Protein 6Y0K (pdb70)

Secondary structure (P-SEA, 3-state):
ccccccccccccccccccccccbbbbccccccccccccccccbbbbbbccccccccccbbbbcccbbbbbbcccccccccccccccccbbbbbbbbbcccccccccccccccccccccccccccccccccaaaaaaaaccccccccccbbbbcccccbbbbbbbbcccccccccccccccccccccccccccccccccccccccccccccbbbbccccccccccccccccccccccccccccccccccccccccccccccccccccccccccccccccccbbbbbbcccccccccccbbbbbcccccbbbbbbbcccccccbbbbbbbbbbcccccbbbbbbbbcccbbbbbccccccccccccccccbbbbbbccc

Structure (mmCIF, N/CA/C/O backbone):
data_6Y0K
#
_entry.id   6Y0K
#
_cell.length_a   130.600
_cell.length_b   130.600
_cell.length_c   114.590
_cell.angle_alpha   90.000
_cell.angle_beta   90.000
_cell.angle_gamma   120.000
#
_symmetry.space_group_name_H-M   'P 61 2 2'
#
loop_
_entity.id
_entity.type
_entity.pdbx_description
1 polymer 'Putaitve sulfite oxidase'
2 non-polymer (MOLYBDOPTERIN-S,S)-OXO-MOLYBDENUM
3 non-polymer GLYCEROL
4 non-polymer 'PHOSPHATE ION'
5 water water
#
loop_
_atom_site.group_PDB
_atom_site.id
_atom_site.type_symbol
_atom_site.label_atom_id
_atom_site.label_alt_id
_atom_site.label_comp_id
_atom_site.label_asym_id
_atom_site.label_entity_id
_atom_site.label_seq_id
_atom_site.pdbx_PDB_ins_code
_atom_site.Cartn_x
_atom_site.Cartn_y
_atom_site.Cartn_z
_atom_site.occupancy
_atom_site.B_iso_or_equiv
_atom_site.auth_seq_id
_atom_site.auth_comp_id
_atom_site.auth_asym_id
_atom_site.auth_atom_id
_atom_site.pdbx_PDB_model_num
ATOM 1 N N . ALA A 1 4 ? -55.206 18.536 30.308 1.000 65.783 4 ALA AAA N 1
ATOM 2 C CA . ALA A 1 4 ? -55.106 17.388 31.273 1.000 63.921 4 ALA AAA CA 1
ATOM 3 C C . ALA A 1 4 ? -55.765 16.136 30.694 1.000 59.475 4 ALA AAA C 1
ATOM 4 O O . ALA A 1 4 ? -55.199 15.050 30.808 1.000 58.081 4 ALA AAA O 1
ATOM 6 N N . PRO A 1 5 ? -56.965 16.212 30.065 1.000 53.645 5 PRO AAA N 1
ATOM 7 C CA . PRO A 1 5 ? -57.521 15.059 29.356 1.000 51.485 5 PRO AAA CA 1
ATOM 8 C C . PRO A 1 5 ? -56.617 14.615 28.192 1.000 44.980 5 PRO AAA C 1
ATOM 9 O O . PRO A 1 5 ? -56.083 15.457 27.509 1.000 42.527 5 PRO AAA O 1
ATOM 13 N N . THR A 1 6 ? -56.451 13.302 28.021 1.000 42.842 6 THR AAA N 1
ATOM 14 C CA . THR A 1 6 ? -55.736 12.683 26.873 1.000 40.371 6 THR AAA CA 1
ATOM 15 C C . THR A 1 6 ? -56.718 12.552 25.698 1.000 37.076 6 THR AAA C 1
ATOM 16 O O . THR A 1 6 ? -57.936 12.679 25.924 1.000 35.243 6 THR AAA O 1
ATOM 20 N N . ALA A 1 7 ? -56.213 12.324 24.480 1.000 34.851 7 ALA AAA N 1
ATOM 21 C CA . ALA A 1 7 ? -57.028 12.263 23.243 1.000 32.355 7 ALA AAA CA 1
ATOM 22 C C . ALA A 1 7 ? -58.156 11.230 23.376 1.000 31.574 7 ALA AAA C 1
ATOM 23 O O . ALA A 1 7 ? -59.278 11.519 22.937 1.000 31.083 7 ALA AAA O 1
ATOM 25 N N . ASP A 1 8 ? -57.864 10.057 23.955 1.000 31.560 8 ASP AAA N 1
ATOM 26 C CA . ASP A 1 8 ? -58.826 8.936 24.140 1.000 34.636 8 ASP AAA CA 1
ATOM 27 C C . ASP A 1 8 ? -59.971 9.345 25.080 1.000 35.915 8 ASP AAA C 1
ATOM 28 O O . ASP A 1 8 ? -61.070 8.807 24.918 1.000 35.949 8 ASP AAA O 1
ATOM 33 N N . GLN A 1 9 ? -59.745 10.270 26.012 1.000 38.204 9 GLN AAA N 1
ATOM 34 C CA . GLN A 1 9 ? -60.804 10.765 26.937 1.000 38.309 9 GLN AAA CA 1
ATOM 35 C C . GLN A 1 9 ? -61.681 11.811 26.232 1.000 37.596 9 GLN AAA C 1
ATOM 36 O O . GLN A 1 9 ? -62.873 11.861 26.559 1.000 36.897 9 GLN AAA O 1
ATOM 42 N N . LEU A 1 10 ? -61.141 12.586 25.279 1.000 33.384 10 LEU AAA N 1
ATOM 43 C CA . LEU A 1 10 ? -61.908 13.606 24.504 1.000 34.080 10 LEU AAA CA 1
ATOM 44 C C . LEU A 1 10 ? -62.730 12.922 23.410 1.000 30.442 10 LEU AAA C 1
ATOM 45 O O . LEU A 1 10 ? -63.829 13.388 23.106 1.000 31.186 10 LEU AAA O 1
ATOM 50 N N . VAL A 1 11 ? -62.172 11.889 22.788 1.000 27.823 11 VAL AAA N 1
ATOM 51 C CA . VAL A 1 11 ? -62.804 11.198 21.634 1.000 27.322 11 VAL AAA CA 1
ATOM 52 C C . VAL A 1 11 ? -62.613 9.697 21.826 1.000 28.946 11 VAL AAA C 1
ATOM 53 O O . VAL A 1 11 ? -61.471 9.224 21.676 1.000 26.880 11 VAL AAA O 1
ATOM 57 N N . LYS A 1 12 ? -63.704 8.976 22.104 1.000 31.238 12 LYS AAA N 1
ATOM 58 C CA . LYS A 1 12 ? -63.654 7.515 22.366 1.000 34.042 12 LYS AAA CA 1
ATOM 59 C C . LYS A 1 12 ? -63.031 6.828 21.153 1.000 30.921 12 LYS AAA C 1
ATOM 60 O O . LYS A 1 12 ? -63.512 7.071 20.029 1.000 29.356 12 LYS AAA O 1
ATOM 66 N N . GLY A 1 13 ? -61.991 6.020 21.379 1.000 29.298 13 GLY AAA N 1
ATOM 67 C CA . GLY A 1 13 ? -61.388 5.167 20.339 1.000 29.504 13 GLY AAA CA 1
ATOM 68 C C . GLY A 1 13 ? -60.170 5.794 19.695 1.000 28.284 13 GLY AAA C 1
ATOM 69 O O . GLY A 1 13 ? -59.560 5.129 18.836 1.000 29.693 13 GLY AAA O 1
ATOM 70 N N . LYS A 1 14 ? -59.798 7.021 20.077 1.000 26.664 14 LYS AAA N 1
ATOM 71 C CA . LYS A 1 14 ? -58.534 7.627 19.593 1.000 27.915 14 LYS AAA CA 1
ATOM 72 C C . LYS A 1 14 ? -57.362 7.089 20.416 1.000 28.981 14 LYS AAA C 1
ATOM 73 O O . LYS A 1 14 ? -57.514 6.864 21.636 1.000 29.540 14 LYS AAA O 1
ATOM 79 N N . ASN A 1 15 ? -56.232 6.916 19.742 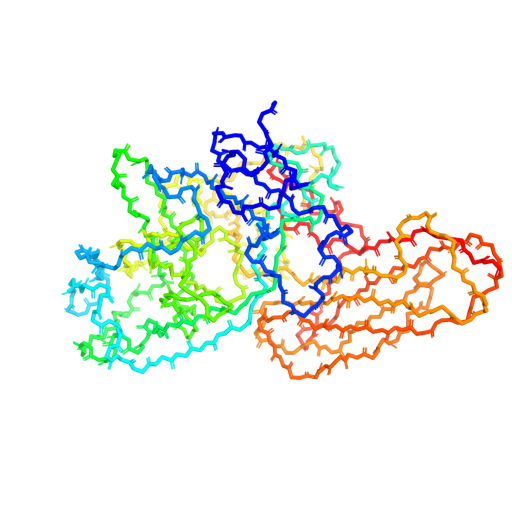1.000 28.776 15 ASN AAA N 1
ATOM 80 C CA . ASN A 1 15 ? -54.931 6.567 20.348 1.000 28.911 15 ASN AAA CA 1
ATOM 81 C C . ASN A 1 15 ? -54.606 7.596 21.432 1.000 31.417 15 ASN AAA C 1
ATOM 82 O O . ASN A 1 15 ? -54.623 8.804 21.190 1.000 30.435 15 ASN AAA O 1
ATOM 87 N N . PRO A 1 16 ? -54.310 7.155 22.683 1.000 30.794 16 PRO AAA N 1
ATOM 88 C CA . PRO A 1 16 ? -53.934 8.074 23.758 1.000 32.611 16 PRO AAA CA 1
ATOM 89 C C . PRO A 1 16 ? -52.751 9.018 23.522 1.000 31.864 16 PRO AAA C 1
ATOM 90 O O . PRO A 1 16 ? -52.610 9.953 24.277 1.000 36.024 16 PRO AAA O 1
ATOM 94 N N . LYS A 1 17 ? -51.931 8.772 22.502 1.000 32.695 17 LYS AAA N 1
ATOM 95 C CA . LYS A 1 17 ? -50.702 9.569 22.262 1.000 33.065 17 LYS AAA CA 1
ATOM 96 C C . LYS A 1 17 ? -51.002 10.773 21.359 1.000 29.947 17 LYS AAA C 1
ATOM 97 O O . LYS A 1 17 ? -50.113 11.615 21.208 1.000 26.910 17 LYS AAA O 1
ATOM 103 N N . LEU A 1 18 ? -52.198 10.889 20.784 1.000 29.436 18 LEU AAA N 1
ATOM 104 C CA . LEU A 1 18 ? -52.524 12.069 19.925 1.000 28.350 18 LEU AAA CA 1
ATOM 105 C C . LEU A 1 18 ? -52.364 13.352 20.741 1.000 28.112 18 LEU AAA C 1
ATOM 106 O O . LEU A 1 18 ? -52.734 13.365 21.941 1.000 29.138 18 LEU AAA O 1
ATOM 111 N N . LEU A 1 19 ? -51.827 14.390 20.112 1.000 26.834 19 LEU AAA N 1
ATOM 112 C CA . LEU A 1 19 ? -51.560 15.691 20.769 1.000 26.555 19 LEU AAA CA 1
ATOM 113 C C . LEU A 1 19 ? -52.868 16.465 20.854 1.000 28.896 19 LEU AAA C 1
ATOM 114 O O . LEU A 1 19 ? -53.547 16.617 19.816 1.000 27.072 19 LEU AAA O 1
ATOM 119 N N . VAL A 1 20 ? -53.227 16.914 22.055 1.000 26.517 20 VAL AAA N 1
ATOM 120 C CA . VAL A 1 20 ? -54.456 17.724 22.257 1.000 27.943 20 VAL AAA CA 1
ATOM 121 C C . VAL A 1 20 ? -54.084 19.189 22.016 1.000 28.693 20 VAL AAA C 1
ATOM 122 O O . VAL A 1 20 ? -53.407 19.793 22.870 1.000 27.448 20 VAL AAA O 1
ATOM 126 N N . LEU A 1 21 ? -54.464 19.746 20.865 1.000 25.569 21 LEU AAA N 1
ATOM 127 C CA . LEU A 1 21 ? -54.192 21.172 20.557 1.000 25.599 21 LEU AAA CA 1
ATOM 128 C C . LEU A 1 21 ? -55.320 22.038 21.134 1.000 25.601 21 LEU AAA C 1
ATOM 129 O O . LEU A 1 21 ? -55.068 23.207 21.429 1.000 27.602 21 LEU AAA O 1
ATOM 134 N N . SER A 1 22 ? -56.529 21.495 21.247 1.000 26.732 22 SER AAA N 1
ATOM 135 C CA . SER A 1 22 ? -57.739 22.213 21.730 1.000 27.266 22 SER AAA CA 1
ATOM 136 C C . SER A 1 22 ? -58.758 21.188 22.243 1.000 27.648 22 SER AAA C 1
ATOM 137 O O . SER A 1 22 ? -58.922 20.123 21.624 1.000 26.060 22 SER AAA O 1
ATOM 140 N N . GLN A 1 23 ? -59.408 21.469 23.375 1.000 30.314 23 GLN AAA N 1
ATOM 141 C CA . GLN A 1 23 ? -60.479 20.595 23.908 1.000 29.056 23 GLN AAA CA 1
ATOM 142 C C . GLN A 1 23 ? -61.826 21.022 23.330 1.000 29.039 23 GLN AAA C 1
ATOM 143 O O . GLN A 1 23 ? -62.642 20.139 22.982 1.000 30.893 23 GLN AAA O 1
ATOM 149 N N . ARG A 1 24 ? -62.066 22.330 23.282 1.000 28.913 24 ARG AAA N 1
ATOM 150 C CA . ARG A 1 24 ? -63.345 22.946 22.850 1.000 31.182 24 ARG AAA CA 1
ATOM 151 C C . ARG A 1 24 ? -63.003 24.136 21.966 1.000 32.112 24 ARG AAA C 1
ATOM 152 O O . ARG A 1 24 ? -62.577 25.181 22.461 1.000 33.057 24 ARG AAA O 1
ATOM 160 N N . PRO A 1 25 ? -63.096 24.020 20.624 1.000 28.970 25 PRO AAA N 1
ATOM 161 C CA . PRO A 1 25 ? -63.513 22.785 19.961 1.000 26.645 25 PRO AAA CA 1
ATOM 162 C C . PRO A 1 25 ? -62.397 21.729 19.948 1.000 25.973 25 PRO AAA C 1
ATOM 163 O O . PRO A 1 25 ? -61.259 22.034 20.299 1.000 25.349 25 PRO AAA O 1
ATOM 167 N N . ILE A 1 26 ? -62.715 20.521 19.480 1.000 25.798 26 ILE AAA N 1
ATOM 168 C CA . ILE A 1 26 ? -61.772 19.364 19.505 1.000 25.955 26 ILE AAA CA 1
ATOM 169 C C . ILE A 1 26 ? -60.757 19.511 18.370 1.000 24.343 26 ILE AAA C 1
ATOM 170 O O . ILE A 1 26 ? -61.187 19.591 17.191 1.000 24.272 26 ILE AAA O 1
ATOM 175 N N . VAL A 1 27 ? -59.477 19.509 18.710 1.000 24.511 27 VAL AAA N 1
ATOM 176 C CA . VAL A 1 27 ? -58.356 19.558 17.731 1.000 23.235 27 VAL AAA CA 1
ATOM 177 C C . VAL A 1 27 ? -57.272 18.602 18.235 1.000 23.718 27 VAL AAA C 1
ATOM 178 O O . VAL A 1 27 ? -56.723 18.854 19.314 1.000 24.002 27 VAL AAA O 1
ATOM 182 N N . LEU A 1 28 ? -57.035 17.505 17.505 1.000 23.559 28 LEU AAA N 1
ATOM 183 C CA . LEU A 1 28 ? -56.035 16.461 17.853 1.000 22.643 28 LEU AAA CA 1
ATOM 184 C C . LEU A 1 28 ? -55.027 16.346 16.705 1.000 24.660 28 LEU AAA C 1
ATOM 185 O O . LEU A 1 28 ? -55.439 16.326 15.536 1.000 23.848 28 LEU AAA O 1
ATOM 190 N N . GLU A 1 29 ? -53.751 16.230 17.032 1.000 22.840 29 GLU AAA N 1
ATOM 191 C CA . GLU A 1 29 ? -52.665 16.133 16.037 1.000 24.389 29 GLU AAA CA 1
ATOM 192 C C . GLU A 1 29 ? -52.019 14.764 16.156 1.000 23.488 29 GLU AAA C 1
ATOM 193 O O . GLU A 1 29 ? -51.760 14.333 17.290 1.000 24.250 29 GLU AAA O 1
ATOM 199 N N . THR A 1 30 ? -51.713 14.147 15.023 1.000 23.715 30 THR AAA N 1
ATOM 200 C CA . THR A 1 30 ? -50.975 12.863 14.994 1.000 23.677 30 THR AAA CA 1
ATOM 201 C C . THR A 1 30 ? -49.504 13.145 15.256 1.000 24.124 30 THR AAA C 1
ATOM 202 O O . THR A 1 30 ? -48.879 13.913 14.527 1.000 23.888 30 THR AAA O 1
ATOM 206 N N . PRO A 1 31 ? -48.862 12.517 16.271 1.000 25.358 31 PRO AAA N 1
ATOM 207 C CA . PRO A 1 31 ? -47.411 12.606 16.391 1.000 23.744 31 PRO AAA CA 1
ATOM 208 C C . PRO A 1 31 ? -46.756 12.134 15.094 1.000 22.864 31 PRO AAA C 1
ATOM 209 O O . PRO A 1 31 ? -47.236 11.187 14.512 1.000 24.167 31 PRO AAA O 1
ATOM 213 N N . TYR A 1 32 ? -45.685 12.789 14.671 1.000 24.262 32 TYR AAA N 1
ATOM 214 C CA . TYR A 1 32 ? -45.028 12.452 13.381 1.000 25.643 32 TYR AAA CA 1
ATOM 215 C C . TYR A 1 32 ? -44.623 10.969 13.351 1.000 27.530 32 TYR AAA C 1
ATOM 216 O O . TYR A 1 32 ? -44.851 10.317 12.342 1.000 26.118 32 TYR AAA O 1
ATOM 225 N N . ASP A 1 33 ? -44.025 10.431 14.420 1.000 28.951 33 ASP AAA N 1
ATOM 226 C CA A ASP A 1 33 ? -43.500 9.037 14.426 0.530 30.447 33 ASP AAA CA 1
ATOM 227 C CA B ASP A 1 33 ? -43.485 9.043 14.389 0.470 30.119 33 ASP AAA CA 1
ATOM 228 C C . ASP A 1 33 ? -44.666 8.064 14.222 1.000 29.839 33 ASP AAA C 1
ATOM 229 O O . ASP A 1 33 ? -44.495 7.041 13.530 1.000 32.671 33 ASP AAA O 1
ATOM 238 N N . LEU A 1 34 ? -45.840 8.401 14.746 1.000 29.723 34 LEU AAA N 1
ATOM 239 C CA . LEU A 1 34 ? -47.072 7.611 14.538 1.000 29.715 34 LEU AAA CA 1
ATOM 240 C C . LEU A 1 34 ? -47.567 7.790 13.094 1.000 28.832 34 LEU AAA C 1
ATOM 241 O O . LEU A 1 34 ? -47.987 6.798 12.472 1.000 26.681 34 LEU AAA O 1
ATOM 246 N N . LEU A 1 35 ? -47.536 9.009 12.551 1.000 28.012 35 LEU AAA N 1
ATOM 247 C CA . LEU A 1 35 ? -48.026 9.245 11.159 1.000 26.130 35 LEU AAA CA 1
ATOM 248 C C . LEU A 1 35 ? -47.201 8.385 10.198 1.000 26.646 35 LEU AAA C 1
ATOM 249 O O . LEU A 1 35 ? -47.801 7.721 9.326 1.000 27.307 35 LEU AAA O 1
ATOM 254 N N . VAL A 1 36 ? -45.870 8.392 10.348 1.000 26.829 36 VAL AAA N 1
ATOM 255 C CA . VAL A 1 36 ? -44.965 7.732 9.363 1.000 25.552 36 VAL AAA CA 1
ATOM 256 C C . VAL A 1 36 ? -45.115 6.211 9.489 1.000 25.593 36 VAL AAA C 1
ATOM 257 O O . VAL A 1 36 ? -44.783 5.525 8.535 1.000 25.847 36 VAL AAA O 1
ATOM 261 N N . SER A 1 37 ? -45.640 5.707 10.608 1.000 26.466 37 SER AAA N 1
ATOM 262 C CA . SER A 1 37 ? -45.826 4.256 10.845 1.000 27.362 37 SER AAA CA 1
ATOM 263 C C . SER A 1 37 ? -46.938 3.692 9.950 1.000 28.552 37 SER AAA C 1
ATOM 264 O O . SER A 1 37 ? -47.041 2.462 9.839 1.000 25.308 37 SER AAA O 1
ATOM 267 N N . GLN A 1 38 ? -47.752 4.544 9.317 1.000 25.913 38 GLN AAA N 1
ATOM 268 C CA . GLN A 1 38 ? -48.873 4.093 8.465 1.000 26.797 38 GLN AAA CA 1
ATOM 269 C C . GLN A 1 38 ? -48.733 4.785 7.118 1.000 26.397 38 GLN AAA C 1
ATOM 270 O O . GLN A 1 38 ? -49.508 5.678 6.787 1.000 25.273 38 GLN AAA O 1
ATOM 276 N N . PRO A 1 39 ? -47.711 4.404 6.318 1.000 27.710 39 PRO AAA N 1
ATOM 277 C CA . PRO A 1 39 ? -47.399 5.121 5.082 1.000 27.338 39 PRO AAA CA 1
ATOM 278 C C . PRO A 1 39 ? -48.347 4.853 3.904 1.000 25.991 39 PRO AAA C 1
ATOM 279 O O . PRO A 1 39 ? -48.185 5.520 2.891 1.000 26.072 39 PRO AAA O 1
ATOM 283 N N . GLU A 1 40 ? -49.280 3.905 4.021 1.000 27.374 40 GLU AAA N 1
ATOM 284 C CA . GLU A 1 40 ? -50.251 3.592 2.938 1.000 28.308 40 GLU AAA CA 1
ATOM 285 C C . GLU A 1 40 ? -51.598 4.251 3.255 1.000 27.825 40 GLU AAA C 1
ATOM 286 O O . GLU A 1 40 ? -52.130 4.919 2.371 1.000 26.091 40 GLU AAA O 1
ATOM 292 N N . ARG A 1 41 ? -52.114 4.081 4.470 1.000 25.782 41 ARG AAA N 1
ATOM 293 C CA . ARG A 1 41 ? -53.450 4.597 4.837 1.000 27.055 41 ARG AAA CA 1
ATOM 294 C C . ARG A 1 41 ? -53.482 4.914 6.330 1.000 25.583 41 ARG AAA C 1
ATOM 295 O O . ARG A 1 41 ? -53.061 4.071 7.126 1.000 24.915 41 ARG AAA O 1
ATOM 303 N N . THR A 1 42 ? -53.901 6.128 6.680 1.000 24.243 42 THR AAA N 1
ATOM 304 C CA . THR A 1 42 ? -53.995 6.583 8.088 1.000 21.973 42 THR AAA CA 1
ATOM 305 C C . THR A 1 42 ? -55.253 6.005 8.732 1.000 21.674 42 THR AAA C 1
ATOM 306 O O . THR A 1 42 ? -56.375 6.326 8.359 1.000 22.173 42 THR AAA O 1
ATOM 310 N N . PRO A 1 43 ? -55.129 5.135 9.755 1.000 24.626 43 PRO AAA N 1
ATOM 311 C CA . PRO A 1 43 ? -56.313 4.604 10.427 1.000 23.433 43 PRO AAA CA 1
ATOM 312 C C . PRO A 1 43 ? -57.008 5.618 11.349 1.000 22.948 43 PRO AAA C 1
ATOM 313 O O . PRO A 1 43 ? -56.375 6.548 11.836 1.000 22.700 43 PRO AAA O 1
ATOM 317 N N . LYS A 1 44 ? -58.301 5.391 11.574 1.000 22.833 44 LYS AAA N 1
ATOM 318 C CA . LYS A 1 44 ? -59.176 6.256 12.398 1.000 23.259 44 LYS AAA CA 1
ATOM 319 C C . LYS A 1 44 ? -58.623 6.381 13.818 1.000 23.589 44 LYS AAA C 1
ATOM 320 O O . LYS A 1 44 ? -58.938 7.366 14.461 1.000 23.566 44 LYS AAA O 1
ATOM 326 N N . GLU A 1 45 ? -57.836 5.419 14.307 1.000 23.836 45 GLU AAA N 1
ATOM 327 C CA . GLU A 1 45 ? -57.326 5.490 15.700 1.000 25.680 45 GLU AAA CA 1
ATOM 328 C C . GLU A 1 45 ? -56.331 6.647 15.829 1.000 24.803 45 GLU AAA C 1
ATOM 329 O O . GLU A 1 45 ? -56.182 7.174 16.949 1.000 24.661 45 GLU AAA O 1
ATOM 335 N N . ILE A 1 46 ? -55.655 7.042 14.738 1.000 23.669 46 ILE AAA N 1
ATOM 336 C CA . ILE A 1 46 ? -54.584 8.072 14.809 1.000 23.405 46 ILE AAA CA 1
ATOM 337 C C . ILE A 1 46 ? -54.922 9.299 13.940 1.000 21.694 46 ILE AAA C 1
ATOM 338 O O . ILE A 1 46 ? -54.206 10.269 14.091 1.000 22.999 46 ILE AAA O 1
ATOM 343 N N . LEU A 1 47 ? -55.955 9.256 13.097 1.000 22.080 47 LEU AAA N 1
ATOM 344 C CA . LEU A 1 47 ? -56.249 10.372 12.144 1.000 22.316 47 LEU AAA CA 1
ATOM 345 C C . LEU A 1 47 ? -56.500 11.664 12.940 1.000 21.720 47 LEU AAA C 1
ATOM 346 O O . LEU A 1 47 ? -57.250 11.639 13.944 1.000 22.102 47 LEU AAA O 1
ATOM 351 N N . TYR A 1 48 ? -55.883 12.770 12.515 1.000 22.651 48 TYR AAA N 1
ATOM 352 C CA . TYR A 1 48 ? -56.024 14.104 13.165 1.000 21.192 48 TYR AAA CA 1
ATOM 353 C C . TYR A 1 48 ? -57.500 14.523 13.152 1.000 20.943 48 TYR AAA C 1
ATOM 354 O O . TYR A 1 48 ? -58.309 14.091 12.281 1.000 19.598 48 TYR AAA O 1
ATOM 363 N N . ILE A 1 49 ? -57.866 15.364 14.116 1.000 20.177 49 ILE AAA N 1
ATOM 364 C CA . ILE A 1 49 ? -59.201 16.001 14.200 1.000 21.318 49 ILE AAA CA 1
ATOM 365 C C . ILE A 1 49 ? -59.005 17.508 14.195 1.000 19.923 49 ILE AAA C 1
ATOM 366 O O . ILE A 1 49 ? -58.166 18.010 14.978 1.000 19.932 49 ILE AAA O 1
ATOM 371 N N . ARG A 1 50 ? -59.805 18.207 13.401 1.000 21.951 50 ARG AAA N 1
ATOM 372 C CA . ARG A 1 50 ? -59.992 19.674 13.564 1.000 21.908 50 ARG AAA CA 1
ATOM 373 C C . ARG A 1 50 ? -61.478 19.970 13.396 1.000 22.729 50 ARG AAA C 1
ATOM 374 O O . ARG A 1 50 ? -61.982 19.924 12.272 1.000 22.192 50 ARG AAA O 1
ATOM 382 N N . ASN A 1 51 ? -62.152 20.207 14.508 1.000 23.771 51 ASN AAA N 1
ATOM 383 C CA . ASN A 1 51 ? -63.481 20.864 14.512 1.000 24.480 51 ASN AAA CA 1
ATOM 384 C C . ASN A 1 51 ? -63.320 22.367 14.733 1.000 25.110 51 ASN AAA C 1
ATOM 385 O O . ASN A 1 51 ? -62.618 22.737 15.676 1.000 24.556 51 ASN AAA O 1
ATOM 390 N N . ASN A 1 52 ? -63.961 23.193 13.899 1.000 27.350 52 ASN AAA N 1
ATOM 391 C CA . ASN A 1 52 ? -64.282 24.604 14.247 1.000 27.940 52 ASN AAA CA 1
ATOM 392 C C . ASN A 1 52 ? -65.516 24.587 15.148 1.000 26.261 52 ASN AAA C 1
ATOM 393 O O . ASN A 1 52 ? -65.591 25.398 16.091 1.000 26.484 52 ASN AAA O 1
ATOM 398 N N . VAL A 1 53 ? -66.465 23.701 14.845 1.000 25.543 53 VAL AAA N 1
ATOM 399 C CA . VAL A 1 53 ? -67.750 23.597 15.596 1.000 26.059 53 VAL AAA CA 1
ATOM 400 C C . VAL A 1 53 ? -67.968 22.122 15.917 1.000 25.002 53 VAL AAA C 1
ATOM 401 O O . VAL A 1 53 ? -68.150 21.339 14.978 1.000 25.917 53 VAL AAA O 1
ATOM 405 N N . ASP A 1 54 ? -67.916 21.779 17.199 1.000 26.338 54 ASP AAA N 1
ATOM 406 C CA . ASP A 1 54 ? -68.241 20.422 17.711 1.000 26.413 54 ASP AAA CA 1
ATOM 407 C C . ASP A 1 54 ? -69.742 20.181 17.524 1.000 32.086 54 ASP AAA C 1
ATOM 408 O O . ASP A 1 54 ? -70.530 21.078 17.863 1.000 33.806 54 ASP AAA O 1
ATOM 413 N N . LEU A 1 55 ? -70.145 19.044 16.964 1.000 32.231 55 LEU AAA N 1
ATOM 414 C CA . LEU A 1 55 ? -71.575 18.643 16.990 1.000 33.879 55 LEU AAA CA 1
ATOM 415 C C . LEU A 1 55 ? -71.789 17.792 18.235 1.000 34.859 55 LEU AAA C 1
ATOM 416 O O . LEU A 1 55 ? -71.093 16.799 18.443 1.000 33.260 55 LEU AAA O 1
ATOM 421 N N . PRO A 1 56 ? -72.693 18.206 19.150 1.000 37.055 56 PRO AAA N 1
ATOM 422 C CA . PRO A 1 56 ? -72.894 17.476 20.405 1.000 37.644 56 PRO AAA CA 1
ATOM 423 C C . PRO A 1 56 ? -73.197 15.980 20.216 1.000 34.427 56 PRO AAA C 1
ATOM 424 O O . PRO A 1 56 ? -74.081 15.653 19.440 1.000 35.293 56 PRO AAA O 1
ATOM 428 N N . GLY A 1 57 ? -72.408 15.135 20.890 1.000 34.111 57 GLY AAA N 1
ATOM 429 C CA . GLY A 1 57 ? -72.523 13.667 20.898 1.000 33.147 57 GLY AAA CA 1
ATOM 430 C C . GLY A 1 57 ? -71.738 12.998 19.773 1.000 33.268 57 GLY AAA C 1
ATOM 431 O O . GLY A 1 57 ? -71.749 11.768 19.730 1.000 33.271 57 GLY AAA O 1
ATOM 432 N N . TYR A 1 58 ? -71.076 13.750 18.885 1.000 31.185 58 TYR AAA N 1
ATOM 433 C CA . TYR A 1 58 ? -70.382 13.170 17.698 1.000 30.776 58 TYR AAA CA 1
ATOM 434 C C . TYR A 1 58 ? -68.885 12.956 17.982 1.000 32.761 58 TYR AAA C 1
ATOM 435 O O . TYR A 1 58 ? -68.110 12.747 17.036 1.000 34.485 58 TYR AAA O 1
ATOM 444 N N . ASN A 1 59 ? -68.483 12.911 19.251 1.000 30.492 59 ASN AAA N 1
ATOM 445 C CA . ASN A 1 59 ? -67.056 12.869 19.662 1.000 30.858 59 ASN AAA CA 1
ATOM 446 C C . ASN A 1 59 ? -66.615 11.415 19.872 1.000 29.880 59 ASN AAA C 1
ATOM 447 O O . ASN A 1 59 ? -66.085 11.104 20.937 1.000 31.918 59 ASN AAA O 1
ATOM 452 N N . THR A 1 60 ? -66.811 10.546 18.881 1.000 28.776 60 THR AAA N 1
ATOM 453 C CA . THR A 1 60 ? -66.393 9.118 18.920 1.000 29.431 60 THR AAA CA 1
ATOM 454 C C . THR A 1 60 ? -65.893 8.700 17.534 1.000 31.170 60 THR AAA C 1
ATOM 455 O O . THR A 1 60 ? -66.357 9.307 16.521 1.000 27.413 60 THR AAA O 1
ATOM 459 N N . VAL A 1 61 ? -65.051 7.663 17.479 1.000 29.086 61 VAL AAA N 1
ATOM 460 C CA . VAL A 1 61 ? -64.612 7.031 16.205 1.000 30.999 61 VAL AAA CA 1
ATOM 461 C C . VAL A 1 61 ? -65.693 6.054 15.728 1.000 29.843 61 VAL AAA C 1
ATOM 462 O O . VAL A 1 61 ? -65.581 5.589 14.587 1.000 28.680 61 VAL AAA O 1
ATOM 466 N N . GLU A 1 62 ? -66.700 5.754 16.556 1.000 30.585 62 GLU AAA N 1
ATOM 467 C CA . GLU A 1 62 ? -67.830 4.885 16.145 1.000 34.603 62 GLU AAA CA 1
ATOM 468 C C . GLU A 1 62 ? -68.631 5.592 15.045 1.000 31.627 62 GLU AAA C 1
ATOM 469 O O . GLU A 1 62 ? -68.701 6.830 15.053 1.000 29.307 62 GLU AAA O 1
ATOM 475 N N . GLY A 1 63 ? -69.272 4.799 14.193 1.000 31.348 63 GLY AAA N 1
ATOM 476 C CA . GLY A 1 63 ? -70.241 5.254 13.184 1.000 32.452 63 GLY AAA CA 1
ATOM 477 C C . GLY A 1 63 ? -71.454 5.897 13.837 1.000 31.125 63 GLY AAA C 1
ATOM 478 O O . GLY A 1 63 ? -71.660 5.703 15.070 1.000 28.985 63 GLY AAA O 1
ATOM 479 N N . ALA A 1 64 ? -72.238 6.628 13.046 1.000 28.012 64 ALA AAA N 1
ATOM 480 C CA . ALA A 1 64 ? -73.509 7.260 13.464 1.000 30.224 64 ALA AAA CA 1
ATOM 481 C C . ALA A 1 64 ? -74.616 6.723 12.575 1.000 32.424 64 ALA AAA C 1
ATOM 482 O O . ALA A 1 64 ? -74.333 6.315 11.429 1.000 33.389 64 ALA AAA O 1
ATOM 484 N N . SER A 1 65 ? -75.845 6.753 13.067 1.000 33.601 65 SER AAA N 1
ATOM 485 C CA . SER A 1 65 ? -77.026 6.254 12.331 1.000 34.789 65 SER AAA CA 1
ATOM 486 C C . SER A 1 65 ? -77.337 7.233 11.199 1.000 31.127 65 SER AAA C 1
ATOM 487 O O . SER A 1 65 ? -77.228 8.441 11.447 1.000 32.701 65 SER AAA O 1
ATOM 490 N N . LEU A 1 66 ? -77.723 6.724 10.034 1.000 32.894 66 LEU AAA N 1
ATOM 491 C CA . LEU A 1 66 ? -78.269 7.520 8.900 1.000 33.715 66 LEU AAA CA 1
ATOM 492 C C . LEU A 1 66 ? -79.740 7.850 9.148 1.000 34.229 66 LEU AAA C 1
ATOM 493 O O . LEU A 1 66 ? -80.275 8.675 8.397 1.000 35.501 66 LEU AAA O 1
ATOM 498 N N . ASP A 1 67 ? -80.388 7.169 10.102 1.000 38.905 67 ASP AAA N 1
ATOM 499 C CA . ASP A 1 67 ? -81.863 7.209 10.302 1.000 38.619 67 ASP AAA CA 1
ATOM 500 C C . ASP A 1 67 ? -82.292 8.665 10.468 1.000 34.414 67 ASP AAA C 1
ATOM 501 O 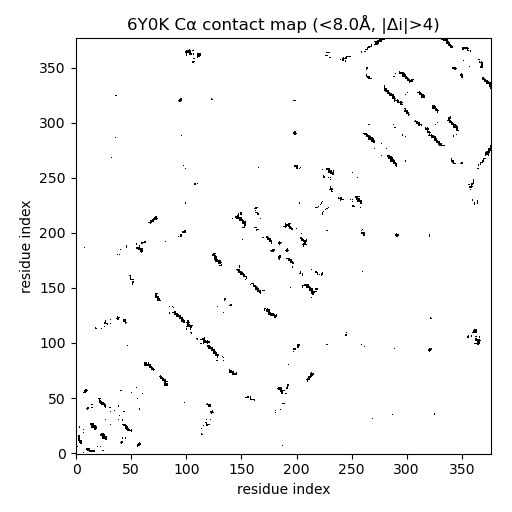O . ASP A 1 67 ? -81.735 9.341 11.327 1.000 33.323 67 ASP AAA O 1
ATOM 506 N N . GLY A 1 68 ? -83.229 9.133 9.642 1.000 35.071 68 GLY AAA N 1
ATOM 507 C CA . GLY A 1 68 ? -83.821 10.475 9.785 1.000 35.329 68 GLY AAA CA 1
ATOM 508 C C . GLY A 1 68 ? -82.892 11.605 9.346 1.000 34.436 68 GLY AAA C 1
ATOM 509 O O . GLY A 1 68 ? -83.321 12.752 9.457 1.000 34.925 68 GLY AAA O 1
ATOM 510 N N . TRP A 1 69 ? -81.679 11.324 8.847 1.000 29.946 69 TRP AAA N 1
ATOM 511 C CA . TRP A 1 69 ? -80.723 12.393 8.435 1.000 27.177 69 TRP AAA CA 1
ATOM 512 C C . TRP A 1 69 ? -81.109 12.948 7.057 1.000 27.871 69 TRP AAA C 1
ATOM 513 O O . TRP A 1 69 ? -80.805 12.283 6.035 1.000 29.167 69 TRP AAA O 1
ATOM 524 N N . LYS A 1 70 ? -81.768 14.111 7.024 1.000 26.553 70 LYS AAA N 1
ATOM 525 C CA . LYS A 1 70 ? -82.291 14.718 5.776 1.000 29.312 70 LYS AAA CA 1
ATOM 526 C C . LYS A 1 70 ? -81.266 15.730 5.267 1.000 26.695 70 LYS AAA C 1
ATOM 527 O O . LYS A 1 70 ? -80.706 16.482 6.082 1.000 26.348 70 LYS AAA O 1
ATOM 533 N N . VAL A 1 71 ? -81.040 15.726 3.962 1.000 27.354 71 VAL AAA N 1
ATOM 534 C CA . VAL A 1 71 ? -80.131 16.691 3.298 1.000 26.793 71 VAL AAA CA 1
ATOM 535 C C . VAL A 1 71 ? -80.948 17.474 2.283 1.000 26.024 71 VAL AAA C 1
ATOM 536 O O . VAL A 1 71 ? -81.657 16.848 1.470 1.000 26.601 71 VAL AAA O 1
ATOM 540 N N . GLU A 1 72 ? -80.831 18.802 2.334 1.000 25.710 72 GLU AAA N 1
ATOM 541 C CA . GLU A 1 72 ? -81.493 19.717 1.379 1.000 25.851 72 GLU AAA CA 1
ATOM 542 C C . GLU A 1 72 ? -80.519 20.012 0.245 1.000 24.628 72 GLU AAA C 1
ATOM 543 O O . GLU A 1 72 ? -79.337 20.275 0.539 1.000 24.247 72 GLU AAA O 1
ATOM 549 N N . VAL A 1 73 ? -80.985 19.949 -0.995 1.000 23.499 73 VAL AAA N 1
ATOM 550 C CA . VAL A 1 73 ? -80.197 20.333 -2.193 1.000 24.637 73 VAL AAA CA 1
ATOM 551 C C . VAL A 1 73 ? -80.976 21.431 -2.912 1.000 24.694 73 VAL AAA C 1
ATOM 552 O O . VAL A 1 73 ? -82.136 21.172 -3.303 1.000 27.220 73 VAL AAA O 1
ATOM 556 N N . GLY A 1 74 ? -80.374 22.609 -3.072 1.000 24.940 74 GLY AAA N 1
ATOM 557 C CA . GLY A 1 74 ? -81.108 23.789 -3.558 1.000 25.836 74 GLY AAA CA 1
ATOM 558 C C . GLY A 1 74 ? -80.226 24.840 -4.187 1.000 24.386 74 GLY AAA C 1
ATOM 559 O O . GLY A 1 74 ? -79.091 24.532 -4.578 1.000 22.734 74 GLY AAA O 1
ATOM 560 N N . GLY A 1 75 ? -80.769 26.053 -4.289 1.000 23.055 75 GLY AAA N 1
ATOM 561 C CA . GLY A 1 75 ? -80.130 27.182 -4.966 1.000 23.964 75 GLY AAA CA 1
ATOM 562 C C . GLY A 1 75 ? -80.356 27.079 -6.461 1.000 25.856 75 GLY AAA C 1
ATOM 563 O O . GLY A 1 75 ? -81.521 26.844 -6.900 1.000 24.537 75 GLY AAA O 1
ATOM 564 N N . LEU A 1 76 ? -79.291 27.221 -7.236 1.000 24.539 76 LEU AAA N 1
ATOM 565 C CA . LEU A 1 76 ? -79.384 27.347 -8.711 1.000 25.837 76 LEU AAA CA 1
ATOM 566 C C . LEU A 1 76 ? -79.440 25.959 -9.338 1.000 26.481 76 LEU AAA C 1
ATOM 567 O O . LEU A 1 76 ? -78.500 25.594 -10.070 1.000 26.011 76 LEU AAA O 1
ATOM 572 N N . VAL A 1 77 ? -80.512 25.216 -9.027 1.000 27.679 77 VAL AAA N 1
ATOM 573 C CA . VAL A 1 77 ? -80.904 23.943 -9.696 1.000 29.603 77 VAL AAA CA 1
ATOM 574 C C . VAL A 1 77 ? -82.356 24.112 -10.136 1.000 29.595 77 VAL AAA C 1
ATOM 575 O O . VAL A 1 77 ? -83.069 24.894 -9.479 1.000 27.588 77 VAL AAA O 1
ATOM 579 N N . ASP A 1 78 ? -82.787 23.355 -11.146 1.000 30.065 78 ASP AAA N 1
ATOM 580 C CA . ASP A 1 78 ? -84.158 23.495 -11.706 1.000 31.409 78 ASP AAA CA 1
ATOM 581 C C . ASP A 1 78 ? -85.167 22.984 -10.676 1.000 32.952 78 ASP AAA C 1
ATOM 582 O O . ASP A 1 78 ? -86.236 23.621 -10.523 1.000 29.920 78 ASP AAA O 1
ATOM 587 N N . LYS A 1 79 ? -84.849 21.892 -9.986 1.000 30.329 79 LYS AAA N 1
ATOM 588 C CA . LYS A 1 79 ? -85.800 21.219 -9.075 1.000 32.833 79 LYS AAA CA 1
ATOM 589 C C . LYS A 1 79 ? -85.130 20.933 -7.737 1.000 30.363 79 LYS AAA C 1
ATOM 590 O O . LYS A 1 79 ? -84.698 19.804 -7.504 1.000 30.973 79 LYS AAA O 1
ATOM 596 N N . PRO A 1 80 ? -85.081 21.920 -6.809 1.000 29.813 80 PRO AAA N 1
ATOM 597 C CA . PRO A 1 80 ? -84.579 21.685 -5.454 1.000 29.020 80 PRO AAA CA 1
ATOM 598 C C . PRO A 1 80 ? -85.310 20.508 -4.797 1.000 32.276 80 PRO AAA C 1
ATOM 599 O O . PRO A 1 80 ? -86.459 20.256 -5.110 1.000 30.833 80 PRO AAA O 1
ATOM 603 N N . PHE A 1 81 ? -84.633 19.792 -3.908 1.000 29.238 81 PHE AAA N 1
ATOM 604 C CA . PHE A 1 81 ? -85.181 18.559 -3.299 1.000 28.906 81 PHE AAA CA 1
ATOM 605 C C . PHE A 1 81 ? -84.493 18.297 -1.960 1.000 30.203 81 PHE AAA C 1
ATOM 606 O O . PHE A 1 81 ? -83.452 18.928 -1.638 1.000 27.548 81 PHE AAA O 1
ATOM 614 N N . THR A 1 82 ? -85.126 17.453 -1.151 1.000 30.399 82 THR AAA N 1
ATOM 615 C CA . THR A 1 82 ? -84.579 16.945 0.129 1.000 31.562 82 THR AAA CA 1
ATOM 616 C C . THR A 1 82 ? -84.505 15.430 -0.015 1.000 35.358 82 THR AAA C 1
ATOM 617 O O . THR A 1 82 ? -85.408 14.868 -0.640 1.000 39.725 82 THR AAA O 1
ATOM 621 N N . PHE A 1 83 ? -83.441 14.809 0.486 1.000 32.329 83 PHE AAA N 1
ATOM 622 C CA . PHE A 1 83 ? -83.273 13.338 0.467 1.000 34.085 83 PHE AAA CA 1
ATOM 623 C C . PHE A 1 83 ? -82.883 12.899 1.879 1.000 31.874 83 PHE AAA C 1
ATOM 624 O O . PHE A 1 83 ? -82.285 13.688 2.630 1.000 30.047 83 PHE AAA O 1
ATOM 632 N N . GLU A 1 84 ? -83.305 11.691 2.240 1.000 30.944 84 GLU AAA N 1
ATOM 633 C CA . GLU A 1 84 ? -82.824 10.956 3.428 1.000 32.113 84 GLU AAA CA 1
ATOM 634 C C . GLU A 1 84 ? -81.487 10.319 3.055 1.000 32.530 84 GLU AAA C 1
ATOM 635 O O . GLU A 1 84 ? -81.426 9.691 1.988 1.000 30.997 84 GLU AAA O 1
ATOM 641 N N . ALA A 1 85 ? -80.468 10.464 3.903 1.000 30.206 85 ALA AAA N 1
ATOM 642 C CA . ALA A 1 85 ? -79.128 9.868 3.694 1.000 29.237 85 ALA AAA CA 1
ATOM 643 C C . ALA A 1 85 ? -79.276 8.383 3.328 1.000 29.480 85 ALA AAA C 1
ATOM 644 O O . ALA A 1 85 ? -78.553 7.928 2.444 1.000 27.397 85 ALA AAA O 1
ATOM 646 N N . LYS A 1 86 ? -80.208 7.654 3.946 1.000 28.872 86 LYS AAA N 1
ATOM 647 C CA . LYS A 1 86 ? -80.378 6.196 3.704 1.000 31.314 86 LYS AAA CA 1
ATOM 648 C C . LYS A 1 86 ? -80.664 5.903 2.231 1.000 29.425 86 LYS AAA C 1
ATOM 649 O O . LYS A 1 86 ? -80.291 4.807 1.780 1.000 30.049 86 LYS AAA O 1
ATOM 655 N N . GLU A 1 87 ? -81.280 6.823 1.491 1.000 27.423 87 GLU AAA N 1
ATOM 656 C CA . GLU A 1 87 ? -81.516 6.641 0.038 1.000 27.689 87 GLU AAA CA 1
ATOM 657 C C . GLU A 1 87 ? -80.202 6.315 -0.685 1.000 26.901 87 GLU AAA C 1
ATOM 658 O O . GLU A 1 87 ? -80.261 5.652 -1.744 1.000 27.243 87 GLU AAA O 1
ATOM 664 N N . LEU A 1 88 ? -79.062 6.827 -0.205 1.000 25.917 88 LEU AAA N 1
ATOM 665 C CA . LEU A 1 88 ? -77.783 6.691 -0.950 1.000 25.231 88 LEU AAA CA 1
ATOM 666 C C . LEU A 1 88 ? -77.376 5.216 -0.983 1.000 25.502 88 LEU AAA C 1
ATOM 667 O O . LEU A 1 88 ? -76.646 4.857 -1.891 1.000 25.638 88 LEU AAA O 1
ATOM 672 N N . LEU A 1 89 ? -77.820 4.404 -0.017 1.000 27.623 89 LEU AAA N 1
ATOM 673 C CA . LEU A 1 89 ? -77.460 2.959 0.033 1.000 30.155 89 LEU AAA CA 1
ATOM 674 C C . LEU A 1 89 ? -77.866 2.262 -1.269 1.000 32.598 89 LEU AAA C 1
ATOM 675 O O . LEU A 1 89 ? -77.223 1.267 -1.613 1.000 33.019 89 LEU AAA O 1
ATOM 680 N N . GLU A 1 90 ? -78.887 2.755 -1.973 1.000 32.896 90 GLU AAA N 1
ATOM 681 C CA . GLU A 1 90 ? -79.456 2.098 -3.179 1.000 36.829 90 GLU AAA CA 1
ATOM 682 C C . GLU A 1 90 ? -78.780 2.612 -4.454 1.000 33.937 90 GLU AAA C 1
ATOM 683 O O . GLU A 1 90 ? -79.080 2.067 -5.537 1.000 33.159 90 GLU AAA O 1
ATOM 689 N N . LEU A 1 91 ? -77.927 3.632 -4.357 1.000 30.626 91 LEU AAA N 1
ATOM 690 C CA . LEU A 1 91 ? -77.349 4.306 -5.545 1.000 29.024 91 LEU AAA CA 1
ATOM 691 C C . LEU A 1 91 ? -75.949 3.755 -5.797 1.000 27.758 91 LEU AAA C 1
ATOM 692 O O . LEU A 1 91 ? -75.308 3.243 -4.885 1.000 26.738 91 LEU AAA O 1
ATOM 697 N N . PRO A 1 92 ? -75.433 3.902 -7.033 1.000 30.996 92 PRO AAA N 1
ATOM 698 C CA . PRO A 1 92 ? -74.074 3.466 -7.360 1.000 31.910 92 PRO AAA CA 1
ATOM 699 C C . PRO A 1 92 ? -73.081 4.149 -6.412 1.000 28.305 92 PRO AAA C 1
ATOM 700 O O . PRO A 1 92 ? -73.224 5.343 -6.174 1.000 27.204 92 PRO AAA O 1
ATOM 704 N N . GLN A 1 93 ? -72.134 3.400 -5.854 1.000 28.333 93 GLN AAA N 1
ATOM 705 C CA . GLN A 1 93 ? -71.131 3.988 -4.932 1.000 28.726 93 GLN AAA CA 1
ATOM 706 C C . GLN A 1 93 ? -69.746 3.982 -5.582 1.000 28.497 93 GLN AAA C 1
ATOM 707 O O . GLN A 1 93 ? -69.472 3.148 -6.469 1.000 28.094 93 GLN AAA O 1
ATOM 713 N N . HIS A 1 94 ? -68.911 4.933 -5.181 1.000 25.345 94 HIS AAA N 1
ATOM 714 C CA . HIS A 1 94 ? -67.510 5.063 -5.629 1.000 25.626 94 HIS AAA CA 1
ATOM 715 C C . HIS A 1 94 ? -66.661 5.325 -4.397 1.000 22.905 94 HIS AAA C 1
ATOM 716 O O . HIS A 1 94 ? -67.208 5.803 -3.368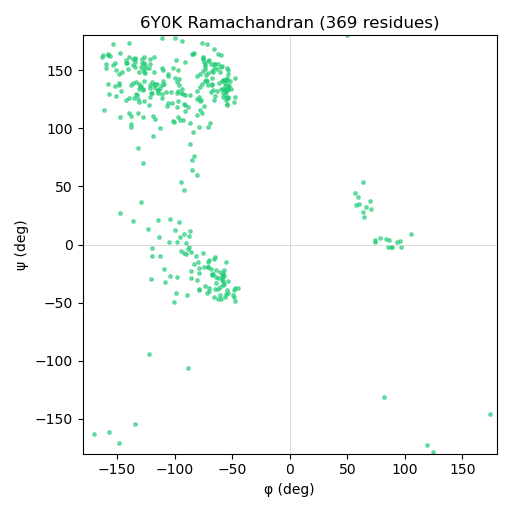 1.000 23.617 94 HIS AAA O 1
ATOM 723 N N . GLU A 1 95 ? -65.381 5.014 -4.484 1.000 23.514 95 GLU AAA N 1
ATOM 724 C CA . GLU A 1 95 ? -64.458 5.368 -3.389 1.000 25.175 95 GLU AAA CA 1
ATOM 725 C C . GLU A 1 95 ? -63.243 6.086 -3.959 1.000 24.012 95 GLU AAA C 1
ATOM 726 O O . GLU A 1 95 ? -62.919 5.965 -5.162 1.000 24.225 95 GLU AAA O 1
ATOM 732 N N . VAL A 1 96 ? -62.675 6.915 -3.108 1.000 22.659 96 VAL AAA N 1
ATOM 733 C CA A VAL A 1 96 ? -61.510 7.752 -3.488 0.500 22.546 96 VAL AAA CA 1
ATOM 734 C CA B VAL A 1 96 ? -61.558 7.837 -3.445 0.500 24.118 96 VAL AAA CA 1
ATOM 735 C C . VAL A 1 96 ? -60.553 7.769 -2.302 1.000 23.040 96 VAL AAA C 1
ATOM 736 O O . VAL A 1 96 ? -60.990 7.973 -1.157 1.000 21.395 96 VAL AAA O 1
ATOM 743 N N . THR A 1 97 ? -59.298 7.511 -2.606 1.000 22.010 97 THR AAA N 1
ATOM 744 C CA . THR A 1 97 ? -58.212 7.643 -1.624 1.000 22.672 97 THR AAA CA 1
ATOM 745 C C . THR A 1 97 ? -57.675 9.061 -1.800 1.000 22.777 97 THR AAA C 1
ATOM 746 O O . THR A 1 97 ? -57.470 9.481 -2.965 1.000 22.923 97 THR AAA O 1
ATOM 750 N N . MET A 1 98 ? -57.560 9.798 -0.708 1.000 21.259 98 MET AAA N 1
ATOM 751 C CA . MET A 1 98 ? -57.243 11.232 -0.806 1.000 20.446 98 MET AAA CA 1
ATOM 752 C C . MET A 1 98 ? -56.492 11.671 0.436 1.000 20.939 98 MET AAA C 1
ATOM 753 O O . MET A 1 98 ? -56.697 11.113 1.546 1.000 20.703 98 MET AAA O 1
ATOM 758 N N . VAL A 1 99 ? -55.648 12.667 0.230 1.000 20.392 99 VAL AAA N 1
ATOM 759 C CA . VAL A 1 99 ? -54.971 13.375 1.338 1.000 20.340 99 VAL AAA CA 1
ATOM 760 C C . VAL A 1 99 ? -56.004 14.287 1.996 1.000 21.572 99 VAL AAA C 1
ATOM 761 O O . VAL A 1 99 ? -56.598 15.157 1.303 1.000 21.730 99 VAL AAA O 1
ATOM 765 N N . LEU A 1 100 ? -56.274 14.054 3.275 1.000 20.987 100 LEU AAA N 1
ATOM 766 C CA . LEU A 1 100 ? -57.102 14.966 4.092 1.000 20.745 100 LEU AAA CA 1
ATOM 767 C C . LEU A 1 100 ? -56.105 15.793 4.910 1.000 20.026 100 LEU AAA C 1
ATOM 768 O O . LEU A 1 100 ? -55.427 15.244 5.783 1.000 19.856 100 LEU AAA O 1
ATOM 773 N N . GLN A 1 101 ? -55.914 17.050 4.548 1.000 19.535 101 GLN AAA N 1
ATOM 774 C CA . GLN A 1 101 ? -54.903 17.902 5.193 1.000 19.623 101 GLN AAA CA 1
ATOM 775 C C . GLN A 1 101 ? -55.565 19.191 5.666 1.000 19.623 101 GLN AAA C 1
ATOM 776 O O . GLN A 1 101 ? -56.245 19.836 4.873 1.000 19.742 101 GLN AAA O 1
ATOM 782 N N . CYS A 1 102 ? -55.291 19.584 6.900 1.000 19.955 102 CYS AAA N 1
ATOM 783 C CA . CYS A 1 102 ? -55.791 20.881 7.430 1.000 21.267 102 CYS AAA CA 1
ATOM 784 C C . CYS A 1 102 ? -55.088 22.019 6.674 1.000 20.118 102 CYS AAA C 1
ATOM 785 O O . CYS A 1 102 ? -53.872 21.892 6.416 1.000 19.747 102 CYS AAA O 1
ATOM 788 N N . SER A 1 103 ? -55.816 23.074 6.288 1.000 20.997 103 SER AAA N 1
ATOM 789 C CA . SER A 1 103 ? -55.240 24.331 5.731 1.000 21.620 103 SER AAA CA 1
ATOM 790 C C . SER A 1 103 ? -54.044 24.765 6.585 1.000 19.462 103 SER AAA C 1
ATOM 791 O O . SER A 1 103 ? -53.067 25.290 6.061 1.000 20.871 103 SER AAA O 1
ATOM 794 N N . GLY A 1 104 ? -54.134 24.581 7.901 1.000 20.379 104 GLY AAA N 1
ATOM 795 C CA . GLY A 1 104 ? -53.120 25.068 8.843 1.000 19.945 104 GLY AAA CA 1
ATOM 796 C C . GLY A 1 104 ? -51.989 24.091 9.071 1.000 19.792 104 GLY AAA C 1
ATOM 797 O O . GLY A 1 104 ? -51.084 24.445 9.823 1.000 20.927 104 GLY AAA O 1
ATOM 798 N N . ASN A 1 105 ? -51.998 22.899 8.469 1.000 20.420 105 ASN AAA N 1
ATOM 799 C CA . ASN A 1 105 ? -50.867 21.967 8.704 1.000 19.154 105 ASN AAA CA 1
ATOM 800 C C . ASN A 1 105 ? -49.559 22.700 8.382 1.000 19.734 105 ASN AAA C 1
ATOM 801 O O . ASN A 1 105 ? -49.502 23.381 7.374 1.000 20.069 105 ASN AAA O 1
ATOM 806 N N . GLY A 1 106 ? -48.518 22.533 9.210 1.000 20.073 106 GLY AAA N 1
ATOM 807 C CA . GLY A 1 106 ? -47.238 23.240 9.026 1.000 19.994 106 GLY AAA CA 1
ATOM 808 C C . GLY A 1 106 ? -47.225 24.621 9.663 1.000 19.895 106 GLY AAA C 1
ATOM 809 O O . GLY A 1 106 ? -46.184 25.281 9.578 1.000 21.520 106 GLY AAA O 1
ATOM 810 N N . ARG A 1 107 ? -48.337 25.056 10.257 1.000 21.263 107 ARG AAA N 1
ATOM 811 C CA . ARG A 1 107 ? -48.520 26.436 10.796 1.000 21.142 107 ARG AAA CA 1
ATOM 812 C C . ARG A 1 107 ? -47.301 26.838 11.640 1.000 21.539 107 ARG AAA C 1
ATOM 813 O O . ARG A 1 107 ? -46.813 27.955 11.488 1.000 21.044 107 ARG AAA O 1
ATOM 821 N N . SER A 1 108 ? -46.873 25.978 12.559 1.000 21.814 108 SER AAA N 1
ATOM 822 C CA . SER A 1 108 ? -45.807 26.293 13.545 1.000 21.866 108 SER AAA CA 1
ATOM 823 C C . SER A 1 108 ? -44.455 26.530 12.854 1.000 24.306 108 SER AAA C 1
ATOM 824 O O . SER A 1 108 ? -43.550 27.024 13.519 1.000 23.185 108 SER AAA O 1
ATOM 827 N N . LEU A 1 109 ? -44.308 26.235 11.557 1.000 22.801 109 LEU AAA N 1
ATOM 828 C CA . LEU A 1 109 ? -43.037 26.455 10.829 1.000 23.063 109 LEU AAA CA 1
ATOM 829 C C . LEU A 1 109 ? -42.906 27.903 10.337 1.000 23.198 109 LEU AAA C 1
ATOM 830 O O . LEU A 1 109 ? -41.781 28.298 9.992 1.000 23.510 109 LEU AAA O 1
ATOM 835 N N . PHE A 1 110 ? -43.992 28.669 10.296 1.000 22.760 110 PHE AAA N 1
ATOM 836 C CA . PHE A 1 110 ? -43.964 30.109 9.958 1.000 22.324 110 PHE AAA CA 1
ATOM 837 C C . PHE A 1 110 ? -43.325 30.876 11.125 1.000 25.456 110 PHE AAA C 1
ATOM 838 O O . PHE A 1 110 ? -43.510 30.476 12.300 1.000 26.294 110 PHE AAA O 1
ATOM 846 N N . GLN A 1 111 ? -42.626 31.957 10.795 1.000 24.542 111 GLN AAA N 1
ATOM 847 C CA . GLN A 1 111 ? -41.924 32.827 11.767 1.000 26.547 111 GLN AAA CA 1
ATOM 848 C C . GLN A 1 111 ? -42.132 34.269 11.329 1.000 25.305 111 GLN AAA C 1
ATOM 849 O O . GLN A 1 111 ? -41.826 34.612 10.189 1.000 22.669 111 GLN AAA O 1
ATOM 855 N N . PRO A 1 112 ? -42.643 35.175 12.200 1.000 24.927 112 PRO AAA N 1
ATOM 856 C CA . PRO A 1 112 ? -43.021 34.842 13.573 1.000 26.703 112 PRO AAA CA 1
ATOM 857 C C . PRO A 1 112 ? -44.286 33.983 13.703 1.000 26.767 112 PRO AAA C 1
ATOM 858 O O . PRO A 1 112 ? -45.022 33.773 12.740 1.000 22.586 112 PRO AAA O 1
ATOM 862 N N . ARG A 1 113 ? -44.558 33.537 14.924 1.000 25.004 113 ARG AAA N 1
ATOM 863 C CA . ARG A 1 113 ? -45.716 32.666 15.220 1.000 24.842 113 ARG AAA CA 1
ATOM 864 C C . ARG A 1 113 ? -46.990 33.327 14.703 1.000 24.248 113 ARG AAA C 1
ATOM 865 O O . ARG A 1 113 ? -47.198 34.541 14.957 1.000 25.400 113 ARG AAA O 1
ATOM 873 N N . THR A 1 114 ? -47.819 32.543 14.018 1.000 22.654 114 THR AAA N 1
ATOM 874 C CA . THR A 1 114 ? -49.127 32.974 13.487 1.000 22.605 114 THR AAA CA 1
ATOM 875 C C . THR A 1 114 ? -50.210 32.627 14.498 1.000 22.683 114 THR AAA C 1
ATOM 876 O O . THR A 1 114 ? -49.899 31.955 15.519 1.000 24.445 114 THR AAA O 1
ATOM 880 N N . SER A 1 115 ? -51.439 33.036 14.213 1.000 23.476 115 SER AAA N 1
ATOM 881 C CA A SER A 1 115 ? -52.634 32.702 15.030 0.290 24.732 115 SER AAA CA 1
ATOM 882 C CA B SER A 1 115 ? -52.610 32.686 15.056 0.350 24.016 115 SER AAA CA 1
ATOM 883 C CA C SER A 1 115 ? -52.636 32.708 15.023 0.360 24.617 115 SER AAA CA 1
ATOM 884 C C . SER A 1 115 ? -53.172 31.337 14.600 1.000 25.364 115 SER AAA C 1
ATOM 885 O O . SER A 1 115 ? -53.218 31.102 13.389 1.000 29.363 115 SER AAA O 1
ATOM 892 N N . GLY A 1 116 ? -53.567 30.505 15.558 1.000 23.884 116 GLY AAA N 1
ATOM 893 C CA . GLY A 1 116 ? -54.304 29.263 15.280 1.000 23.990 116 GLY AAA CA 1
ATOM 894 C C . GLY A 1 116 ? -53.640 28.027 15.856 1.000 23.323 116 GLY AAA C 1
ATOM 895 O O . GLY A 1 116 ? -52.554 28.119 16.476 1.000 23.728 116 GLY AAA O 1
ATOM 896 N N . ASN A 1 117 ? -54.266 26.883 15.598 1.000 25.147 117 ASN AAA N 1
ATOM 897 C CA . ASN A 1 117 ? -53.835 25.556 16.105 1.000 25.660 117 ASN AAA CA 1
ATOM 898 C C . ASN A 1 117 ? -52.372 25.339 15.706 1.000 24.140 117 ASN AAA C 1
ATOM 899 O O . ASN A 1 117 ? -52.044 25.378 14.531 1.000 21.753 117 ASN AAA O 1
ATOM 904 N N . PRO A 1 118 ? -51.430 25.148 16.650 1.000 23.415 118 PRO AAA N 1
ATOM 905 C CA . PRO A 1 118 ? -50.002 25.147 16.317 1.000 23.293 118 PRO AAA CA 1
ATOM 906 C C . PRO A 1 118 ? -49.502 23.812 15.736 1.000 24.840 118 PRO AAA C 1
ATOM 907 O O . PRO A 1 118 ? -48.564 23.214 16.256 1.000 24.811 118 PRO AAA O 1
ATOM 911 N N . TRP A 1 119 ? -50.089 23.402 14.615 1.000 22.797 119 TRP AAA N 1
ATOM 912 C CA . TRP A 1 119 ? -49.694 22.173 13.888 1.000 23.383 119 TRP AAA CA 1
ATOM 913 C C . TRP A 1 119 ? -48.185 22.172 13.628 1.000 22.475 119 TRP AAA C 1
ATOM 914 O O . TRP A 1 119 ? -47.629 23.232 13.312 1.000 23.048 119 TRP AAA O 1
ATOM 925 N N . LYS A 1 120 ? -47.563 20.999 13.763 1.000 24.946 120 LYS AAA N 1
ATOM 926 C CA . LYS A 1 120 ? -46.261 20.687 13.131 1.000 25.326 120 LYS AAA CA 1
ATOM 927 C C . LYS A 1 120 ? -46.624 20.141 11.750 1.000 24.199 120 LYS AAA C 1
ATOM 928 O O . LYS A 1 120 ? -47.080 20.956 10.931 1.000 24.826 120 LYS AAA O 1
ATOM 934 N N . ARG A 1 121 ? -46.509 18.833 11.522 1.000 24.273 121 ARG AAA N 1
ATOM 935 C CA . ARG A 1 121 ? -46.939 18.221 10.234 1.000 24.034 121 ARG AAA CA 1
ATOM 936 C C . ARG A 1 121 ? -47.970 17.107 10.442 1.000 23.261 121 ARG AAA C 1
ATOM 937 O O . ARG A 1 121 ? -48.274 16.393 9.460 1.000 22.725 121 ARG AAA O 1
ATOM 945 N N . GLY A 1 122 ? -48.556 16.983 11.639 1.000 22.663 122 GLY AAA N 1
ATOM 946 C CA . GLY A 1 122 ? -49.489 15.895 11.987 1.000 22.555 122 GLY AAA CA 1
ATOM 947 C C . GLY A 1 122 ? -50.959 16.215 11.746 1.000 21.658 122 GLY AAA C 1
ATOM 948 O O . GLY A 1 122 ? -51.807 15.370 12.122 1.000 22.871 122 GLY AAA O 1
ATOM 949 N N . GLY A 1 123 ? -51.264 17.337 11.084 1.000 21.672 123 GLY AAA N 1
ATOM 950 C CA . GLY A 1 123 ? -52.629 17.689 10.645 1.000 21.591 123 GLY AAA CA 1
ATOM 951 C C . GLY A 1 123 ? -52.879 17.191 9.235 1.000 21.765 123 GLY AAA C 1
ATOM 952 O O . GLY A 1 123 ? -53.351 17.962 8.372 1.000 21.157 123 GLY AAA O 1
ATOM 953 N N . VAL A 1 124 ? -52.516 15.940 8.973 1.000 21.262 124 VAL AAA N 1
ATOM 954 C CA . VAL A 1 124 ? -52.690 15.326 7.630 1.000 19.883 124 VAL AAA CA 1
ATOM 955 C C . VAL A 1 124 ? -52.948 13.834 7.819 1.000 21.749 124 VAL AAA C 1
ATOM 956 O O . VAL A 1 124 ? -52.415 13.234 8.786 1.000 22.183 124 VAL AAA O 1
ATOM 960 N N . GLY A 1 125 ? -53.751 13.268 6.928 1.000 20.112 125 GLY AAA N 1
ATOM 961 C CA . GLY A 1 125 ? -53.874 11.816 6.787 1.000 20.939 125 GLY AAA CA 1
ATOM 962 C C . GLY A 1 125 ? -54.155 11.451 5.350 1.000 21.033 125 GLY AAA C 1
ATOM 963 O O . GLY A 1 125 ? -54.529 12.332 4.535 1.000 20.739 125 GLY AAA O 1
ATOM 964 N N . ASN A 1 126 ? -53.981 10.177 5.046 1.000 21.115 126 ASN AAA N 1
ATOM 965 C CA . ASN A 1 126 ? -54.286 9.578 3.724 1.000 20.539 126 ASN AAA CA 1
ATOM 966 C C . ASN A 1 126 ? -55.362 8.519 3.937 1.000 21.998 126 ASN AAA C 1
ATOM 967 O O . ASN A 1 126 ? -55.093 7.539 4.626 1.000 21.080 126 ASN AAA O 1
ATOM 972 N N . VAL A 1 127 ? -56.576 8.770 3.460 1.000 20.278 127 VAL AAA N 1
ATOM 973 C CA . VAL A 1 127 ? -57.749 7.935 3.819 1.000 21.472 127 VAL AAA CA 1
ATOM 974 C C . VAL A 1 127 ? -58.550 7.624 2.558 1.000 21.426 127 VAL AAA C 1
ATOM 975 O O . VAL A 1 127 ? -58.446 8.350 1.556 1.000 21.585 127 VAL AAA O 1
ATOM 979 N N . THR A 1 128 ? -59.357 6.574 2.629 1.000 22.079 128 THR AAA N 1
ATOM 980 C CA . THR A 1 128 ? -60.305 6.198 1.559 1.000 22.404 128 THR AAA CA 1
ATOM 981 C C . THR A 1 128 ? -61.723 6.531 2.006 1.000 22.906 128 THR AAA C 1
ATOM 982 O O . THR A 1 128 ? -62.184 5.955 2.989 1.000 23.726 128 THR AAA O 1
ATOM 986 N N . PHE A 1 129 ? -62.406 7.410 1.275 1.000 22.491 129 PHE AAA N 1
ATOM 987 C CA . PHE A 1 129 ? -63.838 7.683 1.489 1.000 21.710 129 PHE AAA CA 1
ATOM 988 C C . PHE A 1 129 ? -64.639 6.898 0.452 1.000 21.643 129 PHE AAA C 1
ATOM 989 O O . PHE A 1 129 ? -64.193 6.788 -0.704 1.000 23.553 129 PHE AAA O 1
ATOM 997 N N . ARG A 1 130 ? -65.797 6.401 0.865 1.000 21.159 130 ARG AAA N 1
ATOM 998 C CA . ARG A 1 130 ? -66.726 5.688 -0.037 1.000 22.338 130 ARG AAA CA 1
ATOM 999 C C . ARG A 1 130 ? -68.126 6.267 0.149 1.000 21.461 130 ARG AAA C 1
ATOM 1000 O O . ARG A 1 130 ? -68.549 6.488 1.288 1.000 21.781 130 ARG AAA O 1
ATOM 1008 N N . GLY A 1 131 ? -68.825 6.459 -0.950 1.000 23.143 131 GLY AAA N 1
ATOM 1009 C CA . GLY A 1 131 ? -70.225 6.888 -0.927 1.000 24.449 131 GLY AAA CA 1
ATOM 1010 C C . GLY A 1 131 ? -70.725 7.171 -2.317 1.000 23.692 131 GLY AAA C 1
ATOM 1011 O O . GLY A 1 131 ? -70.302 6.494 -3.267 1.000 24.488 131 GLY AAA O 1
ATOM 1012 N N . VAL A 1 132 ? -71.604 8.155 -2.440 1.000 22.615 132 VAL AAA N 1
ATOM 1013 C CA . VAL A 1 132 ? -72.285 8.461 -3.726 1.000 21.663 132 VAL AAA CA 1
ATOM 1014 C C . VAL A 1 132 ? -71.756 9.791 -4.240 1.000 21.690 132 VAL AAA C 1
ATOM 1015 O O . VAL A 1 132 ? -71.762 10.753 -3.473 1.000 22.941 132 VAL AAA O 1
ATOM 1019 N N . ARG A 1 133 ? -71.271 9.827 -5.472 1.000 22.740 133 ARG AAA N 1
ATOM 1020 C CA . ARG A 1 133 ? -70.865 11.106 -6.113 1.000 22.633 133 ARG AAA CA 1
ATOM 1021 C C . ARG A 1 133 ? -72.077 12.061 -6.141 1.000 22.500 133 ARG AAA C 1
ATOM 1022 O O . ARG A 1 133 ? -73.180 11.642 -6.570 1.000 22.452 133 ARG AAA O 1
ATOM 1030 N N . LEU A 1 134 ? -71.869 13.317 -5.751 1.000 21.552 134 LEU AAA N 1
ATOM 1031 C CA . LEU A 1 134 ? -72.926 14.351 -5.805 1.000 21.813 134 LEU AAA CA 1
ATOM 1032 C C . LEU A 1 134 ? -73.506 14.417 -7.226 1.000 21.850 134 LEU AAA C 1
ATOM 1033 O O . LEU A 1 134 ? -74.743 14.475 -7.326 1.000 22.637 134 LEU AAA O 1
ATOM 1038 N N . LYS A 1 135 ? -72.686 14.354 -8.292 1.000 21.269 135 LYS AAA N 1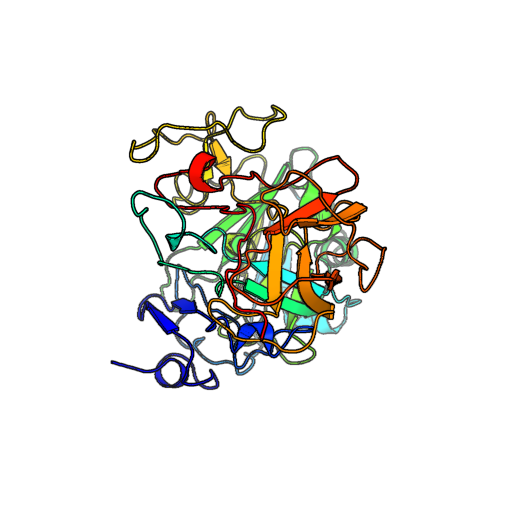
ATOM 1039 C CA . LYS A 1 135 ? -73.216 14.441 -9.682 1.000 24.060 135 LYS AAA CA 1
ATOM 1040 C C . LYS A 1 135 ? -74.137 13.237 -9.978 1.000 24.199 135 LYS AAA C 1
ATOM 1041 O O . LYS A 1 135 ? -75.132 13.429 -10.716 1.000 26.357 135 LYS AAA O 1
ATOM 1047 N N . ASP A 1 136 ? -73.849 12.067 -9.411 1.000 26.314 136 ASP AAA N 1
ATOM 1048 C CA . ASP A 1 136 ? -74.664 10.831 -9.582 1.000 25.990 136 ASP AAA CA 1
ATOM 1049 C C . ASP A 1 136 ? -75.997 11.007 -8.850 1.000 26.209 136 ASP AAA C 1
ATOM 1050 O O . ASP A 1 136 ? -77.026 10.529 -9.375 1.000 26.817 136 ASP AAA O 1
ATOM 1055 N N . LEU A 1 137 ? -76.009 11.661 -7.688 1.000 23.936 137 LEU AAA N 1
ATOM 1056 C CA . LEU A 1 137 ? -77.284 11.929 -6.967 1.000 24.954 137 LEU AAA CA 1
ATOM 1057 C C . LEU A 1 137 ? -78.134 12.893 -7.808 1.000 25.032 137 LEU AAA C 1
ATOM 1058 O O . LEU A 1 137 ? -79.349 12.656 -7.933 1.000 25.365 137 LEU AAA O 1
ATOM 1063 N N . LEU A 1 138 ? -77.531 13.953 -8.349 1.000 25.389 138 LEU AAA N 1
ATOM 1064 C CA . LEU A 1 138 ? -78.295 14.923 -9.178 1.000 26.133 138 LEU AAA CA 1
ATOM 1065 C C . LEU A 1 138 ? -78.877 14.191 -10.391 1.000 28.196 138 LEU AAA C 1
ATOM 1066 O O . LEU A 1 138 ? -80.067 14.420 -10.718 1.000 27.798 138 LEU AAA O 1
ATOM 1071 N N . GLU A 1 139 ? -78.079 13.327 -11.023 1.000 29.099 139 GLU AAA N 1
ATOM 1072 C CA . GLU A 1 139 ? -78.522 12.553 -12.213 1.000 32.750 139 GLU AAA CA 1
ATOM 1073 C C . GLU A 1 139 ? -79.687 11.641 -11.814 1.000 30.800 139 GLU AAA C 1
ATOM 1074 O O . GLU A 1 139 ? -80.693 11.644 -12.522 1.000 33.130 139 GLU AAA O 1
ATOM 1080 N N . ALA A 1 140 ? -79.589 10.909 -10.708 1.000 29.341 140 ALA AAA N 1
ATOM 1081 C CA . ALA A 1 140 ? -80.651 9.980 -10.259 1.000 29.684 140 ALA AAA CA 1
ATOM 1082 C C . ALA A 1 140 ? -81.948 10.761 -10.011 1.000 31.879 140 ALA AAA C 1
ATOM 1083 O O . ALA A 1 140 ? -83.017 10.213 -10.285 1.000 31.618 140 ALA AAA O 1
ATOM 1085 N N . LYS A 1 141 ? -81.855 11.987 -9.492 1.000 32.809 141 LYS AAA N 1
ATOM 1086 C CA . LYS A 1 141 ? -83.030 12.803 -9.082 1.000 32.506 141 LYS AAA CA 1
ATOM 1087 C C . LYS A 1 141 ? -83.586 13.580 -10.284 1.000 35.107 141 LYS AAA C 1
ATOM 1088 O O . LYS A 1 141 ? -84.639 14.203 -10.125 1.000 37.525 141 LYS AAA O 1
ATOM 1094 N N . GLY A 1 142 ? -82.913 13.543 -11.437 1.000 33.978 142 GLY AAA N 1
ATOM 1095 C CA . GLY A 1 142 ? -83.330 14.250 -12.659 1.000 36.072 142 GLY AAA CA 1
ATOM 1096 C C . GLY A 1 142 ? -83.192 15.751 -12.515 1.000 38.523 142 GLY AAA C 1
ATOM 1097 O O . GLY A 1 142 ? -84.045 16.492 -13.054 1.000 39.082 142 GLY AAA O 1
ATOM 1098 N N . VAL A 1 143 ? -82.136 16.211 -11.839 1.000 33.803 143 VAL AAA N 1
ATOM 1099 C CA . VAL A 1 143 ? -81.955 17.650 -11.514 1.000 33.654 143 VAL AAA CA 1
ATOM 1100 C C . VAL A 1 143 ? -80.811 18.173 -12.380 1.000 33.566 143 VAL AAA C 1
ATOM 1101 O O . VAL A 1 143 ? -79.833 17.443 -12.519 1.000 36.384 143 VAL AAA O 1
ATOM 1105 N N . LYS A 1 144 ? -80.963 19.374 -12.943 1.000 32.441 144 LYS AAA N 1
ATOM 1106 C CA . LYS A 1 144 ? -79.963 20.084 -13.779 1.000 35.422 144 LYS AAA CA 1
ATOM 1107 C C . LYS A 1 144 ? -79.543 21.379 -13.082 1.000 33.804 144 LYS AAA C 1
ATOM 1108 O O . LYS A 1 144 ? -80.415 22.092 -12.563 1.000 30.083 144 LYS AAA O 1
ATOM 1114 N N . LEU A 1 145 ? -78.245 21.678 -13.118 1.000 32.600 145 LEU AAA N 1
ATOM 1115 C CA . LEU A 1 145 ? -77.664 22.917 -12.559 1.000 33.197 145 LEU AAA CA 1
ATOM 1116 C C . LEU A 1 145 ? -78.007 24.089 -13.470 1.000 34.495 145 LEU AAA C 1
ATOM 1117 O O . LEU A 1 145 ? -77.951 23.916 -14.713 1.000 30.909 145 LEU AAA O 1
ATOM 1122 N N . GLY A 1 146 ? -78.311 25.233 -12.858 1.000 32.088 146 GLY AAA N 1
ATOM 1123 C CA . GLY A 1 146 ? -78.500 26.523 -13.531 1.000 32.139 146 GLY AAA CA 1
ATOM 1124 C C . GLY A 1 146 ? -77.192 27.038 -14.093 1.000 35.594 146 GLY AAA C 1
ATOM 1125 O O . GLY A 1 146 ? -76.120 26.671 -13.578 1.000 29.182 146 GLY AAA O 1
ATOM 1126 N N . GLU A 1 147 ? -77.277 27.875 -15.123 1.000 33.679 147 GLU AAA N 1
ATOM 1127 C CA . GLU A 1 147 ? -76.109 28.451 -15.827 1.000 37.728 147 GLU AAA CA 1
ATOM 1128 C C . GLU A 1 147 ? -75.285 29.318 -14.868 1.000 34.599 147 GLU AAA C 1
ATOM 1129 O O . GLU A 1 147 ? -74.075 29.438 -15.082 1.000 37.155 147 GLU AAA O 1
ATOM 1135 N N . LYS A 1 148 ? -75.901 29.926 -13.853 1.000 31.851 148 LYS AAA N 1
ATOM 1136 C CA . LYS A 1 148 ? -75.206 30.873 -12.946 1.000 34.157 148 LYS AAA CA 1
ATOM 1137 C C . LYS A 1 148 ? -74.602 30.135 -11.745 1.000 29.579 148 LYS AAA C 1
ATOM 1138 O O . LYS A 1 148 ? -74.056 30.816 -10.867 1.000 30.289 148 LYS AAA O 1
ATOM 1144 N N . ALA A 1 149 ? -74.730 28.809 -11.662 1.000 26.960 149 ALA AAA N 1
ATOM 1145 C CA . ALA A 1 149 ? -74.158 28.033 -10.532 1.000 25.185 149 ALA AAA CA 1
ATOM 1146 C C . ALA A 1 149 ? -72.631 28.056 -10.655 1.000 25.178 149 ALA AAA C 1
ATOM 1147 O O . ALA A 1 149 ? -72.111 27.336 -11.523 1.000 27.625 149 ALA AAA O 1
ATOM 1149 N N . LEU A 1 150 ? -71.936 28.847 -9.833 1.000 22.033 150 LEU AAA N 1
ATOM 1150 C CA . LEU A 1 150 ? -70.457 28.981 -9.911 1.000 22.444 150 LEU AAA CA 1
ATOM 1151 C C . LEU A 1 150 ? -69.786 28.382 -8.679 1.000 22.008 150 LEU AAA C 1
ATOM 1152 O O . LEU A 1 150 ? -68.562 28.238 -8.713 1.000 19.773 150 LEU AAA O 1
ATOM 1157 N N . TYR A 1 151 ? -70.557 28.033 -7.648 1.000 20.746 151 TYR AAA N 1
ATOM 1158 C CA . TYR A 1 151 ? -70.039 27.479 -6.379 1.000 19.898 151 TYR AAA CA 1
ATOM 1159 C C . TYR A 1 151 ? -70.959 26.374 -5.871 1.000 20.177 151 TYR AAA C 1
ATOM 1160 O O . TYR A 1 151 ? -72.184 26.415 -6.087 1.000 21.227 151 TYR AAA O 1
ATOM 1169 N N . ILE A 1 152 ? -70.368 25.436 -5.143 1.000 19.145 152 ILE AAA N 1
ATOM 1170 C CA . ILE A 1 152 ? -71.085 24.492 -4.256 1.000 19.646 152 ILE AAA CA 1
ATOM 1171 C C . ILE A 1 152 ? -70.877 25.035 -2.848 1.000 19.540 152 ILE AAA C 1
ATOM 1172 O O . ILE A 1 152 ? -69.726 25.159 -2.423 1.000 19.314 152 ILE AAA O 1
ATOM 1177 N N . THR A 1 153 ? -71.974 25.324 -2.166 1.000 20.093 153 THR AAA N 1
ATOM 1178 C CA . THR A 1 153 ? -71.946 25.918 -0.811 1.000 19.732 153 THR AAA CA 1
ATOM 1179 C C . THR A 1 153 ? -72.585 24.907 0.139 1.000 19.706 153 THR AAA C 1
ATOM 1180 O O . THR A 1 153 ? -73.816 24.633 0.046 1.000 20.197 153 THR AAA O 1
ATOM 1184 N N . ALA A 1 154 ? -71.736 24.303 0.961 1.000 19.838 154 ALA AAA N 1
ATOM 1185 C CA . ALA A 1 154 ? -72.108 23.190 1.844 1.000 19.773 154 ALA AAA CA 1
ATOM 1186 C C . ALA A 1 154 ? -72.246 23.732 3.259 1.000 18.591 154 ALA AAA C 1
ATOM 1187 O O . ALA A 1 154 ? -71.334 24.413 3.741 1.000 21.544 154 ALA AAA O 1
ATOM 1189 N N . HIS A 1 155 ? -73.356 23.377 3.887 1.000 19.684 155 HIS AAA N 1
ATOM 1190 C CA . HIS A 1 155 ? -73.708 23.771 5.271 1.000 19.048 155 HIS AAA CA 1
ATOM 1191 C C . HIS A 1 155 ? -73.735 22.544 6.169 1.000 20.121 155 HIS AAA C 1
ATOM 1192 O O . HIS A 1 155 ? -74.469 21.597 5.840 1.000 18.984 155 HIS AAA O 1
ATOM 1199 N N . ALA A 1 156 ? -73.060 22.617 7.309 1.000 19.435 156 ALA AAA N 1
ATOM 1200 C CA . ALA A 1 156 ? -73.147 21.579 8.349 1.000 20.125 156 ALA AAA CA 1
ATOM 1201 C C . ALA A 1 156 ? -74.489 21.642 9.085 1.000 21.526 156 ALA AAA C 1
ATOM 1202 O O . ALA A 1 156 ? -75.167 22.698 9.140 1.000 23.152 156 ALA AAA O 1
ATOM 1204 N N . SER A 1 157 ? -74.885 20.491 9.607 1.000 21.866 157 SER AAA N 1
ATOM 1205 C CA . SER A 1 157 ? -75.980 20.373 10.588 1.000 23.500 157 SER AAA CA 1
ATOM 1206 C C . SER A 1 157 ? -75.792 21.410 11.693 1.000 22.936 157 SER AAA C 1
ATOM 1207 O O . SER A 1 157 ? -74.659 21.635 12.138 1.000 22.769 157 SER AAA O 1
ATOM 1210 N N . ARG A 1 158 ? -76.896 21.963 12.181 1.000 25.635 158 ARG AAA N 1
ATOM 1211 C CA . ARG A 1 158 ? -76.852 22.860 13.360 1.000 27.459 158 ARG AAA CA 1
ATOM 1212 C C . ARG A 1 158 ? -77.598 22.205 14.526 1.000 30.179 158 ARG AAA C 1
ATOM 1213 O O . ARG A 1 158 ? -77.963 22.928 15.471 1.000 32.098 158 ARG AAA O 1
ATOM 1221 N N . GLN A 1 159 ? -77.768 20.879 14.483 1.000 31.555 159 GLN AAA N 1
ATOM 1222 C CA . GLN A 1 159 ? -78.486 20.131 15.549 1.000 36.053 159 GLN AAA CA 1
ATOM 1223 C C . GLN A 1 159 ? -77.754 20.336 16.886 1.000 36.599 159 GLN AAA C 1
ATOM 1224 O O . GLN A 1 159 ? -76.520 20.502 16.893 1.000 34.619 159 GLN AAA O 1
ATOM 1230 N N . GLY A 1 160 ? -78.498 20.324 17.994 1.000 38.901 160 GLY AAA N 1
ATOM 1231 C CA . GLY A 1 160 ? -77.948 20.584 19.342 1.000 38.008 160 GLY AAA CA 1
ATOM 1232 C C . GLY A 1 160 ? -77.554 22.043 19.525 1.000 35.256 160 GLY AAA C 1
ATOM 1233 O O . GLY A 1 160 ? -76.581 22.314 20.282 1.000 39.052 160 GLY AAA O 1
ATOM 1234 N N . ASN A 1 161 ? -78.257 22.946 18.837 1.000 35.400 161 ASN AAA N 1
ATOM 1235 C CA . ASN A 1 161 ? -78.075 24.414 18.940 1.000 36.899 161 ASN AAA CA 1
ATOM 1236 C C . ASN A 1 161 ? -76.641 24.809 18.538 1.000 36.299 161 ASN AAA C 1
ATOM 1237 O O . ASN A 1 161 ? -76.092 25.760 19.132 1.000 36.640 161 ASN AAA O 1
ATOM 1242 N N . ALA A 1 162 ? -76.038 24.110 17.573 1.000 33.602 162 ALA AAA N 1
ATOM 1243 C CA . ALA A 1 162 ? -74.649 24.374 17.132 1.000 30.233 162 ALA AAA CA 1
ATOM 1244 C C . ALA A 1 162 ? -74.608 25.606 16.225 1.000 27.118 162 ALA AAA C 1
ATOM 1245 O O . ALA A 1 162 ? -75.531 25.869 15.448 1.000 27.991 162 ALA AAA O 1
ATOM 1247 N N . PRO A 1 163 ? -73.510 26.382 16.293 1.000 25.731 163 PRO AAA N 1
ATOM 1248 C CA . PRO A 1 163 ? -73.232 27.430 15.312 1.000 25.634 163 PRO AAA CA 1
ATOM 1249 C C . PRO A 1 163 ? -73.111 26.836 13.907 1.000 22.855 163 PRO AAA C 1
ATOM 1250 O O . PRO A 1 163 ? -72.922 25.642 13.762 1.000 23.704 163 PRO AAA O 1
ATOM 1254 N N . GLU A 1 164 ? -73.205 27.693 12.904 1.000 21.403 164 GLU AAA N 1
ATOM 1255 C CA . GLU A 1 164 ? -73.158 27.271 11.488 1.000 21.044 164 GLU AAA CA 1
ATOM 1256 C C . GLU A 1 164 ? -71.728 26.938 11.093 1.000 20.128 164 GLU AAA C 1
ATOM 1257 O O . GLU A 1 164 ? -70.768 27.417 11.727 1.000 20.532 164 GLU AAA O 1
ATOM 1263 N N . PHE A 1 165 ? -71.598 26.178 10.015 1.000 21.565 165 PHE AAA N 1
ATOM 1264 C CA . PHE A 1 165 ? -70.312 25.948 9.339 1.000 21.472 165 PHE AAA CA 1
ATOM 1265 C C . PHE A 1 165 ? -70.608 25.797 7.856 1.000 21.056 165 PHE AAA C 1
ATOM 1266 O O . PHE A 1 165 ? -71.233 24.814 7.438 1.000 20.515 165 PHE AAA O 1
ATOM 1274 N N . VAL A 1 166 ? -70.195 26.798 7.096 1.000 20.110 166 VAL AAA N 1
ATOM 1275 C CA . VAL A 1 166 ? -70.595 26.978 5.681 1.000 19.760 166 VAL AAA CA 1
ATOM 1276 C C . VAL A 1 166 ? -69.341 27.222 4.835 1.000 18.776 166 VAL AAA C 1
ATOM 1277 O O . VAL A 1 166 ? -68.618 28.192 5.100 1.000 20.662 166 VAL AAA O 1
ATOM 1281 N N . ARG A 1 167 ? -69.121 26.384 3.825 1.000 18.378 167 ARG AAA N 1
ATOM 1282 C CA . ARG A 1 167 ? -67.946 26.501 2.935 1.000 17.815 167 ARG AAA CA 1
ATOM 1283 C C . ARG A 1 167 ? -68.416 26.477 1.480 1.000 18.594 167 ARG AAA C 1
ATOM 1284 O O . ARG A 1 167 ? -69.299 25.646 1.129 1.000 20.024 167 ARG AAA O 1
ATOM 1292 N N . SER A 1 168 ? -67.841 27.368 0.690 1.000 18.575 168 SER AAA N 1
ATOM 1293 C CA . SER A 1 168 ? -68.031 27.440 -0.775 1.000 18.778 168 SER AAA CA 1
ATOM 1294 C C . SER A 1 168 ? -66.760 26.953 -1.469 1.000 16.951 168 SER AAA C 1
ATOM 1295 O O . SER A 1 168 ? -65.663 27.474 -1.166 1.000 18.457 168 SER AAA O 1
ATOM 1298 N N . VAL A 1 169 ? -66.935 26.063 -2.435 1.000 18.294 169 VAL AAA N 1
ATOM 1299 C CA . VAL A 1 169 ? -65.881 25.623 -3.381 1.000 19.037 169 VAL AAA CA 1
ATOM 1300 C C . VAL A 1 169 ? -66.340 25.921 -4.802 1.000 19.196 169 VAL AAA C 1
ATOM 1301 O O . VAL A 1 169 ? -67.531 26.042 -5.083 1.000 19.473 169 VAL AAA O 1
ATOM 1305 N N . PRO A 1 170 ? -65.396 25.987 -5.759 1.000 19.427 170 PRO AAA N 1
ATOM 1306 C CA . PRO A 1 170 ? -65.765 26.252 -7.149 1.000 19.283 170 PRO AAA CA 1
ATOM 1307 C C . PRO A 1 170 ? -66.646 25.131 -7.719 1.000 20.096 170 PRO AAA C 1
ATOM 1308 O O . PRO A 1 170 ? -66.540 23.991 -7.306 1.000 20.015 170 PRO AAA O 1
ATOM 1312 N N . ILE A 1 171 ? -67.509 25.475 -8.670 1.000 20.841 171 ILE AAA N 1
ATOM 1313 C CA . ILE A 1 171 ? -68.461 24.499 -9.270 1.000 21.889 171 ILE AAA CA 1
ATOM 1314 C C . ILE A 1 171 ? -67.663 23.412 -10.002 1.000 20.903 171 ILE AAA C 1
ATOM 1315 O O . ILE A 1 171 ? -68.178 22.297 -10.159 1.000 21.343 171 ILE AAA O 1
ATOM 1320 N N . HIS A 1 172 ? -66.421 23.690 -10.378 1.000 20.335 172 HIS AAA N 1
ATOM 1321 C CA . HIS A 1 172 ? -65.544 22.673 -11.012 1.000 21.992 172 HIS AAA CA 1
ATOM 1322 C C . HIS A 1 172 ? -65.368 21.461 -10.082 1.000 21.489 172 HIS AAA C 1
ATOM 1323 O O . HIS A 1 172 ? -65.245 20.336 -10.595 1.000 23.657 172 HIS AAA O 1
ATOM 1330 N N . ALA A 1 173 ? -65.483 21.627 -8.755 1.000 20.292 173 ALA AAA N 1
ATOM 1331 C CA . ALA A 1 173 ? -65.388 20.525 -7.773 1.000 20.391 173 ALA AAA CA 1
ATOM 1332 C C . ALA A 1 173 ? -66.549 19.527 -7.922 1.000 20.074 173 ALA AAA C 1
ATOM 1333 O O . ALA A 1 173 ? -66.474 18.461 -7.330 1.000 20.898 173 ALA AAA O 1
ATOM 1335 N N . LEU A 1 174 ? -67.607 19.839 -8.671 1.000 19.825 174 LEU AAA N 1
ATOM 1336 C CA . LEU A 1 174 ? -68.729 18.894 -8.862 1.000 21.142 174 LEU AAA CA 1
ATOM 1337 C C . LEU A 1 174 ? -68.219 17.593 -9.496 1.000 21.373 174 LEU AAA C 1
ATOM 1338 O O . LEU A 1 174 ? -68.825 16.556 -9.225 1.000 23.165 174 LEU AAA O 1
ATOM 1343 N N . GLY A 1 175 ? -67.157 17.641 -10.314 1.000 21.499 175 GLY AAA N 1
ATOM 1344 C CA . GLY A 1 175 ? -66.645 16.448 -11.019 1.000 23.004 175 GLY AAA CA 1
ATOM 1345 C C . GLY A 1 175 ? -66.328 15.297 -10.077 1.000 23.891 175 GLY AAA C 1
ATOM 1346 O O . GLY A 1 175 ? -66.564 14.144 -10.456 1.000 24.265 175 GLY AAA O 1
ATOM 1347 N N . HIS A 1 176 ? -65.771 15.573 -8.896 1.000 21.592 176 HIS AAA N 1
ATOM 1348 C CA . HIS A 1 176 ? -65.340 14.504 -7.964 1.000 22.636 176 HIS AAA CA 1
ATOM 1349 C C . HIS A 1 176 ? -66.047 14.557 -6.610 1.000 19.817 176 HIS AAA C 1
ATOM 1350 O O . HIS A 1 176 ? -65.784 13.646 -5.789 1.000 21.181 176 HIS AAA O 1
ATOM 1357 N N . ALA A 1 177 ? -66.907 15.542 -6.367 1.000 19.837 177 ALA AAA N 1
ATOM 1358 C CA . ALA A 1 177 ? -67.569 15.725 -5.052 1.000 19.269 177 ALA AAA CA 1
ATOM 1359 C C . ALA A 1 177 ? -68.270 14.420 -4.638 1.000 19.859 177 ALA AAA C 1
ATOM 1360 O O . ALA A 1 177 ? -68.983 13.809 -5.447 1.000 21.433 177 ALA AAA O 1
ATOM 1362 N N . LEU A 1 178 ? -68.089 14.030 -3.392 1.000 19.291 178 LEU AAA N 1
ATOM 1363 C CA . LEU A 1 178 ? -68.522 12.718 -2.888 1.000 20.422 178 LEU AAA CA 1
ATOM 1364 C C . LEU A 1 178 ? -69.263 12.896 -1.571 1.000 20.571 178 LEU AAA C 1
ATOM 1365 O O . LEU A 1 178 ? -68.696 13.502 -0.635 1.000 21.168 178 LEU AAA O 1
ATOM 1370 N N . LEU A 1 179 ? -70.458 12.311 -1.511 1.000 21.921 179 LEU AAA N 1
ATOM 1371 C CA . LEU A 1 179 ? -71.209 12.142 -0.253 1.000 21.469 179 LEU AAA CA 1
ATOM 1372 C C . LEU A 1 179 ? -70.679 10.868 0.400 1.000 21.738 179 LEU AAA C 1
ATOM 1373 O O . LEU A 1 179 ? -71.149 9.761 0.040 1.000 21.003 179 LEU AAA O 1
ATOM 1378 N N . ALA A 1 180 ? -69.747 11.044 1.322 1.000 20.170 180 ALA AAA N 1
ATOM 1379 C CA . ALA A 1 180 ? -69.010 9.963 2.005 1.000 20.955 180 ALA AAA CA 1
ATOM 1380 C C . ALA A 1 180 ? -69.870 9.383 3.133 1.000 23.309 180 ALA AAA C 1
ATOM 1381 O O . ALA A 1 180 ? -70.311 10.149 4.023 1.000 21.830 180 ALA AAA O 1
ATOM 1383 N N . LEU A 1 181 ? -70.074 8.065 3.087 1.000 22.949 181 LEU AAA N 1
ATOM 1384 C CA . LEU A 1 181 ? -70.770 7.273 4.141 1.000 23.305 181 LEU AAA CA 1
ATOM 1385 C C . LEU A 1 181 ? -69.774 6.391 4.907 1.000 22.788 181 LEU AAA C 1
ATOM 1386 O O . LEU A 1 181 ? -70.124 5.966 6.007 1.000 23.516 181 LEU AAA O 1
ATOM 1391 N N . SER A 1 182 ? -68.611 6.095 4.329 1.000 23.035 182 SER AAA N 1
ATOM 1392 C CA . SER A 1 182 ? -67.594 5.178 4.891 1.000 22.532 182 SER AAA CA 1
ATOM 1393 C C . SER A 1 182 ? -66.208 5.785 4.784 1.000 21.909 182 SER AAA C 1
ATOM 1394 O O . SER A 1 182 ? -65.959 6.563 3.835 1.000 22.178 182 SER AAA O 1
ATOM 1397 N N . MET A 1 183 ? -65.324 5.387 5.696 1.000 21.456 183 MET AAA N 1
ATOM 1398 C CA . MET A 1 183 ? -63.905 5.791 5.651 1.000 22.050 183 MET AAA CA 1
ATOM 1399 C C . MET A 1 183 ? -63.067 4.542 5.925 1.000 21.119 183 MET AAA C 1
ATOM 1400 O O . MET A 1 183 ? -63.344 3.859 6.935 1.000 22.732 183 MET AAA O 1
ATOM 1405 N N . ASN A 1 184 ? -62.126 4.233 5.037 1.000 20.749 184 ASN AAA N 1
ATOM 1406 C CA . ASN A 1 184 ? -61.196 3.080 5.210 1.000 21.979 184 ASN AAA CA 1
ATOM 14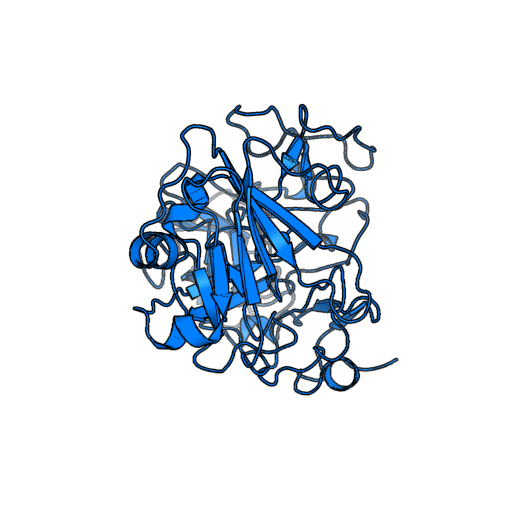07 C C . ASN A 1 184 ? -62.011 1.783 5.364 1.000 25.047 184 ASN AAA C 1
ATOM 1408 O O . ASN A 1 184 ? -61.574 0.875 6.123 1.000 24.824 184 ASN AAA O 1
ATOM 1413 N N . GLY A 1 185 ? -63.149 1.703 4.678 1.000 25.280 185 GLY AAA N 1
ATOM 1414 C CA . GLY A 1 185 ? -63.986 0.490 4.573 1.000 25.212 185 GLY AAA CA 1
ATOM 1415 C C . GLY A 1 185 ? -64.933 0.304 5.751 1.000 27.031 185 GLY AAA C 1
ATOM 1416 O O . GLY A 1 185 ? -65.605 -0.761 5.806 1.000 27.096 185 GLY AAA O 1
ATOM 1417 N N . GLU A 1 186 ? -64.983 1.268 6.672 1.000 24.135 186 GLU AAA N 1
ATOM 1418 C CA . GLU A 1 186 ? -65.810 1.211 7.901 1.000 25.652 186 GLU AAA CA 1
ATOM 1419 C C . GLU A 1 186 ? -66.824 2.346 7.872 1.000 25.783 186 GLU AAA C 1
ATOM 1420 O O . GLU A 1 186 ? -66.609 3.344 7.163 1.000 24.856 186 GLU AAA O 1
ATOM 1426 N N . PRO A 1 187 ? -67.908 2.280 8.677 1.000 25.089 187 PRO AAA N 1
ATOM 1427 C CA . PRO A 1 187 ? -68.811 3.422 8.821 1.000 25.524 187 PRO AAA CA 1
ATOM 1428 C C . PRO A 1 187 ? -67.999 4.684 9.160 1.000 23.708 187 PRO AAA C 1
ATOM 1429 O O . PRO A 1 187 ? -67.078 4.646 9.977 1.000 24.502 187 PRO AAA O 1
ATOM 1433 N N . LEU A 1 188 ? -68.301 5.779 8.467 1.000 23.778 188 LEU AAA N 1
ATOM 1434 C CA . LEU A 1 188 ? -67.575 7.052 8.651 1.000 22.494 188 LEU AAA CA 1
ATOM 1435 C C . LEU A 1 188 ? -67.631 7.396 10.134 1.000 21.721 188 LEU AAA C 1
ATOM 1436 O O . LEU A 1 188 ? -68.726 7.532 10.680 1.000 21.444 188 LEU AAA O 1
ATOM 1441 N N . PRO A 1 189 ? -66.485 7.537 10.833 1.000 21.719 189 PRO AAA N 1
ATOM 1442 C CA . PRO A 1 189 ? -66.534 7.912 12.246 1.000 22.698 189 PRO AAA CA 1
ATOM 1443 C C . PRO A 1 189 ? -67.368 9.181 12.481 1.000 24.976 189 PRO AAA C 1
ATOM 1444 O O . PRO A 1 189 ? -67.224 10.140 11.720 1.000 22.400 189 PRO AAA O 1
ATOM 1448 N N . ALA A 1 190 ? -68.220 9.174 13.514 1.000 23.552 190 ALA AAA N 1
ATOM 1449 C CA . ALA A 1 190 ? -69.014 10.357 13.929 1.000 24.778 190 ALA AAA CA 1
ATOM 1450 C C . ALA A 1 190 ? -68.097 11.587 14.030 1.000 24.071 190 ALA AAA C 1
ATOM 1451 O O . ALA A 1 190 ? -68.453 12.657 13.482 1.000 23.882 190 ALA AAA O 1
ATOM 1453 N N . VAL A 1 191 ? -66.926 11.456 14.641 1.000 23.430 191 VAL AAA N 1
ATOM 1454 C CA . VAL A 1 191 ? -66.002 12.604 14.865 1.000 23.855 191 VAL AAA CA 1
ATOM 1455 C C . VAL A 1 191 ? -65.382 13.064 13.530 1.000 22.226 191 VAL AAA C 1
ATOM 1456 O O . VAL A 1 191 ? -64.877 14.201 13.478 1.000 23.104 191 VAL AAA O 1
ATOM 1460 N N . HIS A 1 192 ? -65.397 12.220 12.498 1.000 21.029 192 HIS AAA N 1
ATOM 1461 C CA . HIS A 1 192 ? -64.889 12.534 11.138 1.000 20.760 192 HIS AAA CA 1
ATOM 1462 C C . HIS A 1 192 ? -66.061 12.892 10.222 1.000 21.104 192 HIS AAA C 1
ATOM 1463 O O . HIS A 1 192 ? -65.858 12.904 8.994 1.000 21.552 192 HIS AAA O 1
ATOM 1470 N N . GLY A 1 193 ? -67.252 13.130 10.787 1.000 21.638 193 GLY AAA N 1
ATOM 1471 C CA . GLY A 1 193 ? -68.415 13.689 10.072 1.000 22.866 193 GLY AAA CA 1
ATOM 1472 C C . GLY A 1 193 ? -69.503 12.678 9.768 1.000 21.315 193 GLY AAA C 1
ATOM 1473 O O . GLY A 1 193 ? -70.471 13.032 9.068 1.000 21.742 193 GLY AAA O 1
ATOM 1474 N N . GLY A 1 194 ? -69.404 11.464 10.311 1.000 21.809 194 GLY AAA N 1
ATOM 1475 C CA . GLY A 1 194 ? -70.490 10.482 10.248 1.000 21.107 194 GLY AAA CA 1
ATOM 1476 C C . GLY A 1 194 ? -71.780 11.080 10.805 1.000 22.034 194 GLY AAA C 1
ATOM 1477 O O . GLY A 1 194 ? -71.736 11.733 11.845 1.000 22.564 194 GLY AAA O 1
ATOM 1478 N N . PRO A 1 195 ? -72.961 10.795 10.209 1.000 23.819 195 PRO AAA N 1
ATOM 1479 C CA . PRO A 1 195 ? -73.117 9.734 9.205 1.000 22.765 195 PRO AAA CA 1
ATOM 1480 C C . PRO A 1 195 ? -72.880 10.105 7.739 1.000 23.265 195 PRO AAA C 1
ATOM 1481 O O . PRO A 1 195 ? -72.950 9.221 6.890 1.000 23.319 195 PRO AAA O 1
ATOM 1485 N N . ILE A 1 196 ? -72.624 11.385 7.445 1.000 23.321 196 ILE AAA N 1
ATOM 1486 C CA . ILE A 1 196 ? -72.483 11.828 6.034 1.000 21.235 196 ILE AAA CA 1
ATOM 1487 C C . ILE A 1 196 ? -71.663 13.121 5.974 1.000 22.281 196 ILE AAA C 1
ATOM 1488 O O . ILE A 1 196 ? -71.948 14.071 6.712 1.000 19.975 196 ILE AAA O 1
ATOM 1493 N N . ARG A 1 197 ? -70.651 13.105 5.116 1.000 21.007 197 ARG AAA N 1
ATOM 1494 C CA . ARG A 1 197 ? -69.691 14.198 4.924 1.000 20.671 197 ARG AAA CA 1
ATOM 1495 C C . ARG A 1 197 ? -69.571 14.469 3.430 1.000 21.147 197 ARG AAA C 1
ATOM 1496 O O . ARG A 1 197 ? -69.474 13.512 2.651 1.000 20.847 197 ARG AAA O 1
ATOM 1504 N N . LEU A 1 198 ? -69.608 15.737 3.034 1.000 20.056 198 LEU AAA N 1
ATOM 1505 C CA . LEU A 1 198 ? -69.398 16.059 1.611 1.000 20.544 198 LEU AAA CA 1
ATOM 1506 C C . LEU A 1 198 ? -67.907 16.299 1.426 1.000 19.707 198 LEU AAA C 1
ATOM 1507 O O . LEU A 1 198 ? -67.370 17.231 2.037 1.000 20.750 198 LEU AAA O 1
ATOM 1512 N N . VAL A 1 199 ? -67.251 15.445 0.645 1.000 19.228 199 VAL AAA N 1
ATOM 1513 C CA . VAL A 1 199 ? -65.786 15.529 0.441 1.000 21.354 199 VAL AAA CA 1
ATOM 1514 C C . VAL A 1 199 ? -65.506 15.979 -0.996 1.000 20.049 199 VAL AAA C 1
ATOM 1515 O O . VAL A 1 199 ? -66.227 15.596 -1.908 1.000 19.661 199 VAL AAA O 1
ATOM 1519 N N . PHE A 1 200 ? -64.496 16.831 -1.118 1.000 18.433 200 PHE AAA N 1
ATOM 1520 C CA . PHE A 1 200 ? -63.990 17.384 -2.394 1.000 18.289 200 PHE AAA CA 1
ATOM 1521 C C . PHE A 1 200 ? -62.548 16.941 -2.542 1.000 18.566 200 PHE AAA C 1
ATOM 1522 O O . PHE A 1 200 ? -61.650 17.552 -1.965 1.000 18.312 200 PHE AAA O 1
ATOM 1530 N N . PRO A 1 201 ? -62.291 15.812 -3.233 1.000 19.167 201 PRO AAA N 1
ATOM 1531 C CA . PRO A 1 201 ? -60.923 15.301 -3.353 1.000 19.523 201 PRO AAA CA 1
ATOM 1532 C C . PRO A 1 201 ? -59.979 16.373 -3.905 1.000 19.691 201 PRO AAA C 1
ATOM 1533 O O . PRO A 1 201 ? -60.337 17.049 -4.888 1.000 19.776 201 PRO AAA O 1
ATOM 1537 N N . GLY A 1 202 ? -58.820 16.524 -3.255 1.000 18.432 202 GLY AAA N 1
ATOM 1538 C CA . GLY A 1 202 ? -57.782 17.480 -3.653 1.000 19.207 202 GLY AAA CA 1
ATOM 1539 C C . GLY A 1 202 ? -57.996 18.877 -3.082 1.000 18.852 202 GLY AAA C 1
ATOM 1540 O O . GLY A 1 202 ? -57.175 19.756 -3.385 1.000 19.554 202 GLY AAA O 1
ATOM 1541 N N . TYR A 1 203 ? -59.014 19.070 -2.238 1.000 18.286 203 TYR AAA N 1
ATOM 1542 C CA . TYR A 1 203 ? -59.272 20.355 -1.535 1.000 18.211 203 TYR AAA CA 1
ATOM 1543 C C . TYR A 1 203 ? -58.884 20.225 -0.066 1.000 18.888 203 TYR AAA C 1
ATOM 1544 O O . TYR A 1 203 ? -59.116 19.156 0.551 1.000 19.812 203 TYR AAA O 1
ATOM 1553 N N . PHE A 1 204 ? -58.372 21.321 0.510 1.000 19.311 204 PHE AAA N 1
ATOM 1554 C CA . PHE A 1 204 ? -57.997 21.363 1.939 1.000 18.865 204 PHE AAA CA 1
ATOM 1555 C C . PHE A 1 204 ? -59.188 20.947 2.817 1.000 19.792 204 PHE AAA C 1
ATOM 1556 O O . PHE A 1 204 ? -60.349 21.132 2.453 1.000 20.126 204 PHE AAA O 1
ATOM 1564 N N . GLY A 1 205 ? -58.854 20.384 3.987 1.000 19.151 205 GLY AAA N 1
ATOM 1565 C CA . GLY A 1 205 ? -59.768 19.771 4.962 1.000 19.443 205 GLY AAA CA 1
ATOM 1566 C C . GLY A 1 205 ? -60.962 20.637 5.297 1.000 18.202 205 GLY AAA C 1
ATOM 1567 O O . GLY A 1 205 ? -62.054 20.103 5.339 1.000 19.076 205 GLY AAA O 1
ATOM 1568 N N . VAL A 1 206 ? -60.738 21.934 5.502 1.000 18.941 206 VAL AAA N 1
ATOM 1569 C CA . VAL A 1 206 ? -61.808 22.908 5.865 1.000 19.626 206 VAL AAA CA 1
ATOM 1570 C C . VAL A 1 206 ? -63.025 22.749 4.947 1.000 18.411 206 VAL AAA C 1
ATOM 1571 O O . VAL A 1 206 ? -64.175 22.892 5.437 1.000 19.018 206 VAL AAA O 1
ATOM 1575 N N . ASN A 1 207 ? -62.810 22.477 3.659 1.000 18.153 207 ASN AAA N 1
ATOM 1576 C CA . ASN A 1 207 ? -63.900 22.388 2.650 1.000 18.301 207 ASN AAA CA 1
ATOM 1577 C C . ASN A 1 207 ? -64.731 21.105 2.756 1.000 18.975 207 ASN AAA C 1
ATOM 1578 O O . ASN A 1 207 ? -65.811 21.063 2.143 1.000 19.813 207 ASN AAA O 1
ATOM 1583 N N . ASN A 1 208 ? -64.208 20.071 3.410 1.000 19.217 208 ASN AAA N 1
ATOM 1584 C CA . ASN A 1 208 ? -64.835 18.727 3.484 1.000 19.664 208 ASN AAA CA 1
ATOM 1585 C C . ASN A 1 208 ? -65.802 18.756 4.666 1.000 20.258 208 ASN AAA C 1
ATOM 1586 O O . ASN A 1 208 ? -65.378 18.421 5.778 1.000 19.879 208 ASN AAA O 1
ATOM 1591 N N . VAL A 1 209 ? -67.035 19.199 4.420 1.000 18.930 209 VAL AAA N 1
ATOM 1592 C CA . VAL A 1 209 ? -67.996 19.581 5.490 1.000 19.523 209 VAL AAA CA 1
ATOM 1593 C C . VAL A 1 209 ? -68.582 18.326 6.134 1.000 19.199 209 VAL AAA C 1
ATOM 1594 O O . VAL A 1 209 ? -69.329 17.606 5.483 1.000 20.455 209 VAL AAA O 1
ATOM 1598 N N . LYS A 1 210 ? -68.238 18.120 7.409 1.000 19.572 210 LYS AAA N 1
ATOM 1599 C CA . LYS A 1 210 ? -68.769 17.035 8.260 1.000 20.369 210 LYS AAA CA 1
ATOM 1600 C C . LYS A 1 210 ? -70.251 17.272 8.517 1.000 19.686 210 LYS AAA C 1
ATOM 1601 O O . LYS A 1 210 ? -70.687 18.454 8.551 1.000 20.149 210 LYS AAA O 1
ATOM 1607 N N . TRP A 1 211 ? -71.032 16.216 8.679 1.000 20.510 211 TRP AAA N 1
ATOM 1608 C CA . TRP A 1 211 ? -72.457 16.307 9.097 1.000 20.793 211 TRP AAA CA 1
ATOM 1609 C C . TRP A 1 211 ? -73.234 17.194 8.112 1.000 22.257 211 TRP AAA C 1
ATOM 1610 O O . TRP A 1 211 ? -74.020 18.087 8.537 1.000 21.471 211 TRP AAA O 1
ATOM 1621 N N . VAL A 1 212 ? -73.008 16.999 6.813 1.000 21.333 212 VAL AAA N 1
ATOM 1622 C CA . VAL A 1 212 ? -73.580 17.919 5.799 1.000 22.416 212 VAL AAA CA 1
ATOM 1623 C C . VAL A 1 212 ? -75.107 17.851 5.857 1.000 23.301 212 VAL AAA C 1
ATOM 1624 O O . VAL A 1 212 ? -75.692 16.725 5.867 1.000 22.016 212 VAL AAA O 1
ATOM 1628 N N . GLN A 1 213 ? -75.750 19.022 5.886 1.000 23.287 213 GLN AAA N 1
ATOM 1629 C CA . GLN A 1 213 ? -77.231 19.110 5.911 1.000 23.650 213 GLN AAA CA 1
ATOM 1630 C C . GLN A 1 213 ? -77.771 19.894 4.711 1.000 23.206 213 GLN AAA C 1
ATOM 1631 O O . GLN A 1 213 ? -78.909 19.625 4.320 1.000 24.769 213 GLN AAA O 1
ATOM 1637 N N . LYS A 1 214 ? -77.039 20.855 4.156 1.000 21.691 214 LYS AAA N 1
ATOM 1638 C CA . LYS A 1 214 ? -77.531 21.591 2.969 1.000 22.055 214 LYS AAA CA 1
ATOM 1639 C C . LYS A 1 214 ? -76.421 21.668 1.939 1.000 21.190 214 LYS AAA C 1
ATOM 1640 O O . LYS A 1 214 ? -75.270 21.904 2.315 1.000 22.252 214 LYS AAA O 1
ATOM 1646 N N . ILE A 1 215 ? -76.794 21.497 0.690 1.000 21.442 215 ILE AAA N 1
ATOM 1647 C CA . ILE A 1 215 ? -75.880 21.630 -0.468 1.000 20.677 215 ILE AAA CA 1
ATOM 1648 C C . ILE A 1 215 ? -76.560 22.605 -1.425 1.000 20.754 215 ILE AAA C 1
ATOM 1649 O O . ILE A 1 215 ? -77.620 22.250 -1.968 1.000 21.565 215 ILE AAA O 1
ATOM 1654 N N . GLU A 1 216 ? -76.009 23.799 -1.562 1.000 20.534 216 GLU AAA N 1
ATOM 1655 C CA . GLU A 1 216 ? -76.635 24.934 -2.278 1.000 21.769 216 GLU AAA CA 1
ATOM 1656 C C . GLU A 1 216 ? -75.702 25.349 -3.403 1.000 21.111 216 GLU AAA C 1
ATOM 1657 O O . GLU A 1 216 ? -74.503 25.583 -3.164 1.000 21.502 216 GLU AAA O 1
ATOM 1663 N N . PHE A 1 217 ? -76.237 25.406 -4.610 1.000 20.322 217 PHE AAA N 1
ATOM 1664 C CA . PHE A 1 217 ? -75.500 25.887 -5.798 1.000 21.499 217 PHE AAA CA 1
ATOM 1665 C C . PHE A 1 217 ? -75.711 27.399 -5.849 1.000 22.602 217 PHE AAA C 1
ATOM 1666 O O . PHE A 1 217 ? -76.876 27.857 -5.954 1.000 24.212 217 PHE AAA O 1
ATOM 1674 N N . THR A 1 218 ? -74.623 28.152 -5.744 1.000 20.726 218 THR AAA N 1
ATOM 1675 C CA . THR A 1 218 ? -74.669 29.617 -5.535 1.000 20.835 218 THR AAA CA 1
ATOM 1676 C C . THR A 1 218 ? -73.856 30.331 -6.611 1.000 23.388 218 THR AAA C 1
ATOM 1677 O O . THR A 1 218 ? -72.915 29.729 -7.195 1.000 21.725 218 THR AAA O 1
ATOM 1681 N N . GLU A 1 219 ? -74.229 31.578 -6.869 1.000 22.014 219 GLU AAA N 1
ATOM 1682 C CA . GLU A 1 219 ? -73.535 32.419 -7.860 1.000 24.428 219 GLU AAA CA 1
ATOM 1683 C C . GLU A 1 219 ? -72.246 32.971 -7.257 1.000 24.387 219 GLU AAA C 1
ATOM 1684 O O . GLU A 1 219 ? -71.359 33.345 -8.029 1.000 23.962 219 GLU AAA O 1
ATOM 1690 N N . ALA A 1 220 ? -72.164 33.075 -5.926 1.000 21.671 220 ALA AAA N 1
ATOM 1691 C CA . ALA A 1 220 ? -71.029 33.727 -5.247 1.000 21.784 220 ALA AAA CA 1
ATOM 1692 C C . ALA A 1 220 ? -70.556 32.873 -4.067 1.000 19.707 220 ALA AAA C 1
ATOM 1693 O O . ALA A 1 220 ? -71.333 32.034 -3.568 1.000 20.282 220 ALA AAA O 1
ATOM 1695 N N . GLU A 1 221 ? -69.334 33.116 -3.618 1.000 20.481 221 GLU AAA N 1
ATOM 1696 C CA . GLU A 1 221 ? -68.827 32.590 -2.325 1.000 20.182 221 GLU AAA CA 1
ATOM 1697 C C . GLU A 1 221 ? -69.804 33.028 -1.230 1.000 21.947 221 GLU AAA C 1
ATOM 1698 O O . GLU A 1 221 ? -70.274 34.191 -1.272 1.000 22.222 221 GLU AAA O 1
ATOM 1704 N N . ASN A 1 222 ? -70.047 32.174 -0.236 1.000 20.073 222 ASN AAA N 1
ATOM 1705 C CA . ASN A 1 222 ? -70.850 32.564 0.943 1.000 21.413 222 ASN AAA CA 1
ATOM 1706 C C . ASN A 1 222 ? -70.093 33.660 1.696 1.000 20.655 222 ASN AAA C 1
ATOM 1707 O O . ASN A 1 222 ? -68.868 33.752 1.566 1.000 20.791 222 ASN AAA O 1
ATOM 1712 N N . THR A 1 223 ? -70.829 34.481 2.456 1.000 21.831 223 THR AAA N 1
ATOM 1713 C CA . THR A 1 223 ? -70.278 35.652 3.178 1.000 21.280 223 THR AAA CA 1
ATOM 1714 C C . THR A 1 223 ? -70.136 35.348 4.676 1.000 21.531 223 THR AAA C 1
ATOM 1715 O O . THR A 1 223 ? -70.000 36.309 5.451 1.000 22.004 223 THR AAA O 1
ATOM 1719 N N . THR A 1 224 ? -70.063 34.081 5.098 1.000 21.358 224 THR AAA N 1
ATOM 1720 C CA . THR A 1 224 ? -69.827 33.779 6.536 1.000 20.597 224 THR AAA CA 1
ATOM 1721 C C . THR A 1 224 ? -68.363 34.041 6.889 1.000 22.244 224 THR AAA C 1
ATOM 1722 O O . THR A 1 224 ? -67.480 34.050 5.985 1.000 20.502 224 THR AAA O 1
ATOM 1726 N N . ALA A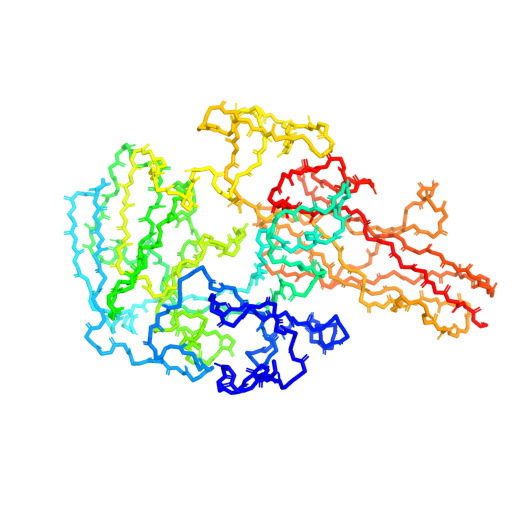 1 225 ? -68.102 34.186 8.191 1.000 20.672 225 ALA AAA N 1
ATOM 1727 C CA . ALA A 1 225 ? -66.766 34.403 8.769 1.000 21.790 225 ALA AAA CA 1
ATOM 1728 C C . ALA A 1 225 ? -65.819 33.262 8.363 1.000 23.345 225 ALA AAA C 1
ATOM 1729 O O . ALA A 1 225 ? -64.635 33.577 8.103 1.000 23.501 225 ALA AAA O 1
ATOM 1731 N N . GLU A 1 226 ? -66.342 32.035 8.237 1.000 21.809 226 GLU AAA N 1
ATOM 1732 C CA A GLU A 1 226 ? -65.528 30.824 7.929 0.500 22.527 226 GLU AAA CA 1
ATOM 1733 C CA B GLU A 1 226 ? -65.567 30.806 7.911 0.500 22.524 226 GLU AAA CA 1
ATOM 1734 C C . GLU A 1 226 ? -65.093 30.857 6.454 1.000 21.878 226 GLU AAA C 1
ATOM 1735 O O . GLU A 1 226 ? -64.261 30.028 6.089 1.000 21.328 226 GLU AAA O 1
ATOM 1746 N N . GLN A 1 227 ? -65.651 31.770 5.644 1.000 20.398 227 GLN AAA N 1
ATOM 1747 C CA . GLN A 1 227 ? -65.301 31.908 4.204 1.000 19.847 227 GLN AAA CA 1
ATOM 1748 C C . GLN A 1 227 ? -64.484 33.193 3.977 1.000 20.208 227 GLN AAA C 1
ATOM 1749 O O . GLN A 1 227 ? -63.601 33.218 3.096 1.000 20.364 227 GLN AAA O 1
ATOM 1755 N N . MET A 1 228 ? -64.730 34.254 4.744 1.000 19.618 228 MET AAA N 1
ATOM 1756 C CA . MET A 1 228 ? -64.066 35.561 4.521 1.000 22.266 228 MET AAA CA 1
ATOM 1757 C C . MET A 1 228 ? -64.240 36.308 5.838 1.000 22.931 228 MET AAA C 1
ATOM 1758 O O . MET A 1 228 ? -65.388 36.523 6.226 1.000 23.348 228 MET AAA O 1
ATOM 1763 N N . PRO A 1 229 ? -63.174 36.650 6.595 1.000 22.432 229 PRO AAA N 1
ATOM 1764 C CA . PRO A 1 229 ? -61.773 36.619 6.140 1.000 21.434 229 PRO AAA CA 1
ATOM 1765 C C . PRO A 1 229 ? -60.932 35.369 6.434 1.000 20.494 229 PRO AAA C 1
ATOM 1766 O O . PRO A 1 229 ? -59.813 35.268 5.927 1.000 20.110 229 PRO AAA O 1
ATOM 1770 N N . ARG A 1 230 ? -61.481 34.426 7.194 1.000 20.644 230 ARG AAA N 1
ATOM 1771 C CA . ARG A 1 230 ? -60.745 33.212 7.610 1.000 19.879 230 ARG AAA CA 1
ATOM 1772 C C . ARG A 1 230 ? -60.548 32.295 6.397 1.000 20.054 230 ARG AAA C 1
ATOM 1773 O O . ARG A 1 230 ? -61.315 32.410 5.393 1.000 19.081 230 ARG AAA O 1
ATOM 1781 N N . TYR A 1 231 ? -59.545 31.420 6.497 1.000 18.961 231 TYR AAA N 1
ATOM 1782 C CA . TYR A 1 231 ? -59.274 30.373 5.474 1.000 19.251 231 TYR AAA CA 1
ATOM 1783 C C . TYR A 1 231 ? -59.019 31.024 4.124 1.000 19.270 231 TYR AAA C 1
ATOM 1784 O O . TYR A 1 231 ? -59.500 30.499 3.081 1.000 20.199 231 TYR AAA O 1
ATOM 1793 N N . ARG A 1 232 ? -58.273 32.122 4.137 1.000 18.944 232 ARG AAA N 1
ATOM 1794 C CA . ARG A 1 232 ? -57.818 32.810 2.909 1.000 19.789 232 ARG AAA CA 1
ATOM 1795 C C . ARG A 1 232 ? -56.350 33.206 3.030 1.000 19.020 232 ARG AAA C 1
ATOM 1796 O O . ARG A 1 232 ? -55.835 33.380 4.162 1.000 19.836 232 ARG AAA O 1
ATOM 1804 N N . VAL A 1 233 ? -55.689 33.342 1.892 1.000 18.587 233 VAL AAA N 1
ATOM 1805 C CA . VAL A 1 233 ? -54.307 33.861 1.817 1.000 18.907 233 VAL AAA CA 1
ATOM 1806 C C . VAL A 1 233 ? -54.286 34.989 0.807 1.000 19.463 233 VAL AAA C 1
ATOM 1807 O O . VAL A 1 233 ? -55.081 35.002 -0.143 1.000 19.475 233 VAL AAA O 1
ATOM 1811 N N . PRO A 1 234 ? -53.375 35.967 0.974 1.000 19.097 234 PRO AAA N 1
ATOM 1812 C CA . PRO A 1 234 ? -53.268 37.070 0.014 1.000 19.318 234 PRO AAA CA 1
ATOM 1813 C C . PRO A 1 234 ? -53.019 36.553 -1.411 1.000 20.252 234 PRO AAA C 1
ATOM 1814 O O . PRO A 1 234 ? -52.268 35.611 -1.583 1.000 20.139 234 PRO AAA O 1
ATOM 1818 N N . ALA A 1 235 ? -53.638 37.204 -2.397 1.000 20.952 235 ALA AAA N 1
ATOM 1819 C CA . ALA A 1 235 ? -53.541 36.773 -3.802 1.000 20.989 235 ALA AAA CA 1
ATOM 1820 C C . ALA A 1 235 ? -53.844 37.932 -4.733 1.000 21.330 235 ALA AAA C 1
ATOM 1821 O O . ALA A 1 235 ? -54.439 38.940 -4.300 1.000 21.108 235 ALA AAA O 1
ATOM 1823 N N . ILE A 1 236 ? -53.465 37.759 -5.994 1.000 19.012 236 ILE AAA N 1
ATOM 1824 C CA . ILE A 1 236 ? -53.995 38.579 -7.109 1.000 19.938 236 ILE AAA CA 1
ATOM 1825 C C . ILE A 1 236 ? -55.045 37.719 -7.789 1.000 21.388 236 ILE AAA C 1
ATOM 1826 O O . ILE A 1 236 ? -54.690 36.703 -8.375 1.000 19.260 236 ILE AAA O 1
ATOM 1831 N N . PRO A 1 237 ? -56.350 38.011 -7.618 1.000 22.488 237 PRO AAA N 1
ATOM 1832 C CA . PRO A 1 237 ? -57.381 37.101 -8.104 1.000 21.648 237 PRO AAA CA 1
ATOM 1833 C C . PRO A 1 237 ? -57.224 36.809 -9.602 1.000 19.501 237 PRO AAA C 1
ATOM 1834 O O . PRO A 1 237 ? -57.035 37.729 -10.386 1.000 21.182 237 PRO AAA O 1
ATOM 1838 N N . ASN A 1 238 ? -57.279 35.522 -9.923 1.000 20.888 238 ASN AAA N 1
ATOM 1839 C CA . ASN A 1 238 ? -57.274 34.973 -11.298 1.000 21.449 238 ASN AAA CA 1
ATOM 1840 C C . ASN A 1 238 ? -55.944 35.281 -11.993 1.000 22.130 238 ASN AAA C 1
ATOM 1841 O O . ASN A 1 238 ? -55.922 35.303 -13.217 1.000 21.489 238 ASN AAA O 1
ATOM 1846 N N . ALA A 1 239 ? -54.863 35.507 -11.239 1.000 20.925 239 ALA AAA N 1
ATOM 1847 C CA . ALA A 1 239 ? -53.501 35.686 -11.773 1.000 19.362 239 ALA AAA CA 1
ATOM 1848 C C . ALA A 1 239 ? -52.679 34.454 -11.382 1.000 19.401 239 ALA AAA C 1
ATOM 1849 O O . ALA A 1 239 ? -52.921 33.875 -10.311 1.000 19.916 239 ALA AAA O 1
ATOM 1851 N N . ASN A 1 240 ? -51.707 34.104 -12.208 1.000 18.813 240 ASN AAA N 1
ATOM 1852 C CA . ASN A 1 240 ? -50.906 32.873 -12.040 1.000 17.712 240 ASN AAA CA 1
ATOM 1853 C C . ASN A 1 240 ? -49.735 33.102 -11.073 1.000 18.806 240 ASN AAA C 1
ATOM 1854 O O . ASN A 1 240 ? -48.573 33.156 -11.515 1.000 19.840 240 ASN AAA O 1
ATOM 1859 N N . ILE A 1 241 ? -50.049 33.209 -9.788 1.000 18.831 241 ILE AAA N 1
ATOM 1860 C CA . ILE A 1 241 ? -49.069 33.161 -8.670 1.000 18.743 241 ILE AAA CA 1
ATOM 1861 C C . ILE A 1 241 ? -49.791 32.499 -7.508 1.000 19.070 241 ILE AAA C 1
ATOM 1862 O O . ILE A 1 241 ? -50.960 32.781 -7.257 1.000 20.363 241 ILE AAA O 1
ATOM 1867 N N . PRO A 1 242 ? -49.168 31.504 -6.843 1.000 20.243 242 PRO AAA N 1
ATOM 1868 C CA . PRO A 1 242 ? -49.855 30.743 -5.798 1.000 20.517 242 PRO AAA CA 1
ATOM 1869 C C . PRO A 1 242 ? -50.388 31.600 -4.639 1.000 20.336 242 PRO AAA C 1
ATOM 1870 O O . PRO A 1 242 ? -51.392 31.253 -4.053 1.000 21.627 242 PRO AAA O 1
ATOM 1874 N N . PHE A 1 243 ? -49.698 32.690 -4.334 1.000 22.082 243 PHE AAA N 1
ATOM 1875 C CA . PHE A 1 243 ? -50.135 33.688 -3.329 1.000 22.641 243 PHE AAA CA 1
ATOM 1876 C C . PHE A 1 243 ? -49.330 34.954 -3.594 1.000 23.669 243 PHE AAA C 1
ATOM 1877 O O . PHE A 1 243 ? -48.284 34.888 -4.255 1.000 23.875 243 PHE AAA O 1
ATOM 1885 N N . LEU A 1 244 ? -49.786 36.072 -3.044 1.000 24.713 244 LEU AAA N 1
ATOM 1886 C CA . LEU A 1 244 ? -49.063 37.357 -3.139 1.000 24.260 244 LEU AAA CA 1
ATOM 1887 C C . LEU A 1 244 ? -48.218 37.508 -1.882 1.000 22.826 244 LEU AAA C 1
ATOM 1888 O O . LEU A 1 244 ? -48.780 37.698 -0.807 1.000 21.833 244 LEU AAA O 1
ATOM 1893 N N . PRO A 1 245 ? -46.879 37.358 -1.933 1.000 22.757 245 PRO AAA N 1
ATOM 1894 C CA . PRO A 1 245 ? -46.073 37.437 -0.720 1.000 23.104 245 PRO AAA CA 1
ATOM 1895 C C . PRO A 1 245 ? -46.246 38.768 0.017 1.000 23.400 245 PRO AAA C 1
ATOM 1896 O O . PRO A 1 245 ? -46.393 39.812 -0.622 1.000 22.906 245 PRO AAA O 1
ATOM 1900 N N . GLN A 1 246 ? -46.260 38.669 1.345 1.000 22.786 246 GLN AAA N 1
ATOM 1901 C CA . GLN A 1 246 ? -46.446 39.787 2.283 1.000 23.058 246 GLN AAA CA 1
ATOM 1902 C C . GLN A 1 246 ? -45.298 39.797 3.290 1.000 22.694 246 GLN AAA C 1
ATOM 1903 O O . GLN A 1 246 ? -44.640 38.755 3.505 1.000 21.592 246 GLN AAA O 1
ATOM 1909 N N . GLU A 1 247 ? -45.114 40.938 3.945 1.000 22.538 247 GLU AAA N 1
ATOM 1910 C CA . GLU A 1 247 ? -44.099 41.069 5.012 1.000 25.184 247 GLU AAA CA 1
ATOM 1911 C C . GLU A 1 247 ? -44.495 40.178 6.182 1.000 24.600 247 GLU AAA C 1
ATOM 1912 O O . GLU A 1 247 ? -45.597 40.285 6.730 1.000 23.351 247 GLU AAA O 1
ATOM 1918 N N . PRO A 1 248 ? -43.615 39.256 6.618 1.000 23.356 248 PRO AAA N 1
ATOM 1919 C CA . PRO A 1 248 ? -43.913 38.458 7.797 1.000 22.902 248 PRO AAA CA 1
ATOM 1920 C C . PRO A 1 248 ? -44.205 39.346 9.014 1.000 23.804 248 PRO AAA C 1
ATOM 1921 O O . PRO A 1 248 ? -43.550 40.364 9.192 1.000 24.245 248 PRO AAA O 1
ATOM 1925 N N . GLY A 1 249 ? -45.243 38.973 9.753 1.000 22.780 249 GLY AAA N 1
ATOM 1926 C CA . GLY A 1 249 ? -45.676 39.634 10.995 1.000 24.612 249 GLY AAA CA 1
ATOM 1927 C C . GLY A 1 249 ? -46.653 40.768 10.774 1.000 25.930 249 GLY AAA C 1
ATOM 1928 O O . GLY A 1 249 ? -47.085 41.339 11.782 1.000 30.119 249 GLY AAA O 1
ATOM 1929 N N . LYS A 1 250 ? -47.010 41.116 9.536 1.000 24.791 250 LYS AAA N 1
ATOM 1930 C CA . LYS A 1 250 ? -47.906 42.272 9.277 1.000 25.526 250 LYS AAA CA 1
ATOM 1931 C C . LYS A 1 250 ? -49.345 41.783 9.086 1.000 24.162 250 LYS AAA C 1
ATOM 1932 O O . LYS A 1 250 ? -49.565 40.756 8.406 1.000 23.415 250 LYS AAA O 1
ATOM 1938 N N . THR A 1 251 ? -50.305 42.517 9.636 1.000 22.718 251 THR AAA N 1
ATOM 1939 C CA . THR A 1 251 ? -51.747 42.207 9.490 1.000 22.693 251 THR AAA CA 1
ATOM 1940 C C . THR A 1 251 ? -52.183 42.640 8.087 1.000 21.593 251 THR AAA C 1
ATOM 1941 O O . THR A 1 251 ? -51.769 43.718 7.646 1.000 23.022 251 THR AAA O 1
ATOM 1945 N N . TYR A 1 252 ? -52.988 41.826 7.420 1.000 21.894 252 TYR AAA N 1
ATOM 1946 C CA . TYR A 1 252 ? -53.409 42.037 6.013 1.000 21.526 252 TYR AAA CA 1
ATOM 1947 C C . TYR A 1 252 ? -54.902 42.329 5.962 1.000 20.507 252 TYR AAA C 1
ATOM 1948 O O . TYR A 1 252 ? -55.670 41.642 6.638 1.000 21.094 252 TYR AAA O 1
ATOM 1957 N N . PRO A 1 253 ? -55.366 43.350 5.192 1.000 20.791 253 PRO AAA N 1
ATOM 1958 C CA . PRO A 1 253 ? -56.793 43.692 5.162 1.000 22.191 253 PRO AAA CA 1
ATOM 1959 C C . PRO A 1 253 ? -57.571 42.788 4.184 1.000 22.676 253 PRO AAA C 1
ATOM 1960 O O . PRO A 1 253 ? -57.911 43.223 3.089 1.000 22.331 253 PRO AAA O 1
ATOM 1964 N N . TYR A 1 254 ? -57.838 41.545 4.598 1.000 22.252 254 TYR AAA N 1
ATOM 1965 C CA . TYR A 1 254 ? -58.485 40.500 3.760 1.000 21.395 254 TYR AAA CA 1
ATOM 1966 C C . TYR A 1 254 ? -59.817 41.024 3.247 1.000 21.701 254 TYR AAA C 1
ATOM 1967 O O . TYR A 1 254 ? -60.644 41.520 4.048 1.000 21.675 254 TYR AAA O 1
ATOM 1976 N N . SER A 1 255 ? -60.041 40.850 1.950 1.000 21.469 255 SER AAA N 1
ATOM 1977 C CA . SER A 1 255 ? -61.357 41.019 1.307 1.000 21.862 255 SER AAA CA 1
ATOM 1978 C C . SER A 1 255 ? -61.551 39.913 0.269 1.000 22.185 255 SER AAA C 1
ATOM 1979 O O . SER A 1 255 ? -60.581 39.187 -0.028 1.000 21.962 255 SER AAA O 1
ATOM 1982 N N . PHE A 1 256 ? -62.740 39.830 -0.322 1.000 20.811 256 PHE AAA N 1
ATOM 1983 C CA . PHE A 1 256 ? -62.966 38.896 -1.454 1.000 22.529 256 PHE AAA CA 1
ATOM 1984 C C . PHE A 1 256 ? -62.052 39.229 -2.629 1.000 23.228 256 PHE AAA C 1
ATOM 1985 O O . PHE A 1 256 ? -61.855 38.332 -3.480 1.000 25.164 256 PHE AAA O 1
ATOM 1993 N N . THR A 1 257 ? -61.565 40.464 -2.747 1.000 23.599 257 THR AAA N 1
ATOM 1994 C CA . THR A 1 257 ? -60.919 40.931 -3.996 1.000 23.567 257 THR AAA CA 1
ATOM 1995 C C . THR A 1 257 ? -59.400 41.013 -3.857 1.000 22.257 257 THR AAA C 1
ATOM 1996 O O . THR A 1 257 ? -58.769 41.353 -4.859 1.000 24.041 257 THR AAA O 1
ATOM 2000 N N . ASN A 1 258 ? -58.800 40.645 -2.722 1.000 20.543 258 ASN AAA N 1
ATOM 2001 C CA . ASN A 1 258 ? -57.322 40.669 -2.570 1.000 20.511 258 ASN AAA CA 1
ATOM 2002 C C . ASN A 1 258 ? -56.812 39.396 -1.883 1.000 19.908 258 ASN AAA C 1
ATOM 2003 O O . ASN A 1 258 ? -55.678 39.387 -1.390 1.000 19.090 258 ASN AAA O 1
ATOM 2008 N N . SER A 1 259 ? -57.597 38.331 -1.898 1.000 20.494 259 SER AAA N 1
ATOM 2009 C CA . SER A 1 259 ? -57.231 37.078 -1.203 1.000 19.616 259 SER AAA CA 1
ATOM 2010 C C . SER A 1 259 ? -58.030 35.932 -1.805 1.000 18.783 259 SER AAA C 1
ATOM 2011 O O . SER A 1 259 ? -59.082 36.179 -2.408 1.000 18.668 259 SER AAA O 1
ATOM 2014 N N . ARG A 1 260 ? -57.509 34.720 -1.694 1.000 17.684 260 ARG AAA N 1
ATOM 2015 C CA . ARG A 1 260 ? -58.170 33.530 -2.260 1.000 18.138 260 ARG AAA CA 1
ATOM 2016 C C . ARG A 1 260 ? -58.417 32.550 -1.128 1.000 17.769 260 ARG AAA C 1
ATOM 2017 O O . ARG A 1 260 ? -57.656 32.512 -0.163 1.000 18.696 260 ARG AAA O 1
ATOM 2025 N N . PRO A 1 261 ? -59.453 31.705 -1.248 1.000 17.612 261 PRO AAA N 1
ATOM 2026 C CA . PRO A 1 261 ? -59.726 30.690 -0.235 1.000 18.760 261 PRO AAA CA 1
ATOM 2027 C C . PRO A 1 261 ? -58.679 29.572 -0.224 1.000 19.201 261 PRO AAA C 1
ATOM 2028 O O . PRO A 1 261 ? -57.977 29.333 -1.239 1.000 19.158 261 PRO AAA O 1
ATOM 2032 N N . ASN A 1 262 ? -58.594 28.885 0.907 1.000 19.487 262 ASN AAA N 1
ATOM 2033 C CA . ASN A 1 262 ? -57.899 27.581 0.993 1.000 19.706 262 ASN AAA CA 1
ATOM 2034 C C . ASN A 1 262 ? -58.761 26.560 0.248 1.000 19.113 262 ASN AAA C 1
ATOM 2035 O O . ASN A 1 262 ? -59.776 26.133 0.786 1.000 19.407 262 ASN AAA O 1
ATOM 2040 N N . TRP A 1 263 ? -58.368 26.248 -0.979 1.000 18.051 263 TRP AAA N 1
ATOM 2041 C CA . TRP A 1 263 ? -59.089 25.317 -1.860 1.000 18.716 263 TRP AAA CA 1
ATOM 2042 C C . TRP A 1 263 ? -58.143 24.180 -2.255 1.000 19.054 263 TRP AAA C 1
ATOM 2043 O O . TRP A 1 263 ? -58.047 23.212 -1.485 1.000 19.289 263 TRP AAA O 1
ATOM 2054 N N . LEU A 1 264 ? -57.462 24.285 -3.390 1.000 18.039 264 LEU AAA N 1
ATOM 2055 C CA . LEU A 1 264 ? -56.638 23.146 -3.875 1.000 18.587 264 LEU AAA CA 1
ATOM 2056 C C . LEU A 1 264 ? -55.473 22.905 -2.920 1.000 20.566 264 LEU AAA C 1
ATOM 2057 O O . LEU A 1 264 ? -54.763 23.866 -2.552 1.000 20.493 264 LEU AAA O 1
ATOM 2062 N N . VAL A 1 265 ? -55.267 21.643 -2.564 1.000 19.233 265 VAL AAA N 1
ATOM 2063 C CA . VAL A 1 265 ? -54.137 21.228 -1.686 1.000 19.658 265 VAL AAA CA 1
ATOM 2064 C C . VAL A 1 265 ? -52.827 21.660 -2.349 1.000 19.395 265 VAL AAA C 1
ATOM 2065 O O . VAL A 1 265 ? -52.565 21.329 -3.524 1.000 20.774 265 VAL AAA O 1
ATOM 2069 N N . ALA A 1 266 ? -51.971 22.320 -1.592 1.000 19.372 266 ALA AAA N 1
ATOM 2070 C CA . ALA A 1 266 ? -50.660 22.799 -2.061 1.000 18.520 266 ALA AAA CA 1
ATOM 2071 C C . ALA A 1 266 ? -49.731 21.595 -2.269 1.000 19.490 266 ALA AAA C 1
ATOM 2072 O O . ALA A 1 266 ? -49.701 20.694 -1.424 1.000 19.558 266 ALA AAA O 1
ATOM 2074 N N . ILE A 1 267 ? -48.991 21.605 -3.364 1.000 18.995 267 ILE AAA N 1
ATOM 2075 C CA . ILE A 1 267 ? -48.024 20.528 -3.685 1.000 18.758 267 ILE AAA CA 1
ATOM 2076 C C . ILE A 1 267 ? -47.036 20.384 -2.520 1.000 20.445 267 ILE AAA C 1
ATOM 2077 O O . ILE A 1 267 ? -46.622 21.384 -1.931 1.000 19.627 267 ILE AAA O 1
ATOM 2082 N N . ASN A 1 268 ? -46.693 19.158 -2.166 1.000 18.713 268 ASN AAA N 1
ATOM 2083 C CA . ASN A 1 268 ? -45.882 18.942 -0.944 1.000 19.395 268 ASN AAA CA 1
ATOM 2084 C C . ASN A 1 268 ? -45.163 17.603 -1.005 1.000 20.803 268 ASN AAA C 1
ATOM 2085 O O . ASN A 1 268 ? -45.568 16.732 -1.771 1.000 19.961 268 ASN AAA O 1
ATOM 2090 N N . SER A 1 269 ? -44.151 17.461 -0.156 1.000 20.551 269 SER AAA N 1
ATOM 2091 C CA . SER A 1 269 ? -43.451 16.183 0.059 1.000 20.457 269 SER AAA CA 1
ATOM 2092 C C . SER A 1 269 ? -42.973 16.146 1.506 1.000 20.792 269 SER AAA C 1
ATOM 2093 O O . SER A 1 269 ? -42.489 17.170 2.015 1.000 20.255 269 SER AAA O 1
ATOM 2096 N N . PHE A 1 270 ? -43.145 14.999 2.146 1.000 20.525 270 PHE AAA N 1
ATOM 2097 C CA . PHE A 1 270 ? -42.708 14.801 3.542 1.000 21.295 270 PHE AAA CA 1
ATOM 2098 C C . PHE A 1 270 ? -41.653 13.700 3.543 1.000 23.486 270 PHE AAA C 1
ATOM 2099 O O . PHE A 1 270 ? -41.843 12.674 2.837 1.000 22.775 270 PHE AAA O 1
ATOM 2107 N N . ILE A 1 271 ? -40.589 13.911 4.305 1.000 23.348 271 ILE AAA N 1
ATOM 2108 C CA . ILE A 1 271 ? -39.541 12.872 4.509 1.000 23.012 271 ILE AAA CA 1
ATOM 2109 C C . ILE A 1 271 ? -39.923 12.060 5.738 1.000 23.926 271 ILE AAA C 1
ATOM 2110 O O . ILE A 1 271 ? -40.078 12.657 6.827 1.000 23.464 271 ILE AAA O 1
ATOM 2115 N N . PHE A 1 272 ? -40.104 10.755 5.547 1.000 24.060 272 PHE AAA N 1
ATOM 2116 C CA . PHE A 1 272 ? -40.570 9.795 6.578 1.000 24.759 272 PHE AAA CA 1
ATOM 2117 C C . PHE A 1 272 ? -39.364 9.068 7.187 1.000 26.818 272 PHE AAA C 1
ATOM 2118 O O . PHE A 1 272 ? -39.479 8.701 8.344 1.000 29.235 272 PHE AAA O 1
ATOM 2126 N N . ALA A 1 273 ? -38.272 8.919 6.433 1.000 26.391 273 ALA AAA N 1
ATOM 2127 C CA . ALA A 1 273 ? -37.020 8.251 6.881 1.000 28.106 273 ALA AAA CA 1
ATOM 2128 C C . ALA A 1 273 ? -35.841 8.840 6.126 1.000 27.471 273 ALA AAA C 1
ATOM 2129 O O . ALA A 1 273 ? -35.953 9.081 4.930 1.000 26.846 273 ALA AAA O 1
ATOM 2131 N N . PRO A 1 274 ? -34.692 9.154 6.784 1.000 29.982 274 PRO AAA N 1
ATOM 2132 C CA . PRO A 1 274 ? -34.556 9.117 8.240 1.000 30.680 274 PRO AAA CA 1
ATOM 2133 C C . PRO A 1 274 ? -35.424 10.155 8.965 1.000 34.882 274 PRO AAA C 1
ATOM 2134 O O . PRO A 1 274 ? -35.950 11.056 8.326 1.000 30.073 274 PRO AAA O 1
ATOM 2138 N N . LEU A 1 275 ? -35.535 10.016 10.286 1.000 33.503 275 LEU AAA N 1
ATOM 2139 C CA . LEU A 1 275 ? -36.167 11.014 11.188 1.000 34.839 275 LEU AAA CA 1
ATOM 2140 C C . LEU A 1 275 ? -35.112 12.005 11.694 1.000 34.997 275 LEU AAA C 1
ATOM 2141 O O . LEU A 1 275 ? -33.910 11.662 11.705 1.000 33.307 275 LEU AAA O 1
ATOM 2146 N N . GLU A 1 276 ? -35.554 13.194 12.112 1.000 33.102 276 GLU AAA N 1
ATOM 2147 C CA . GLU A 1 276 ? -34.677 14.294 12.597 1.000 34.862 276 GLU AAA CA 1
ATOM 2148 C C . GLU A 1 276 ? -33.784 13.752 13.721 1.000 35.056 276 GLU AAA C 1
ATOM 2149 O O . GLU A 1 276 ? -34.334 13.143 14.649 1.000 32.644 276 GLU AAA O 1
ATOM 2155 N N . GLY A 1 277 ? -32.472 13.936 13.596 1.000 36.953 277 GLY AAA N 1
ATOM 2156 C CA . GLY A 1 277 ? -31.489 13.635 14.661 1.000 39.795 277 GLY AAA CA 1
ATOM 2157 C C . GLY A 1 277 ? -31.159 12.153 14.787 1.000 41.605 277 GLY AAA C 1
ATOM 2158 O O . GLY A 1 277 ? -30.407 11.804 15.713 1.000 44.444 277 GLY AAA O 1
ATOM 2159 N N . GLN A 1 278 ? -31.675 11.305 13.895 1.000 38.657 278 GLN AAA N 1
ATOM 2160 C CA . GLN A 1 278 ? -31.449 9.833 13.891 1.000 42.187 278 GLN AAA CA 1
ATOM 2161 C C . GLN A 1 278 ? -30.018 9.526 13.428 1.000 40.495 278 GLN AAA C 1
ATOM 2162 O O . GLN A 1 278 ? -29.486 10.260 12.563 1.000 38.145 278 GLN AAA O 1
ATOM 2168 N N . THR A 1 279 ? -29.403 8.474 13.980 1.000 39.866 279 THR AAA N 1
ATOM 2169 C CA . THR A 1 279 ? -28.165 7.860 13.425 1.000 39.609 279 THR AAA CA 1
ATOM 2170 C C . THR A 1 279 ? -28.581 6.647 12.590 1.000 36.331 279 THR AAA C 1
ATOM 2171 O O . THR A 1 279 ? -29.373 5.854 13.091 1.000 40.678 279 THR AAA O 1
ATOM 2175 N N . VAL A 1 280 ? -28.089 6.543 11.356 1.000 40.541 280 VAL AAA N 1
ATOM 2176 C CA . VAL A 1 280 ? -28.378 5.428 10.404 1.000 43.324 280 VAL AAA CA 1
ATOM 2177 C C . VAL A 1 280 ? -27.036 4.895 9.885 1.000 45.213 280 VAL AAA C 1
ATOM 2178 O O . VAL A 1 280 ? -26.058 5.661 9.930 1.000 46.662 280 VAL AAA O 1
ATOM 2182 N N . GLU A 1 281 ? -27.011 3.666 9.359 1.000 50.166 281 GLU AAA N 1
ATOM 2183 C CA . GLU A 1 281 ? -25.774 2.849 9.195 1.000 58.659 281 GLU AAA CA 1
ATOM 2184 C C . GLU A 1 281 ? -25.247 2.906 7.753 1.000 59.384 281 GLU AAA C 1
ATOM 2185 O O . GLU A 1 281 ? -25.890 3.551 6.909 1.000 55.060 281 GLU AAA O 1
ATOM 2191 N N . GLY A 1 282 ? -24.106 2.239 7.508 1.000 65.987 282 GLY AAA N 1
ATOM 2192 C CA . GLY A 1 282 ? -23.516 1.960 6.179 1.000 56.908 282 GLY AAA CA 1
ATOM 2193 C C . GLY A 1 282 ? -23.438 3.216 5.320 1.000 54.746 282 GLY AAA C 1
ATOM 2194 O O . GLY A 1 282 ? -23.861 4.286 5.752 1.000 56.182 282 GLY AAA O 1
ATOM 2195 N N . PRO A 1 283 ? -22.918 3.119 4.077 1.000 47.581 283 PRO AAA N 1
ATOM 2196 C CA . PRO A 1 283 ? -22.830 4.271 3.181 1.000 49.476 283 PRO AAA CA 1
ATOM 2197 C C . PRO A 1 283 ? -24.079 4.571 2.331 1.000 47.962 283 PRO AAA C 1
ATOM 2198 O O . PRO A 1 283 ? -24.204 5.696 1.855 1.000 49.252 283 PRO AAA O 1
ATOM 2202 N N . TYR A 1 284 ? -24.941 3.578 2.097 1.000 45.369 284 TYR AAA N 1
ATOM 2203 C CA . TYR A 1 284 ? -26.139 3.732 1.227 1.000 45.994 284 TYR AAA CA 1
ATOM 2204 C C . TYR A 1 284 ? -27.337 4.006 2.138 1.000 44.534 284 TYR AAA C 1
ATOM 2205 O O . TYR A 1 284 ? -27.715 3.117 2.921 1.000 42.815 284 TYR AAA O 1
ATOM 2214 N N . VAL A 1 285 ? -27.855 5.235 2.096 1.000 39.149 285 VAL AAA N 1
ATOM 2215 C CA . VAL A 1 285 ? -28.963 5.681 2.987 1.000 37.515 285 VAL AAA CA 1
ATOM 2216 C C . VAL A 1 285 ? -30.232 5.759 2.141 1.000 33.484 285 VAL AAA C 1
ATOM 2217 O O . VAL A 1 285 ? -30.245 6.488 1.144 1.000 30.666 285 VAL AAA O 1
ATOM 2221 N N . ARG A 1 286 ? -31.259 5.019 2.535 1.000 32.009 286 ARG AAA N 1
ATOM 2222 C CA . ARG A 1 286 ? -32.523 4.988 1.771 1.000 31.621 286 ARG AAA CA 1
ATOM 2223 C C . ARG A 1 286 ? -33.424 6.055 2.381 1.000 29.779 286 ARG AAA C 1
ATOM 2224 O O . ARG A 1 286 ? -33.846 5.890 3.539 1.000 29.853 286 ARG AAA O 1
ATOM 2232 N N . VAL A 1 287 ? -33.608 7.155 1.660 1.000 29.554 287 VAL AAA N 1
ATOM 2233 C CA . VAL A 1 287 ? -34.509 8.255 2.104 1.000 28.493 287 VAL AAA CA 1
ATOM 2234 C C . VAL A 1 287 ? -35.908 7.892 1.612 1.000 26.226 287 VAL AAA C 1
ATOM 2235 O O . VAL A 1 287 ? -36.042 7.586 0.424 1.000 28.849 287 VAL AAA O 1
ATOM 2239 N N . GLU A 1 288 ? -36.902 7.916 2.494 1.000 25.163 288 GLU AAA N 1
ATOM 2240 C CA . GLU A 1 288 ? -38.290 7.557 2.125 1.000 25.156 288 GLU AAA CA 1
ATOM 2241 C C . GLU A 1 288 ? -39.217 8.714 2.491 1.000 23.777 288 GLU AAA C 1
ATOM 2242 O O . GLU A 1 288 ? -38.956 9.425 3.492 1.000 23.463 288 GLU AAA O 1
ATOM 2248 N N . GLY A 1 289 ? -40.308 8.839 1.754 1.000 23.344 289 GLY AAA N 1
ATOM 2249 C CA . GLY A 1 289 ? -41.353 9.779 2.171 1.000 23.852 289 GLY AAA CA 1
ATOM 2250 C C . GLY A 1 289 ? -42.609 9.609 1.363 1.000 23.545 289 GLY AAA C 1
ATOM 2251 O O . GLY A 1 289 ? -42.807 8.541 0.765 1.000 21.817 289 GLY AAA O 1
ATOM 2252 N N . VAL A 1 290 ? -43.463 10.627 1.432 1.000 22.773 290 VAL AAA N 1
ATOM 2253 C CA . VAL A 1 290 ? -44.704 10.707 0.618 1.000 21.605 290 VAL AAA CA 1
ATOM 2254 C C . VAL A 1 290 ? -44.716 12.060 -0.080 1.000 20.188 290 VAL AAA C 1
ATOM 2255 O O . VAL A 1 290 ? -44.009 13.005 0.356 1.000 20.650 290 VAL AAA O 1
ATOM 2259 N N . ALA A 1 291 ? -45.442 12.124 -1.181 1.000 20.675 291 ALA AAA N 1
ATOM 2260 C CA . ALA A 1 291 ? -45.638 13.381 -1.925 1.000 20.387 291 ALA AAA CA 1
ATOM 2261 C C . ALA A 1 291 ? -47.073 13.420 -2.437 1.000 19.354 291 ALA AAA C 1
ATOM 2262 O O . ALA A 1 291 ? -47.712 12.357 -2.589 1.000 20.889 291 ALA AAA O 1
ATOM 2264 N N . PHE A 1 292 ? -47.583 14.617 -2.693 1.000 20.883 292 PHE AAA N 1
ATOM 2265 C CA . PHE A 1 292 ? -48.966 14.768 -3.188 1.000 19.721 292 PHE AAA CA 1
ATOM 2266 C C . PHE A 1 292 ? -49.143 16.157 -3.773 1.000 19.102 292 PHE AAA C 1
ATOM 2267 O O . PHE A 1 292 ? -48.351 17.079 -3.495 1.000 19.022 292 PHE AAA O 1
ATOM 2275 N N . ASN A 1 293 ? -50.183 16.277 -4.584 1.000 19.464 293 ASN AAA N 1
ATOM 2276 C CA . ASN A 1 293 ? -50.704 17.582 -5.036 1.000 18.871 293 ASN AAA CA 1
ATOM 2277 C C . ASN A 1 293 ? -52.219 17.510 -4.896 1.000 18.985 293 ASN AAA C 1
ATOM 2278 O O . ASN A 1 293 ? -52.709 16.736 -4.062 1.000 20.520 293 ASN AAA O 1
ATOM 2283 N N . ASP A 1 294 ? -52.932 18.300 -5.681 1.000 18.267 294 ASP AAA N 1
ATOM 2284 C CA . ASP A 1 294 ? -54.410 18.368 -5.609 1.000 18.897 294 ASP AAA CA 1
ATOM 2285 C C . ASP A 1 294 ? -55.036 17.299 -6.502 1.000 18.643 294 ASP AAA C 1
ATOM 2286 O O . ASP A 1 294 ? -56.259 17.321 -6.677 1.000 18.747 294 ASP AAA O 1
ATOM 2291 N N . GLY A 1 295 ? -54.240 16.392 -7.075 1.000 18.865 295 GLY AAA N 1
ATOM 2292 C CA . GLY A 1 295 ? -54.785 15.291 -7.884 1.000 17.905 295 GLY AAA CA 1
ATOM 2293 C C . GLY A 1 295 ? -55.280 15.710 -9.262 1.000 18.920 295 GLY AAA C 1
ATOM 2294 O O . GLY A 1 295 ? -55.782 14.841 -9.983 1.000 20.328 295 GLY AAA O 1
ATOM 2295 N N . ILE A 1 296 ? -55.133 16.963 -9.676 1.000 18.912 296 ILE AAA N 1
ATOM 2296 C CA . ILE A 1 296 ? -55.629 17.395 -11.014 1.000 18.300 296 ILE AAA CA 1
ATOM 2297 C C . ILE A 1 296 ? -54.703 16.832 -12.098 1.000 20.161 296 ILE AAA C 1
ATOM 2298 O O . ILE A 1 296 ? -55.189 16.528 -13.199 1.000 18.713 296 ILE AAA O 1
ATOM 2303 N N . VAL A 1 297 ? -53.408 16.755 -11.823 1.000 18.995 297 VAL AAA N 1
ATOM 2304 C CA . VAL A 1 297 ? -52.400 16.224 -12.785 1.000 19.541 297 VAL AAA CA 1
ATOM 2305 C C . VAL A 1 297 ? -51.467 15.306 -12.021 1.000 19.742 297 VAL AAA C 1
ATOM 2306 O O . VAL A 1 297 ? -51.336 15.394 -10.803 1.000 20.630 297 VAL AAA O 1
ATOM 2310 N N . PRO A 1 298 ? -50.765 14.410 -12.730 1.000 21.383 298 PRO AAA N 1
ATOM 2311 C CA . PRO A 1 298 ? -49.739 13.594 -12.087 1.000 21.845 298 PRO AAA CA 1
ATOM 2312 C C . PRO A 1 298 ? -48.545 14.412 -11.576 1.000 19.935 298 PRO AAA C 1
ATOM 2313 O O . PRO A 1 298 ? -48.258 15.489 -12.090 1.000 19.853 298 PRO AAA O 1
ATOM 2317 N N . LEU A 1 299 ? -47.847 13.866 -10.573 1.000 21.057 299 LEU AAA N 1
ATOM 2318 C CA . LEU A 1 299 ? -46.471 14.321 -10.252 1.000 21.923 299 LEU AAA CA 1
ATOM 2319 C C . LEU A 1 299 ? -45.565 13.911 -11.411 1.000 25.219 299 LEU AAA C 1
ATOM 2320 O O . LEU A 1 299 ? -45.843 12.865 -12.053 1.000 26.250 299 LEU AAA O 1
ATOM 2325 N N . VAL A 1 300 ? -44.529 14.693 -11.662 1.000 24.242 300 VAL AAA N 1
ATOM 2326 C CA . VAL A 1 300 ? -43.467 14.341 -12.640 1.000 24.221 300 VAL AAA CA 1
ATOM 2327 C C . VAL A 1 300 ? -42.284 13.770 -11.862 1.000 25.825 300 VAL AAA C 1
ATOM 2328 O O . VAL A 1 300 ? -41.719 12.757 -12.302 1.000 25.035 300 VAL AAA O 1
ATOM 2332 N N . SER A 1 301 ? -41.932 14.366 -10.733 1.000 23.924 301 SER AAA N 1
ATOM 2333 C CA . SER A 1 301 ? -40.794 13.858 -9.931 1.000 23.186 301 SER AAA CA 1
ATOM 2334 C C . SER A 1 301 ? -40.965 14.220 -8.468 1.000 23.788 301 SER AAA C 1
ATOM 2335 O O . SER A 1 301 ? -41.596 15.244 -8.165 1.000 22.016 301 SER AAA O 1
ATOM 2338 N N . VAL A 1 302 ? -40.355 13.420 -7.608 1.000 22.149 302 VAL AAA N 1
ATOM 2339 C CA . VAL A 1 302 ? -39.899 13.864 -6.267 1.000 23.307 302 VAL AAA CA 1
ATOM 2340 C C . VAL A 1 302 ? -38.380 13.783 -6.296 1.000 24.098 302 VAL AAA C 1
ATOM 2341 O O . VAL A 1 302 ? -37.856 12.765 -6.800 1.000 25.017 302 VAL AAA O 1
ATOM 2345 N N . GLU A 1 303 ? -37.704 14.830 -5.844 1.000 23.984 303 GLU AAA N 1
ATOM 2346 C CA . GLU A 1 303 ? -36.230 14.931 -5.954 1.000 24.558 303 GLU AAA CA 1
ATOM 2347 C C . GLU A 1 303 ? -35.693 15.223 -4.565 1.000 26.018 303 GLU AAA C 1
ATOM 2348 O O . GLU A 1 303 ? -36.409 15.820 -3.742 1.000 23.275 303 GLU AAA O 1
ATOM 2354 N N . VAL A 1 304 ? -34.492 14.734 -4.291 1.000 26.360 304 VAL AAA N 1
ATOM 2355 C CA . VAL A 1 304 ? -33.828 14.927 -2.984 1.000 26.998 304 VAL AAA CA 1
ATOM 2356 C C . VAL A 1 304 ? -32.459 15.543 -3.251 1.000 26.104 304 VAL AAA C 1
ATOM 2357 O O . VAL A 1 304 ? -31.855 15.294 -4.323 1.000 25.934 304 VAL AAA O 1
ATOM 2361 N N . SER A 1 305 ? -32.015 16.363 -2.316 1.000 27.360 305 SER AAA N 1
ATOM 2362 C CA . SER A 1 305 ? -30.671 16.973 -2.336 1.000 27.714 305 SER AAA CA 1
ATOM 2363 C C . SER A 1 305 ? -30.047 16.739 -0.971 1.000 29.542 305 SER AAA C 1
ATOM 2364 O O . SER A 1 305 ? -30.780 16.873 0.039 1.000 26.273 305 SER AAA O 1
ATOM 2367 N N . ALA A 1 306 ? -28.774 16.342 -0.958 1.000 30.140 306 ALA AAA N 1
ATOM 2368 C CA . ALA A 1 306 ? -27.968 16.196 0.270 1.000 31.922 306 ALA AAA CA 1
ATOM 2369 C C . ALA A 1 306 ? -26.847 17.235 0.272 1.000 33.888 306 ALA AAA C 1
ATOM 2370 O O . ALA A 1 306 ? -26.024 17.181 1.205 1.000 34.160 306 ALA AAA O 1
ATOM 2372 N N . ASN A 1 307 ? -26.834 18.162 -0.695 1.000 33.279 307 ASN AAA N 1
ATOM 2373 C CA . ASN A 1 307 ? -25.748 19.172 -0.834 1.000 36.031 307 ASN AAA CA 1
ATOM 2374 C C . ASN A 1 307 ? -26.347 20.580 -0.956 1.000 37.432 307 ASN AAA C 1
ATOM 2375 O O . ASN A 1 307 ? -25.779 21.401 -1.703 1.000 40.398 307 ASN AAA O 1
ATOM 2380 N N . GLY A 1 308 ? -27.439 20.843 -0.233 1.000 35.899 308 GLY AAA N 1
ATOM 2381 C CA . GLY A 1 308 ? -28.085 22.163 -0.129 1.000 38.592 308 GLY AAA CA 1
ATOM 2382 C C . GLY A 1 308 ? -28.637 22.658 -1.456 1.000 40.978 308 GLY AAA C 1
ATOM 2383 O O . GLY A 1 308 ? -28.682 23.890 -1.630 1.000 42.264 308 GLY AAA O 1
ATOM 2384 N N . GLY A 1 309 ? -29.025 21.757 -2.366 1.000 35.471 309 GLY AAA N 1
ATOM 2385 C CA . GLY A 1 309 ? -29.687 22.122 -3.635 1.000 35.029 309 GLY AAA CA 1
ATOM 2386 C C . GLY A 1 309 ? -28.734 22.301 -4.805 1.000 36.500 309 GLY AAA C 1
ATOM 2387 O O . GLY A 1 309 ? -29.227 22.609 -5.922 1.000 35.044 309 GLY AAA O 1
ATOM 2388 N N . ARG A 1 310 ? -27.430 22.085 -4.617 1.000 35.286 310 ARG AAA N 1
ATOM 2389 C CA . ARG A 1 310 ? -26.448 22.165 -5.732 1.000 39.302 310 ARG AAA CA 1
ATOM 2390 C C . ARG A 1 310 ? -26.809 21.084 -6.759 1.000 34.654 310 ARG AAA C 1
ATOM 2391 O O . ARG A 1 310 ? -26.718 21.363 -7.974 1.000 35.965 310 ARG AAA O 1
ATOM 2399 N N . THR A 1 311 ? -27.229 19.904 -6.301 1.000 32.056 311 THR AAA N 1
ATOM 2400 C CA . THR A 1 311 ? -27.731 18.822 -7.187 1.000 32.535 311 THR AAA CA 1
ATOM 2401 C C . THR A 1 311 ? -28.996 18.222 -6.570 1.000 29.522 311 THR AAA C 1
ATOM 2402 O O . THR A 1 311 ? -29.046 18.063 -5.339 1.000 28.592 311 THR AAA O 1
ATOM 2406 N N . TRP A 1 312 ? -29.979 17.936 -7.423 1.000 28.139 312 TRP AAA N 1
ATOM 2407 C CA . TRP A 1 312 ? -31.229 17.224 -7.063 1.000 28.001 312 TRP AAA CA 1
ATOM 2408 C C . TRP A 1 312 ? -31.255 15.882 -7.801 1.000 28.135 312 TRP AAA C 1
ATOM 2409 O O . TRP A 1 312 ? -30.967 15.871 -9.010 1.000 30.712 312 TRP AAA O 1
ATOM 2420 N N . GLN A 1 313 ? -31.580 14.810 -7.082 1.000 31.536 313 GLN AAA N 1
ATOM 2421 C CA . GLN A 1 313 ? -31.624 13.414 -7.590 1.000 34.379 313 GLN AAA CA 1
ATOM 2422 C C . GLN A 1 313 ? -33.078 12.958 -7.625 1.000 30.356 313 GLN AAA C 1
ATOM 2423 O O . GLN A 1 313 ? -33.727 13.049 -6.569 1.000 28.258 313 GLN AAA O 1
ATOM 2429 N N . GLN A 1 314 ? -33.526 12.422 -8.759 1.000 31.671 314 GLN AAA N 1
ATOM 2430 C CA . GLN A 1 314 ? -34.899 11.887 -8.917 1.000 33.480 314 GLN AAA CA 1
ATOM 2431 C C . GLN A 1 314 ? -35.073 10.675 -7.990 1.000 32.585 314 GLN AAA C 1
ATOM 2432 O O . GLN A 1 314 ? -34.228 9.750 -8.033 1.000 29.053 314 GLN AAA O 1
ATOM 2438 N N . ALA A 1 315 ? -36.127 10.668 -7.174 1.000 28.484 315 ALA AAA N 1
ATOM 2439 C CA . ALA A 1 315 ? -36.533 9.499 -6.364 1.000 25.843 315 ALA AAA CA 1
ATOM 2440 C C . ALA A 1 315 ? -37.367 8.566 -7.240 1.000 26.163 315 ALA AAA C 1
ATOM 2441 O O . ALA A 1 315 ? -37.820 8.986 -8.335 1.000 25.460 315 ALA AAA O 1
ATOM 2443 N N . ARG A 1 316 ? -37.549 7.337 -6.777 1.000 26.554 316 ARG AAA N 1
ATOM 2444 C CA . ARG A 1 316 ? -38.474 6.347 -7.392 1.000 31.556 316 ARG AAA CA 1
ATOM 2445 C C . ARG A 1 316 ? -39.846 6.492 -6.727 1.000 27.524 316 ARG AAA C 1
ATOM 2446 O O . ARG A 1 316 ? -39.901 6.466 -5.500 1.000 27.872 316 ARG AAA O 1
ATOM 2454 N N . LEU A 1 317 ? -40.901 6.628 -7.522 1.000 29.291 317 LEU AAA N 1
ATOM 2455 C CA . LEU A 1 317 ? -42.296 6.761 -7.020 1.000 28.983 317 LEU AAA CA 1
ATOM 2456 C C . LEU A 1 317 ? -42.952 5.385 -7.037 1.000 29.305 317 LEU AAA C 1
ATOM 2457 O O . LEU A 1 317 ? -42.716 4.631 -7.986 1.000 30.792 317 LEU AAA O 1
ATOM 2462 N N . GLU A 1 318 ? -43.771 5.114 -6.033 1.000 28.851 318 GLU AAA N 1
ATOM 2463 C CA . GLU A 1 318 ? -44.595 3.892 -5.857 1.000 32.711 318 GLU AAA CA 1
ATOM 2464 C C . GLU A 1 318 ? -45.523 3.717 -7.065 1.000 34.313 318 GLU AAA C 1
ATOM 2465 O O . GLU A 1 318 ? -45.824 2.575 -7.426 1.000 33.193 318 GLU AAA O 1
ATOM 2471 N N . ARG A 1 319 ? -46.010 4.813 -7.648 1.000 29.032 319 ARG AAA N 1
ATOM 2472 C CA . ARG A 1 319 ? -46.963 4.765 -8.783 1.000 31.376 319 ARG AAA CA 1
ATOM 2473 C C . ARG A 1 319 ? -46.755 6.031 -9.608 1.000 29.398 319 ARG AAA C 1
ATOM 2474 O O . ARG A 1 319 ? -46.278 7.046 -9.042 1.000 27.186 319 ARG AAA O 1
ATOM 2482 N N . GLN A 1 320 ? -47.124 5.991 -10.884 1.000 30.460 320 GLN AAA N 1
ATOM 2483 C CA . GLN A 1 320 ? -46.887 7.119 -11.816 1.000 32.425 320 GLN AAA CA 1
ATOM 2484 C C . GLN A 1 320 ? -48.207 7.875 -12.063 1.000 32.675 320 GLN AAA C 1
ATOM 2485 O O . GLN A 1 320 ? -48.135 9.067 -12.376 1.000 33.105 320 GLN AAA O 1
ATOM 2491 N N . GLU A 1 321 ? -49.368 7.220 -11.949 1.000 30.847 321 GLU AAA N 1
ATOM 2492 C CA . GLU A 1 321 ? -50.671 7.822 -12.335 1.000 33.635 321 GLU AAA CA 1
ATOM 2493 C C . GLU A 1 321 ? -51.049 8.867 -11.277 1.000 31.112 321 GLU AAA C 1
ATOM 2494 O O . GLU A 1 321 ? -50.646 8.698 -10.090 1.000 30.249 321 GLU AAA O 1
ATOM 2500 N N . LYS A 1 322 ? -51.794 9.892 -11.691 1.000 27.291 322 LYS AAA N 1
ATOM 2501 C CA . LYS A 1 322 ? -52.268 10.948 -10.769 1.000 27.137 322 LYS AAA CA 1
ATOM 2502 C C . LYS A 1 322 ? -53.185 10.319 -9.728 1.000 25.943 322 LYS AAA C 1
ATOM 2503 O O . LYS A 1 322 ? -53.842 9.297 -9.997 1.000 24.946 322 LYS AAA O 1
ATOM 2509 N N . SER A 1 323 ? -53.281 10.965 -8.574 1.000 24.196 323 SER AAA N 1
ATOM 2510 C CA . SER A 1 323 ? -54.108 10.467 -7.460 1.000 23.681 323 SER AAA CA 1
ATOM 2511 C C . SER A 1 323 ? -54.391 11.645 -6.546 1.000 20.455 323 SER AAA C 1
ATOM 2512 O O . SER A 1 323 ? -53.571 12.596 -6.534 1.000 22.373 323 SER AAA O 1
ATOM 2515 N N . PHE A 1 324 ? -55.526 11.603 -5.850 1.000 20.435 324 PHE AAA N 1
ATOM 2516 C CA . PHE A 1 324 ? -55.825 12.555 -4.760 1.000 19.814 324 PHE AAA CA 1
ATOM 2517 C C . PHE A 1 324 ? -55.061 12.103 -3.522 1.000 20.511 324 PHE AAA C 1
ATOM 2518 O O . PHE A 1 324 ? -54.868 12.923 -2.612 1.000 20.487 324 PHE AAA O 1
ATOM 2526 N N . GLY A 1 325 ? -54.660 10.821 -3.496 1.000 20.888 325 GLY AAA N 1
ATOM 2527 C CA . GLY A 1 325 ? -53.909 10.240 -2.370 1.000 20.874 325 GLY AAA CA 1
ATOM 2528 C C . GLY A 1 325 ? -52.434 10.489 -2.504 1.000 20.986 325 GLY AAA C 1
ATOM 2529 O O . GLY A 1 325 ? -51.974 10.880 -3.603 1.000 21.419 325 GLY AAA O 1
ATOM 2530 N N . TRP A 1 326 ? -51.697 10.313 -1.413 1.000 21.464 326 TRP AAA N 1
ATOM 2531 C CA . TRP A 1 326 ? -50.247 10.524 -1.459 1.000 21.088 326 TRP AAA CA 1
ATOM 2532 C C . TRP A 1 326 ? -49.579 9.350 -2.176 1.000 21.972 326 TRP AAA C 1
ATOM 2533 O O . TRP A 1 326 ? -50.209 8.285 -2.351 1.000 21.326 326 TRP AAA O 1
ATOM 2544 N N . VAL A 1 327 ? -48.370 9.601 -2.647 1.000 21.954 327 VAL AAA N 1
ATOM 2545 C CA . VAL A 1 327 ? -47.552 8.571 -3.331 1.000 22.972 327 VAL AAA CA 1
ATOM 2546 C C . VAL A 1 327 ? -46.266 8.427 -2.527 1.000 23.670 327 VAL AAA C 1
ATOM 2547 O O . VAL A 1 327 ? -45.647 9.443 -2.166 1.000 22.173 327 VAL AAA O 1
ATOM 2551 N N . ARG A 1 328 ? -45.917 7.192 -2.201 1.000 23.489 328 ARG AAA N 1
ATOM 2552 C CA . ARG A 1 328 ? -44.644 6.926 -1.514 1.000 23.498 328 ARG AAA CA 1
ATOM 2553 C C . ARG A 1 328 ? -43.509 7.055 -2.518 1.000 23.091 328 ARG AAA C 1
ATOM 2554 O O . ARG A 1 328 ? -43.707 6.797 -3.730 1.000 23.315 328 ARG AAA O 1
ATOM 2562 N N . TRP A 1 329 ? -42.357 7.464 -2.011 1.000 22.724 329 TRP AAA N 1
ATOM 2563 C CA . TRP A 1 329 ? -41.122 7.629 -2.807 1.000 23.229 329 TRP AAA CA 1
ATOM 2564 C C . TRP A 1 329 ? -39.913 7.195 -1.973 1.000 22.751 329 TRP AAA C 1
ATOM 2565 O O . TRP A 1 329 ? -39.972 7.201 -0.715 1.000 23.108 329 TRP AAA O 1
ATOM 2576 N N . GLN A 1 330 ? -38.829 6.872 -2.673 1.000 25.876 330 GLN AAA N 1
ATOM 2577 C CA . GLN A 1 330 ? -37.537 6.501 -2.037 1.000 27.856 330 GLN AAA CA 1
ATOM 2578 C C . GLN A 1 330 ? -36.409 6.947 -2.958 1.000 26.114 330 GLN AAA C 1
ATOM 2579 O O . GLN A 1 330 ? -36.564 6.849 -4.173 1.000 26.027 330 GLN AAA O 1
ATOM 2585 N N . ALA A 1 331 ? -35.348 7.483 -2.359 1.000 29.147 331 ALA AAA N 1
ATOM 2586 C CA . ALA A 1 331 ? -34.067 7.781 -3.027 1.000 28.876 331 ALA AAA CA 1
ATOM 2587 C C . ALA A 1 331 ? -32.966 7.210 -2.147 1.000 28.954 331 ALA AAA C 1
ATOM 2588 O O . ALA A 1 331 ? -32.901 7.561 -0.954 1.000 29.645 331 ALA AAA O 1
ATOM 2590 N N . THR A 1 332 ? -32.123 6.373 -2.739 1.000 29.644 332 THR AAA N 1
ATOM 2591 C CA . THR A 1 332 ? -30.981 5.760 -2.028 1.000 30.858 332 THR AAA CA 1
ATOM 2592 C C . THR A 1 332 ? -29.752 6.601 -2.367 1.000 30.201 332 THR AAA C 1
ATOM 2593 O O . THR A 1 332 ? -29.435 6.733 -3.560 1.000 31.056 332 THR AAA O 1
ATOM 2597 N N . LEU A 1 333 ? -29.150 7.202 -1.348 1.000 33.932 333 LEU AAA N 1
ATOM 2598 C CA . LEU A 1 333 ? -28.010 8.140 -1.489 1.000 35.195 333 LEU AAA CA 1
ATOM 2599 C C . LEU A 1 333 ? -26.745 7.493 -0.915 1.000 37.234 333 LEU AAA C 1
ATOM 2600 O O . LEU A 1 333 ? -26.816 6.962 0.203 1.000 35.353 333 LEU AAA O 1
ATOM 2605 N N . TYR A 1 334 ? -25.613 7.629 -1.614 1.000 42.346 334 TYR AAA N 1
ATOM 2606 C CA . TYR A 1 334 ? -24.264 7.306 -1.075 1.000 43.732 334 TYR AAA CA 1
ATOM 2607 C C . TYR A 1 334 ? -23.797 8.485 -0.216 1.000 40.579 334 TYR AAA C 1
ATOM 2608 O O . TYR A 1 334 ? -23.563 9.570 -0.768 1.000 40.230 334 TYR AAA O 1
ATOM 2617 N N . LEU A 1 335 ? -23.697 8.303 1.099 1.000 37.727 335 LEU AAA N 1
ATOM 2618 C CA . LEU A 1 335 ? -23.265 9.386 2.019 1.000 39.032 335 LEU AAA CA 1
ATOM 2619 C C . LEU A 1 335 ? -22.101 8.907 2.892 1.000 42.024 335 LEU AAA C 1
ATOM 2620 O O . LEU A 1 335 ? -22.217 7.821 3.483 1.000 41.174 335 LEU AAA O 1
ATOM 2625 N N . ARG A 1 336 ? -21.057 9.730 3.017 1.000 42.729 336 ARG AAA N 1
ATOM 2626 C CA . ARG A 1 336 ? -19.877 9.429 3.873 1.000 47.718 336 ARG AAA CA 1
ATOM 2627 C C . ARG A 1 336 ? -20.293 9.626 5.327 1.000 47.284 336 ARG AAA C 1
ATOM 2628 O O . ARG A 1 336 ? -21.267 10.323 5.606 1.000 47.406 336 ARG AAA O 1
ATOM 2636 N N . PRO A 1 337 ? -19.601 8.997 6.302 1.000 44.675 337 PRO AAA N 1
ATOM 2637 C CA . PRO A 1 337 ? -20.008 9.084 7.705 1.000 43.698 337 PRO AAA CA 1
ATOM 2638 C C . PRO A 1 337 ? -20.004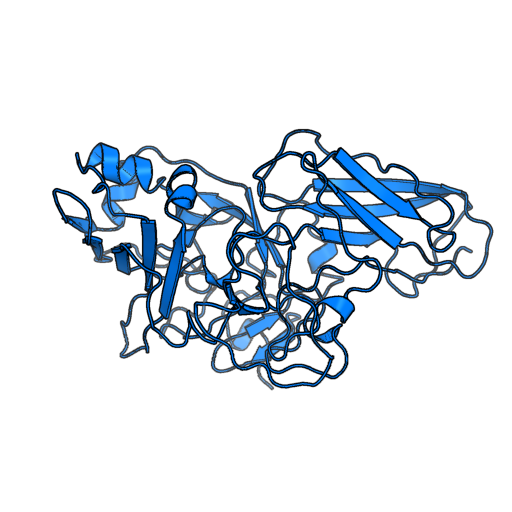 10.543 8.174 1.000 40.256 337 PRO AAA C 1
ATOM 2639 O O . PRO A 1 337 ? -19.296 11.323 7.585 1.000 42.486 337 PRO AAA O 1
ATOM 2643 N N . GLY A 1 338 ? -20.835 10.880 9.161 1.000 40.070 338 GLY AAA N 1
ATOM 2644 C CA . GLY A 1 338 ? -20.930 12.238 9.731 1.000 40.562 338 GLY AAA CA 1
ATOM 2645 C C . GLY A 1 338 ? -22.319 12.858 9.579 1.000 42.415 338 GLY AAA C 1
ATOM 2646 O O . GLY A 1 338 ? -23.259 12.134 9.171 1.000 41.448 338 GLY AAA O 1
ATOM 2647 N N . GLU A 1 339 ? -22.444 14.143 9.932 1.000 40.498 339 GLU AAA N 1
ATOM 2648 C CA . GLU A 1 339 ? -23.714 14.922 9.876 1.000 42.455 339 GLU AAA CA 1
ATOM 2649 C C . GLU A 1 339 ? -24.128 15.107 8.419 1.000 38.127 339 GLU AAA C 1
ATOM 2650 O O . GLU A 1 339 ? -23.267 15.394 7.571 1.000 37.407 339 GLU AAA O 1
ATOM 2656 N N . HIS A 1 340 ? -25.414 14.951 8.131 1.000 37.666 340 HIS AAA N 1
ATOM 2657 C CA . HIS A 1 340 ? -25.969 15.254 6.790 1.000 35.879 340 HIS AAA CA 1
ATOM 2658 C C . HIS A 1 340 ? -27.318 15.944 6.936 1.000 31.845 340 HIS AAA C 1
ATOM 2659 O O . HIS A 1 340 ? -27.932 15.865 8.015 1.000 31.941 340 HIS AAA O 1
ATOM 2666 N N . GLU A 1 341 ? -27.736 16.604 5.864 1.000 33.419 341 GLU AAA N 1
ATOM 2667 C CA . GLU A 1 341 ? -29.094 17.182 5.745 1.000 31.984 341 GLU AAA CA 1
ATOM 2668 C C . GLU A 1 341 ? -29.626 16.801 4.371 1.000 30.340 341 GLU AAA C 1
ATOM 2669 O O . GLU A 1 341 ? -28.898 17.000 3.363 1.000 30.061 341 GLU AAA O 1
ATOM 2675 N N . VAL A 1 342 ? -30.836 16.252 4.327 1.000 28.946 342 VAL AAA N 1
ATOM 2676 C CA A VAL A 1 342 ? -31.522 15.916 3.048 0.530 28.744 342 VAL AAA CA 1
ATOM 2677 C CA B VAL A 1 342 ? -31.503 15.941 3.034 0.470 28.609 342 VAL AAA CA 1
ATOM 2678 C C . VAL A 1 342 ? -32.800 16.750 2.961 1.000 26.595 342 VAL AAA C 1
ATOM 2679 O O . VAL A 1 342 ? -33.467 16.899 3.999 1.000 26.850 342 VAL AAA O 1
ATOM 2686 N N . MET A 1 343 ? -33.066 17.258 1.766 1.000 27.730 343 MET AAA N 1
ATOM 2687 C CA . MET A 1 343 ? -34.246 18.081 1.416 1.000 27.534 343 MET AAA CA 1
ATOM 2688 C C . MET A 1 343 ? -35.029 17.301 0.369 1.000 25.180 343 MET AAA C 1
ATOM 2689 O O . MET A 1 343 ? -34.381 16.650 -0.465 1.000 23.641 343 MET AAA O 1
ATOM 2694 N N . ALA A 1 344 ? -36.356 17.434 0.346 1.000 24.839 344 ALA AAA N 1
ATOM 2695 C CA . ALA A 1 344 ? -37.188 16.795 -0.687 1.000 22.448 344 ALA AAA CA 1
ATOM 2696 C C . ALA A 1 344 ? -38.068 17.852 -1.357 1.000 23.325 344 ALA AAA C 1
ATOM 2697 O O . ALA A 1 344 ? -38.548 18.760 -0.651 1.000 22.770 344 ALA AAA O 1
ATOM 2699 N N . ARG A 1 345 ? -38.251 17.750 -2.670 1.000 23.063 345 ARG AAA N 1
ATOM 2700 C CA . ARG A 1 345 ? -39.173 18.655 -3.401 1.000 23.569 345 ARG AAA CA 1
ATOM 2701 C C . ARG A 1 345 ? -39.972 17.854 -4.420 1.000 22.146 345 ARG AAA C 1
ATOM 2702 O O . ARG A 1 345 ? -39.398 17.006 -5.122 1.000 22.924 345 ARG AAA O 1
ATOM 2710 N N . ALA A 1 346 ? -41.265 18.146 -4.509 1.000 22.099 346 ALA AAA N 1
ATOM 2711 C CA . ALA A 1 346 ? -42.169 17.559 -5.511 1.000 20.882 346 ALA AAA CA 1
ATOM 2712 C C . ALA A 1 346 ? -42.309 18.523 -6.691 1.000 21.318 346 ALA AAA C 1
ATOM 2713 O O . ALA A 1 346 ? -42.244 19.742 -6.494 1.000 20.948 346 ALA AAA O 1
ATOM 2715 N N . TRP A 1 347 ? -42.540 17.972 -7.879 1.000 20.469 347 TRP AAA N 1
ATOM 2716 C CA . TRP A 1 347 ? -42.679 18.738 -9.141 1.000 20.992 347 TRP AAA CA 1
ATOM 2717 C C . TRP A 1 347 ? -43.772 18.049 -9.941 1.000 21.126 347 TRP AAA C 1
ATOM 2718 O O . TRP A 1 347 ? -43.631 16.851 -10.170 1.000 22.101 347 TRP AAA O 1
ATOM 2729 N N . ASP A 1 348 ? -44.826 18.764 -10.348 1.000 20.367 348 ASP AAA N 1
ATOM 2730 C CA . ASP A 1 348 ? -45.954 18.097 -11.042 1.000 20.334 348 ASP AAA CA 1
ATOM 2731 C C . ASP A 1 348 ? -46.000 18.521 -12.509 1.000 20.475 348 ASP AAA C 1
ATOM 2732 O O . ASP A 1 348 ? -45.180 19.351 -12.969 1.000 20.586 348 ASP AAA O 1
ATOM 2737 N N . ALA A 1 349 ? -46.940 17.937 -13.232 1.000 21.182 349 ALA AAA N 1
ATOM 2738 C CA . ALA A 1 349 ? -46.982 18.006 -14.710 1.000 20.387 349 ALA AAA CA 1
ATOM 2739 C C . ALA A 1 349 ? -47.294 19.419 -15.198 1.000 21.455 349 ALA AAA C 1
ATOM 2740 O O . ALA A 1 349 ? -47.006 19.689 -16.372 1.000 20.327 349 ALA AAA O 1
ATOM 2742 N N . VAL A 1 350 ? -47.898 20.292 -14.374 1.000 18.636 350 VAL AAA N 1
ATOM 2743 C CA . VAL A 1 350 ? -48.136 21.706 -14.810 1.000 19.671 350 VAL AAA CA 1
ATOM 2744 C C . VAL A 1 350 ? -47.011 22.607 -14.306 1.000 19.107 350 VAL AAA C 1
ATOM 2745 O O . VAL A 1 350 ? -47.115 23.827 -14.452 1.000 21.564 350 VAL AAA O 1
ATOM 2749 N N . GLY A 1 351 ? -45.975 22.041 -13.703 1.000 19.276 351 GLY AAA N 1
ATOM 2750 C CA . GLY A 1 351 ? -44.798 22.833 -13.321 1.000 19.992 351 GLY AAA CA 1
ATOM 2751 C C . GLY A 1 351 ? -44.855 23.298 -11.880 1.000 19.466 351 GLY AAA C 1
ATOM 2752 O O . GLY A 1 351 ? -43.937 23.989 -11.475 1.000 21.153 351 GLY AAA O 1
ATOM 2753 N N . ARG A 1 352 ? -45.872 22.922 -11.112 1.000 18.447 352 ARG AAA N 1
ATOM 2754 C CA . ARG A 1 352 ? -45.937 23.361 -9.697 1.000 18.371 352 ARG AAA CA 1
ATOM 2755 C C . ARG A 1 352 ? -44.800 22.700 -8.931 1.000 18.831 352 ARG AAA C 1
ATOM 2756 O O . ARG A 1 352 ? -44.501 21.502 -9.176 1.000 18.954 352 ARG AAA O 1
ATOM 2764 N N . SER A 1 353 ? -44.236 23.438 -7.993 1.000 18.061 353 SER AAA N 1
ATOM 2765 C CA . SER A 1 353 ? -43.244 22.896 -7.043 1.000 19.132 353 SER AAA CA 1
ATOM 2766 C C . SER A 1 353 ? -43.392 23.644 -5.726 1.000 19.108 353 SER AAA C 1
ATOM 2767 O O . SER A 1 353 ? -44.372 24.421 -5.550 1.000 18.443 353 SER AAA O 1
ATOM 2770 N N . GLN A 1 354 ? -42.454 23.401 -4.838 1.000 19.471 354 GLN AAA N 1
ATOM 2771 C CA . GLN A 1 354 ? -42.470 23.902 -3.447 1.000 19.500 354 GLN AAA CA 1
ATOM 2772 C C . GLN A 1 354 ? -41.466 25.031 -3.317 1.000 20.124 354 GLN AAA C 1
ATOM 2773 O O . GLN A 1 354 ? -40.421 25.030 -3.957 1.000 20.687 354 GLN AAA O 1
ATOM 2779 N N . PRO A 1 355 ? -41.740 26.031 -2.465 1.000 20.352 355 PRO AAA N 1
ATOM 2780 C CA . PRO A 1 355 ? -40.765 27.083 -2.223 1.000 20.427 355 PRO AAA CA 1
ATOM 2781 C C . PRO A 1 355 ? -39.618 26.511 -1.384 1.000 20.694 355 PRO AAA C 1
ATOM 2782 O O . PRO A 1 355 ? -39.921 25.770 -0.453 1.000 20.798 355 PRO AAA O 1
ATOM 2786 N N . LEU A 1 356 ? -38.383 26.920 -1.666 1.000 21.153 356 LEU AAA N 1
ATOM 2787 C CA . LEU A 1 356 ? -37.212 26.464 -0.869 1.000 22.542 356 LEU AAA CA 1
ATOM 2788 C C . LEU A 1 356 ? -37.349 26.992 0.560 1.000 22.174 356 LEU AAA C 1
ATOM 2789 O O . LEU A 1 356 ? -36.987 26.256 1.497 1.000 22.953 356 LEU AAA O 1
ATOM 2794 N N . ASP A 1 357 ? -37.841 28.219 0.721 1.000 22.134 357 ASP AAA N 1
ATOM 2795 C CA . ASP A 1 357 ? -38.087 28.827 2.056 1.000 23.097 357 ASP AAA CA 1
ATOM 2796 C C . ASP A 1 357 ? -39.596 28.980 2.236 1.000 22.981 357 ASP AAA C 1
ATOM 2797 O O . ASP A 1 357 ? -40.179 29.926 1.669 1.000 22.730 357 ASP AAA O 1
ATOM 2802 N N . GLY A 1 358 ? -40.215 28.064 2.971 1.000 22.882 358 GLY AAA N 1
ATOM 2803 C CA . GLY A 1 358 ? -41.670 28.086 3.195 1.000 22.607 358 GLY AAA CA 1
ATOM 2804 C C . GLY A 1 358 ? -42.143 29.387 3.825 1.000 22.859 358 GLY AAA C 1
ATOM 2805 O O . GLY A 1 358 ? -43.323 29.722 3.664 1.000 21.694 358 GLY AAA O 1
ATOM 2806 N N . ASN A 1 359 ? -41.261 30.138 4.492 1.000 21.905 359 ASN AAA N 1
ATOM 2807 C CA . ASN A 1 359 ? -41.711 31.348 5.217 1.000 22.477 359 ASN AAA CA 1
ATOM 2808 C C . ASN A 1 359 ? -42.106 32.446 4.228 1.000 21.676 359 ASN AAA C 1
ATOM 2809 O O . ASN A 1 359 ? -42.701 33.425 4.661 1.000 22.305 359 ASN AAA O 1
ATOM 2814 N N . ILE A 1 360 ? -41.742 32.343 2.945 1.000 22.094 360 ILE AAA N 1
ATOM 2815 C CA . ILE A 1 360 ? -42.133 33.389 1.963 1.000 22.165 360 ILE AAA CA 1
ATOM 2816 C C . ILE A 1 360 ? -43.669 33.496 1.948 1.000 22.054 360 ILE AAA C 1
ATOM 2817 O O . ILE A 1 360 ? -44.182 34.591 1.642 1.000 21.926 360 ILE AAA O 1
ATOM 2822 N N . ALA A 1 361 ? -44.380 32.419 2.303 1.000 20.931 361 ALA AAA N 1
ATOM 2823 C CA . ALA A 1 361 ? -45.862 32.356 2.286 1.000 20.334 361 ALA AAA CA 1
ATOM 2824 C C . ALA A 1 361 ? -46.444 32.890 3.602 1.000 18.765 361 ALA AAA C 1
ATOM 2825 O O . ALA A 1 361 ? -47.655 32.758 3.798 1.000 19.224 361 ALA AAA O 1
ATOM 2827 N N . TRP A 1 362 ? -45.639 33.535 4.450 1.000 19.816 362 TRP AAA N 1
ATOM 2828 C CA . TRP A 1 362 ? -46.116 33.979 5.790 1.000 20.060 362 TRP AAA CA 1
ATOM 2829 C C . TRP A 1 362 ? -47.465 34.679 5.659 1.000 19.547 362 TRP AAA C 1
ATOM 2830 O O . TRP A 1 362 ? -47.582 35.595 4.850 1.000 19.932 362 TRP AAA O 1
ATOM 2841 N N . ASN A 1 363 ? -48.441 34.233 6.434 1.000 19.722 363 ASN AAA N 1
ATOM 2842 C CA . ASN A 1 363 ? -49.796 34.831 6.476 1.000 19.461 363 ASN AAA CA 1
ATOM 2843 C C . ASN A 1 363 ? -50.276 34.697 7.917 1.000 19.403 363 ASN AAA C 1
ATOM 2844 O O . ASN A 1 363 ? -49.868 33.738 8.595 1.000 20.278 363 ASN AAA O 1
ATOM 2849 N N . GLU A 1 364 ? -51.090 35.638 8.375 1.000 20.779 364 GLU AAA N 1
ATOM 2850 C CA . GLU A 1 364 ? -51.279 35.870 9.832 1.000 20.345 364 GLU AAA CA 1
ATOM 2851 C C . GLU A 1 364 ? -51.998 34.698 10.490 1.000 20.134 364 GLU AAA C 1
ATOM 2852 O O . GLU A 1 364 ? -51.815 34.536 11.722 1.000 20.153 364 GLU AAA O 1
ATOM 2858 N N . ARG A 1 365 ? -52.805 33.926 9.746 1.000 21.147 365 ARG AAA N 1
ATOM 2859 C CA . ARG A 1 365 ? -53.491 32.718 10.256 1.000 21.183 365 ARG AAA CA 1
ATOM 2860 C C . ARG A 1 365 ? -52.716 31.440 9.883 1.000 21.548 365 ARG AAA C 1
ATOM 2861 O O . ARG A 1 365 ? -53.200 30.373 10.246 1.000 22.458 365 ARG AAA O 1
ATOM 2869 N N . GLY A 1 366 ? -51.567 31.555 9.225 1.000 22.090 366 GLY AAA N 1
ATOM 2870 C CA . GLY A 1 366 ? -50.592 30.459 9.018 1.000 21.885 366 GLY AAA CA 1
ATOM 2871 C C . GLY A 1 366 ? -51.147 29.305 8.191 1.000 22.774 366 GLY AAA C 1
ATOM 2872 O O . GLY A 1 366 ? -51.026 28.134 8.616 1.000 21.199 366 GLY AAA O 1
ATOM 2873 N N . TYR A 1 367 ? -51.671 29.604 7.002 1.000 19.457 367 TYR AAA N 1
ATOM 2874 C CA . TYR A 1 367 ? -52.233 28.570 6.106 1.000 18.950 367 TYR AAA CA 1
ATOM 2875 C C . TYR A 1 367 ? -51.269 28.200 4.971 1.000 18.807 367 TYR AAA C 1
ATOM 2876 O O . TYR A 1 367 ? -50.506 29.047 4.509 1.000 19.269 367 TYR AAA O 1
ATOM 2885 N N . GLU A 1 368 ? -51.406 26.957 4.509 1.000 19.208 368 GLU AAA N 1
ATOM 2886 C CA . GLU A 1 368 ? -50.859 26.413 3.234 1.000 19.971 368 GLU AAA CA 1
ATOM 2887 C C . GLU A 1 368 ? -49.325 26.373 3.271 1.000 19.114 368 GLU AAA C 1
ATOM 2888 O O . GLU A 1 368 ? -48.684 26.418 2.213 1.000 18.872 368 GLU AAA O 1
ATOM 2894 N N . TYR A 1 369 ? -48.709 26.160 4.422 1.000 19.377 369 TYR AAA N 1
ATOM 2895 C CA . TYR A 1 369 ? -47.250 25.930 4.474 1.000 19.555 369 TYR AAA CA 1
ATOM 2896 C C . TYR A 1 369 ? -46.897 24.737 3.573 1.000 18.239 369 TYR AAA C 1
ATOM 2897 O O . TYR A 1 369 ? -47.468 23.660 3.757 1.000 19.601 369 TYR AAA O 1
ATOM 2906 N N . ASN A 1 370 ? -45.933 24.901 2.681 1.000 19.203 370 ASN AAA N 1
ATOM 2907 C CA . ASN A 1 370 ? -45.453 23.761 1.860 1.000 18.891 370 ASN AAA CA 1
ATOM 2908 C C . ASN A 1 370 ? -43.972 23.909 1.549 1.000 19.941 370 ASN AAA C 1
ATOM 2909 O O . ASN A 1 370 ? -43.532 23.393 0.514 1.000 19.669 370 ASN AAA O 1
ATOM 2914 N N . GLY A 1 371 ? -43.220 24.603 2.401 1.000 19.712 371 GLY AAA N 1
ATOM 2915 C CA . GLY A 1 371 ? -41.761 24.734 2.243 1.000 19.146 371 GLY AAA CA 1
ATOM 2916 C C . GLY A 1 371 ? -41.064 23.386 2.109 1.000 19.882 371 GLY AAA C 1
ATOM 2917 O O . GLY A 1 371 ? -41.485 22.379 2.725 1.000 21.292 371 GLY AAA O 1
ATOM 2918 N N . VAL A 1 372 ? -39.990 23.366 1.334 1.000 21.497 372 VAL AAA N 1
ATOM 2919 C CA . VAL A 1 372 ? -39.103 22.183 1.194 1.000 21.802 372 VAL AAA CA 1
ATOM 2920 C C . VAL A 1 372 ? -38.770 21.674 2.593 1.000 22.457 372 VAL AAA C 1
ATOM 2921 O O . VAL A 1 372 ? -38.273 22.457 3.411 1.000 23.054 372 VAL AAA O 1
ATOM 2925 N N . MET A 1 373 ? -39.081 20.414 2.858 1.000 22.230 373 MET AAA N 1
ATOM 2926 C CA . MET A 1 373 ? -38.790 19.772 4.162 1.000 23.742 373 MET AAA CA 1
ATOM 2927 C C . MET A 1 373 ? -37.301 19.398 4.216 1.000 23.897 373 MET AAA C 1
ATOM 2928 O O .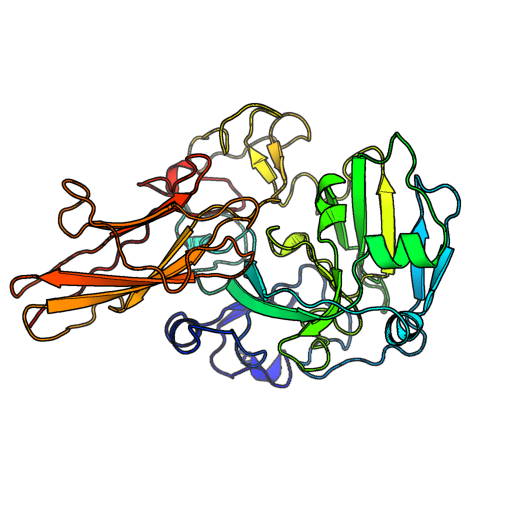 MET A 1 373 ? -36.780 18.852 3.228 1.000 24.122 373 MET AAA O 1
ATOM 2933 N N . ARG A 1 374 ? -36.661 19.687 5.347 1.000 25.438 374 ARG AAA N 1
ATOM 2934 C CA A ARG A 1 374 ? -35.229 19.373 5.597 0.500 26.846 374 ARG AAA CA 1
ATOM 2935 C CA B ARG A 1 374 ? -35.230 19.374 5.602 0.500 28.438 374 ARG AAA CA 1
ATOM 2936 C C . ARG A 1 374 ? -35.145 18.424 6.799 1.000 28.296 374 ARG AAA C 1
ATOM 2937 O O . ARG A 1 374 ? -35.845 18.679 7.789 1.000 29.111 374 ARG AAA O 1
ATOM 2952 N N . VAL A 1 375 ? -34.335 17.366 6.693 1.000 28.010 375 VAL AAA N 1
ATOM 2953 C CA . VAL A 1 375 ? -34.083 16.432 7.827 1.000 29.384 375 VAL AAA CA 1
ATOM 2954 C C . VAL A 1 375 ? -32.568 16.328 8.030 1.000 29.148 375 VAL AAA C 1
ATOM 2955 O O . VAL A 1 375 ? -31.845 16.071 7.050 1.000 29.295 375 VAL AAA O 1
ATOM 2959 N N . LYS A 1 376 ? -32.133 16.641 9.248 1.000 32.306 376 LYS AAA N 1
ATOM 2960 C CA . LYS A 1 376 ? -30.728 16.522 9.709 1.000 33.972 376 LYS AAA CA 1
ATOM 2961 C C . LYS A 1 376 ? -30.620 15.199 10.455 1.000 32.812 376 LYS AAA C 1
ATOM 2962 O O . LYS A 1 376 ? -31.495 14.901 11.276 1.000 33.345 376 LYS AAA O 1
ATOM 2968 N N . PHE A 1 377 ? -29.598 14.422 10.126 1.000 36.508 377 PHE AAA N 1
ATOM 2969 C CA . PHE A 1 377 ? -29.358 13.080 10.709 1.000 36.654 377 PHE AAA CA 1
ATOM 2970 C C . PHE A 1 377 ? -27.860 12.786 10.631 1.000 34.978 377 PHE AAA C 1
ATOM 2971 O O . PHE A 1 377 ? -27.109 13.573 9.987 1.000 33.599 377 PHE AAA O 1
ATOM 2979 N N . THR A 1 378 ? -27.444 11.680 11.247 1.000 37.066 378 THR AAA N 1
ATOM 2980 C CA . THR A 1 378 ? -26.022 11.242 11.288 1.000 37.953 378 THR AAA CA 1
ATOM 2981 C C . THR A 1 378 ? -25.870 9.902 10.568 1.000 37.223 378 THR AAA C 1
ATOM 2982 O O . THR A 1 378 ? -26.693 9.014 10.811 1.000 38.349 378 THR AAA O 1
ATOM 2986 N N . VAL A 1 379 ? -24.850 9.778 9.715 1.000 38.602 379 VAL AAA N 1
ATOM 2987 C CA . VAL A 1 379 ? -24.439 8.496 9.070 1.000 39.367 379 VAL AAA CA 1
ATOM 2988 C C . VAL A 1 379 ? -23.277 7.930 9.908 1.000 42.837 379 VAL AAA C 1
ATOM 2989 O O . VAL A 1 379 ? -22.307 8.675 10.125 1.000 42.165 379 VAL AAA O 1
ATOM 2993 N N . ALA A 1 380 ? -23.410 6.698 10.407 1.000 46.369 380 ALA AAA N 1
ATOM 2994 C CA . ALA A 1 380 ? -22.382 5.981 11.207 1.000 47.107 380 ALA AAA CA 1
ATOM 2995 C C . ALA A 1 380 ? -21.337 5.372 10.263 1.000 49.626 380 ALA AAA C 1
ATOM 2996 O O . ALA A 1 380 ? -21.690 4.993 9.133 1.000 52.839 380 ALA AAA O 1
#

B-factor: mean 29.06, std 10.09, range [16.95, 80.44]

Nearest PDB structures (foldseek):
  6y0k-assembly1_AAA-2  TM=1.003E+00  e=1.007E-83  Thermus thermophilus HB8
  2bpb-assembly1_A  TM=8.781E-01  e=1.610E-36  Ancylobacter novellus
  2c9x-assembly1_A  TM=8.817E-01  e=2.512E-36  Ancylobacter novellus
  2ca4-assembly1_A  TM=8.741E-01  e=4.379E-36  Ancylobacter novellus
  4pw9-assembly1_A  TM=8.718E-01  e=1.107E-32  Sinorhizobium meliloti 1021

Foldseek 3Di:
DDFLCRLAPQADRVWCALDSVVGWTFADLLRQLVCAPFDDLNRQTFDDPWDDPPLRYQAFDDLPPQKAWEEAQKPDTDIDRQVVQVVFDKDKAWAKAAAQQACQLVAPPRFDDRNHRRRRITTKMFMTAQPVRVCVVVVMDGHPLQQWKKWWADCPPVIDIQIWIDGPVLSVGWGFGCDMRRHGRRSSNQPRTWTDRQQAHNSRTGHRTHYIHRDNDTDPDVSYPPPQKAFDQPPDPDPHDFDDAPDADPTDPHGIDGRTGAAWAKDWSPPAAAAEDEDQKGKIKTKTATSQPFWWPFKWKDFPLVPDTHGWDWPDGGGGNGIIMTIDIGGHDFFKIKMWIKIATPVGHIAACRQNSRRHNNNGNRHHTDMGIYGYD

Sequence (377 aa):
APTADQLVKGKNPKLLVLSQRPIVLETPYDDLLVSQPERTPKEILYIRNNVDLPGYNTVEGASLDGWKVEVGGLVDKPFTFEAKELLELPQHEVVTMVLQCSGNGRSLFQPRTSSSGNPWKRGGVGNVTFRGVRLKDLLEAKGVKLGEKALYITAHASRQGNAPEFVRSVPIHALGHALLALSMNGEPLPAVHGGPIRLVFPGYFGVNNVKWVQKIEFTEAENTTAEEQMPRYRVPAIPNANIPFLPQEPGKTYPYSFTNSRPNWLVAINSFIFAPLEGQTVEGPYVRVEGVAFNDGIVPLVSVEVSANGGRTWQQARLERQEKSFGWVRWQATLYLRPGEHEVVMARAWDAVGRSQPLDGNIAWNERGYEYNGVMRRVKFTVA

Solvent-accessible surface area: 16426 Å² total; per-residue (Å²): 138,47,61,0,51,133,25,0,150,37,4,34,82,128,7,65,54,45,26,58,193,40,12,0,0,2,1,25,56,96,26,0,26,64,73,28,91,101,0,38,42,68,10,0,12,1,52,7,32,26,43,8,77,68,34,68,25,8,107,36,31,74,34,104,60,23,112,0,64,2,7,46,64,13,82,132,83,36,64,2,60,0,112,67,0,101,158,40,88,52,63,102,28,54,0,2,3,6,12,1,0,6,3,16,41,67,1,114,67,212,12,76,53,21,72,0,125,35,2,0,0,0,4,0,9,0,96,0,0,74,0,85,28,0,9,139,63,81,46,13,151,53,32,174,119,7,89,46,0,4,0,45,12,8,129,84,57,147,5,84,76,23,3,1,0,0,31,45,144,9,32,26,102,0,3,0,0,16,26,2,21,71,72,92,2,0,3,0,2,0,0,3,0,10,0,0,2,7,2,17,3,8,17,0,3,0,22,8,0,50,73,0,34,1,37,95,63,26,20,115,26,65,21,0,48,47,65,9,2,5,5,6,86,72,172,48,162,72,94,37,59,60,54,108,62,41,119,118,32,108,25,36,70,110,38,3,66,6,0,46,66,4,21,8,6,0,3,1,14,32,4,55,110,62,70,88,36,148,33,61,149,6,129,0,50,3,0,0,3,5,1,3,82,27,50,24,71,2,0,24,1,2,36,46,62,26,192,80,56,92,125,5,173,27,82,62,122,121,119,36,32,5,3,9,75,6,38,5,66,7,138,14,167,106,32,120,31,59,0,3,0,73,0,115,2,55,100,46,76,48,16,33,100,94,2,33,93,10,12,4,34,54,0,5,16,31,13,0,10,16,112,4,109,0,43,2,69

Radius of gyration: 20.89 Å; Cα contacts (8 Å, |Δi|>4): 1016; chains: 1; bounding box: 66×43×47 Å